Protein AF-A0A5E5PL88-F1 (afdb_monomer_lite)

Radius of gyration: 31.4 Å; chains: 1; bounding box: 91×81×74 Å

pLDDT: mean 80.16, std 19.66, range [25.36, 98.69]

Foldseek 3Di:
DDPVVPVDDDDDDDADAWWFADLLLDIDHDPPQPPVGTDDDDDDDDDDDPVVVVVVVVVVVVVVVVVVVVVVVVVVVVVVVPPDDDDDDDDDPDPDDDDPAAFEAEQLLQLVLQLVCQVVVQAAEEEQADDLQALQSLLVLLVSLVRRPQAAEEEEEDAEQDDLPPWADDQDQDLVVLLVVCCVVPVVCVVVVVSSVSSSVSSNSSSVSCVRHHYGYACYNNQQCRQVSVVVVVRPTHYYYYDHNQLQQAQDDDPVSVNHDSCSGVVQCPPPQSRGKYKYWPVSLVVCQVPQSDDPPDAWKKWHWYADPVLDLPTIIIIIGHPNSCCSRPNPSIHTDDSGSVSHQRYDSARAEEEEELDDDPQSVLLVVLQLLLVVVRHPQQRYWYWYQDPVRDIDTPGHDLQSHFAEYEYEYAAAWDADPVQAIDGSNDALLRVLVVVVVSCVSNPPDPRGDHQEYEHQYAQQCPGTPVRDHSVRSNCVNNVDPRYHYHYDRAAWGADSNSDIDGDPDDHRHDDPPPPPVPDDPDPDDDDDDPQDPDAAAEDDQPDDDPSSVVSVVSNLVSVVVRYPNVRYHD

Secondary structure (DSSP, 8-state):
--GGGGT---------S-EEE-TTS-EEESTTS-GGG------------HHHHHHHHHHHHHHHHHHHHHHHHHHHHHHHTTSS----------------S--EE-HHHHHHHHHHHHHTTS--EEEEEE-TT-SHHHHHHHHHHHH-TTEEEEEEE--S---TT---PPP--SHHHHHHHHHHH-GGGGG-HHHHHHHHHHHHHHHHHHTTSEEEEESHHHHT-HHHHHHHHT--SEEEEEEETHHHH-SS--GGGTTS-GGGTTGGGSS-GGGEEEEEEHHHHHHTTTS----TTSPPEEEEEE--TTS--SSPEEEEEEHHHHHHHHGGG-EEPPSSGGGPPPP-SSSEEEEEE---SHHHHHHHHHHHHHHHTTS-GGGEEEEEE-TTS-EEEEES-GGG--SEEEEEEE--EEE-TTS-EEETTB-HHHHHHHHHHHHHHHTTSTT-EEEEEEEESTTTTSB-TTS-BHHHHHHHHHT-TTSEEE--SS-EEE-TTS-EEE-SSSSSB---TT----S-----PPP-PPPPSSS-EE------SHHHHHHHHHHHHHHHTTS-GGGEE-

Sequence (574 aa):
KSLRSKGVTVPVKGYSGIVGVNDKGKVFEGEQVPVNKRMMEKGDTEQVSVEELRKTRQQINILSNNINKLVNQIRQQASTSRMSQTPSEVSTTVDLPFPKKIKTISWEQGASRINDGMRSGKLKDLWVGENHSTTKGMKLFANMLADVDEISNSALEDSSYRPIHENERVLMDDVEDIRDDFLYSFPYLKENREKLEELIQASSIMYKLMKGKRIFSIARNGWRNHVRERENMQLKKGTITLVGASHTLLHKSGDQYSTHNANAYPAYQYPDPDKSIALVPEQSIKENYFSKRENADADPEYAVWVKNKDKSMDDPALFIGQKTAMKNMFGNKISLLEKSLLNLIPATKYESRIIIQEAEDETTNTARKNLVKKLHKKYNEENVVVLKRVQNGGLIVTQGNLQNIEGEYKVSIMGHGHEDEKGIKRLGERDGKQIAQDLKILEGLVQHNPDTRLAKVSLMSCFGDTCGASGASLVQDLKQGLNNETVKIKSYSNRIDLDSEGHTKFVLHGGLVQDDKDASNTKPQQQVNPPNHPKSKYDSSLIIQMANDETANNMQQKITKRQNARHNPKKVVV

Structure (mmCIF, N/CA/C/O backbone):
data_AF-A0A5E5PL88-F1
#
_entry.id   AF-A0A5E5PL88-F1
#
loop_
_atom_site.group_PDB
_atom_site.id
_atom_site.type_symbol
_atom_site.label_atom_id
_atom_site.label_alt_id
_atom_site.label_comp_id
_atom_site.label_asym_id
_atom_site.label_entity_id
_atom_site.label_seq_id
_atom_site.pdbx_PDB_ins_code
_atom_site.Cartn_x
_atom_site.Cartn_y
_atom_site.Cartn_z
_atom_site.occupancy
_atom_site.B_iso_or_equiv
_atom_site.auth_seq_id
_atom_site.auth_comp_id
_atom_site.auth_asym_id
_atom_site.auth_atom_id
_atom_site.pdbx_PDB_model_num
ATOM 1 N N . LYS A 1 1 ? 62.363 26.969 13.622 1.00 39.53 1 LYS A N 1
ATOM 2 C CA . LYS A 1 1 ? 62.728 28.307 13.080 1.00 39.53 1 LYS A CA 1
ATOM 3 C C . LYS A 1 1 ? 61.636 28.744 12.107 1.00 39.53 1 LYS A C 1
ATOM 5 O O . LYS A 1 1 ? 61.346 27.991 11.189 1.00 39.53 1 LYS A O 1
ATOM 10 N N . SER A 1 2 ? 60.982 29.881 12.353 1.00 40.62 2 SER A N 1
ATOM 11 C CA . SER A 1 2 ? 59.829 30.349 11.566 1.00 40.62 2 SER A CA 1
ATOM 12 C C . SER A 1 2 ? 60.251 30.777 10.156 1.00 40.62 2 SER A C 1
ATOM 14 O O . SER A 1 2 ? 61.146 31.605 10.006 1.00 40.62 2 SER A O 1
ATOM 16 N N . LEU A 1 3 ? 59.590 30.239 9.125 1.00 45.12 3 LEU A N 1
ATOM 17 C CA . LEU A 1 3 ? 59.823 30.564 7.708 1.00 45.12 3 LEU A CA 1
ATOM 18 C C . LEU A 1 3 ? 59.579 32.051 7.372 1.00 45.12 3 LEU A C 1
ATOM 20 O O . LEU A 1 3 ? 60.005 32.513 6.316 1.00 45.12 3 LEU A O 1
ATOM 24 N N . ARG A 1 4 ? 58.965 32.823 8.283 1.00 42.53 4 ARG A N 1
ATOM 25 C CA . ARG A 1 4 ? 58.767 34.274 8.127 1.00 42.53 4 ARG A CA 1
ATOM 26 C C . ARG A 1 4 ? 60.063 35.091 8.183 1.00 42.53 4 ARG A C 1
ATOM 28 O O . ARG A 1 4 ? 60.099 36.163 7.595 1.00 42.53 4 ARG A O 1
ATOM 35 N N . SER A 1 5 ? 61.139 34.609 8.813 1.00 43.25 5 SER A N 1
ATOM 36 C CA . SER A 1 5 ? 62.376 35.399 8.977 1.00 43.25 5 SER A CA 1
ATOM 37 C C . SER A 1 5 ? 63.306 35.405 7.749 1.00 43.25 5 SER A C 1
ATOM 39 O O . SER A 1 5 ? 64.429 35.888 7.850 1.00 43.25 5 SER A O 1
ATOM 41 N N . LYS A 1 6 ? 62.886 34.834 6.607 1.00 45.75 6 LYS A N 1
ATOM 42 C CA . LYS A 1 6 ? 63.663 34.790 5.348 1.00 45.75 6 LYS A CA 1
ATOM 43 C C . LYS A 1 6 ? 62.994 35.518 4.169 1.00 45.75 6 LYS A C 1
ATOM 45 O O . LYS A 1 6 ? 63.409 35.327 3.034 1.00 45.75 6 LYS A O 1
ATOM 50 N N . GLY A 1 7 ? 61.950 36.317 4.409 1.00 38.84 7 GLY A N 1
ATOM 51 C CA . GLY A 1 7 ? 61.296 37.108 3.353 1.00 38.84 7 GLY A CA 1
ATOM 52 C C . GLY A 1 7 ? 60.541 36.292 2.292 1.00 38.84 7 GLY A C 1
ATOM 53 O O . GLY A 1 7 ? 60.141 36.840 1.271 1.00 38.84 7 GLY A O 1
ATOM 54 N N . VAL A 1 8 ? 60.316 34.992 2.518 1.00 41.44 8 VAL A N 1
ATOM 55 C CA . VAL A 1 8 ? 59.551 34.132 1.604 1.00 41.44 8 VAL A CA 1
ATOM 56 C C . VAL A 1 8 ? 58.069 34.214 1.962 1.00 41.44 8 VAL A C 1
ATOM 58 O O . VAL A 1 8 ? 57.630 33.668 2.975 1.00 41.44 8 VAL A O 1
ATOM 61 N N . THR A 1 9 ? 57.276 34.891 1.132 1.00 42.41 9 THR A N 1
ATOM 62 C CA . THR A 1 9 ? 55.814 34.901 1.253 1.00 42.41 9 THR A CA 1
ATOM 63 C C . THR A 1 9 ? 55.267 33.568 0.740 1.00 42.41 9 THR A C 1
ATOM 65 O O . THR A 1 9 ? 55.215 33.322 -0.464 1.00 42.41 9 THR A O 1
ATOM 68 N N . VAL A 1 10 ? 54.879 32.672 1.650 1.00 50.97 10 VAL A N 1
ATOM 69 C CA . VAL A 1 10 ? 54.207 31.416 1.290 1.00 50.97 10 VAL A CA 1
ATOM 70 C C . VAL A 1 10 ? 52.699 31.682 1.230 1.00 50.97 10 VAL A C 1
ATOM 72 O O . VAL A 1 10 ? 52.134 32.087 2.248 1.00 50.97 10 VAL A O 1
ATOM 75 N N . PRO A 1 11 ? 52.019 31.475 0.087 1.00 46.19 11 PRO A N 1
ATOM 76 C CA . PRO A 1 11 ? 50.568 31.581 0.032 1.00 46.19 11 PRO A CA 1
ATOM 77 C C . PRO A 1 11 ? 49.950 30.427 0.831 1.00 46.19 11 PRO A C 1
ATOM 79 O O . PRO A 1 11 ? 49.957 29.277 0.395 1.00 46.19 11 PRO A O 1
ATOM 82 N N . VAL A 1 12 ? 49.426 30.735 2.017 1.00 46.44 12 VAL A N 1
ATOM 83 C CA . VAL A 1 12 ? 48.661 29.792 2.838 1.00 46.44 12 VAL A CA 1
ATOM 84 C C . VAL A 1 12 ? 47.190 29.962 2.483 1.00 46.44 12 VAL A C 1
ATOM 86 O O . VAL A 1 12 ? 46.607 31.013 2.736 1.00 46.44 12 VAL A O 1
ATOM 89 N N . LYS A 1 13 ? 46.591 28.935 1.876 1.00 51.06 13 LYS A N 1
ATOM 90 C CA . LYS A 1 13 ? 45.153 28.901 1.597 1.00 51.06 13 LYS A CA 1
ATOM 91 C C . LYS A 1 13 ? 44.473 27.975 2.603 1.00 51.06 13 LYS A C 1
ATOM 93 O O . LYS A 1 13 ? 44.528 26.758 2.445 1.00 51.06 13 LYS A O 1
ATOM 98 N N . GLY A 1 14 ? 43.891 28.565 3.644 1.00 45.41 14 GLY A N 1
ATOM 99 C CA . GLY A 1 14 ? 42.972 27.885 4.558 1.00 45.41 14 GLY A CA 1
ATOM 100 C C . GLY A 1 14 ? 41.542 27.917 4.017 1.00 45.41 14 GLY A C 1
ATOM 101 O O . GLY A 1 14 ? 41.218 28.774 3.195 1.00 45.41 14 GLY A O 1
ATOM 102 N N . TYR A 1 15 ? 40.713 26.981 4.468 1.00 59.47 15 TYR A N 1
ATOM 103 C CA . TYR A 1 15 ? 39.272 26.959 4.210 1.00 59.47 15 TYR A CA 1
ATOM 104 C C . TYR A 1 15 ? 38.565 27.226 5.540 1.00 59.47 15 TYR A C 1
ATOM 106 O O . TYR A 1 15 ? 38.951 26.645 6.555 1.00 59.47 15 TYR A O 1
ATOM 114 N N . SER A 1 16 ? 37.581 28.121 5.550 1.00 45.09 16 SER A N 1
ATOM 115 C CA . SER A 1 16 ? 36.854 28.537 6.751 1.00 45.09 16 SER A CA 1
ATOM 116 C C . SER A 1 16 ? 35.397 28.106 6.602 1.00 45.09 16 SER A C 1
ATOM 118 O O . SER A 1 16 ? 34.544 28.897 6.205 1.00 45.09 16 SER A O 1
ATOM 120 N N . GLY A 1 17 ? 35.120 26.828 6.872 1.00 58.16 17 GLY A N 1
ATOM 121 C CA . GLY A 1 17 ? 33.784 26.247 6.740 1.00 58.16 17 GLY A CA 1
ATOM 122 C C . GLY A 1 17 ? 33.798 24.727 6.576 1.00 58.16 17 GLY A C 1
ATOM 123 O O . GLY A 1 17 ? 34.812 24.071 6.796 1.00 58.16 17 GLY A O 1
ATOM 124 N N . ILE A 1 18 ? 32.658 24.156 6.177 1.00 57.56 18 ILE A N 1
ATOM 125 C CA . ILE A 1 18 ? 32.515 22.722 5.883 1.00 57.56 18 ILE A CA 1
ATOM 126 C C . ILE A 1 18 ? 33.351 22.370 4.650 1.00 57.56 18 ILE A C 1
ATOM 128 O O . ILE A 1 18 ? 33.111 22.915 3.573 1.00 57.56 18 ILE A O 1
ATOM 132 N N . VAL A 1 19 ? 34.273 21.415 4.788 1.00 60.19 19 VAL A N 1
ATOM 133 C CA . VAL A 1 19 ? 35.165 20.970 3.707 1.00 60.19 19 VAL A CA 1
ATOM 134 C C . VAL A 1 19 ? 34.932 19.494 3.382 1.00 60.19 19 VAL A C 1
ATOM 136 O O . VAL A 1 19 ? 34.697 18.679 4.275 1.00 60.19 19 VAL A O 1
ATOM 139 N N . GLY A 1 20 ? 35.010 19.140 2.097 1.00 64.44 20 GLY A N 1
ATOM 140 C CA . GLY A 1 20 ? 34.971 17.749 1.638 1.00 64.44 20 GLY A CA 1
ATOM 141 C C . GLY A 1 20 ? 35.745 17.521 0.341 1.00 64.44 20 GLY A C 1
ATOM 142 O O . GLY A 1 20 ? 36.062 18.458 -0.395 1.00 64.44 20 GLY A O 1
ATOM 143 N N . VAL A 1 21 ? 36.059 16.258 0.041 1.00 64.00 21 VAL A N 1
ATOM 144 C CA . VAL A 1 21 ? 36.856 15.872 -1.135 1.00 64.00 21 VAL A CA 1
ATOM 145 C C . VAL A 1 21 ? 36.064 14.925 -2.035 1.00 64.00 21 VAL A C 1
ATOM 147 O O . VAL A 1 21 ? 35.554 13.895 -1.590 1.00 64.00 21 VAL A O 1
ATOM 150 N N . ASN A 1 22 ? 35.956 15.251 -3.326 1.00 62.38 22 ASN A N 1
ATOM 151 C CA . ASN A 1 22 ? 35.287 14.361 -4.280 1.00 62.38 22 ASN A CA 1
ATOM 152 C C . ASN A 1 22 ? 36.162 13.166 -4.684 1.00 62.38 22 ASN A C 1
ATOM 154 O O . ASN A 1 22 ? 37.350 13.086 -4.383 1.00 62.38 22 ASN A O 1
ATOM 158 N N . ASP A 1 23 ? 35.589 12.255 -5.466 1.00 61.91 23 ASP A N 1
ATOM 159 C CA . ASP A 1 23 ? 36.261 11.017 -5.883 1.00 61.91 23 ASP A CA 1
ATOM 160 C C . ASP A 1 23 ? 37.435 11.255 -6.857 1.00 61.91 23 ASP A C 1
ATOM 162 O O . ASP A 1 23 ? 38.212 10.348 -7.141 1.00 61.91 23 ASP A O 1
ATOM 166 N N . LYS A 1 24 ? 37.615 12.504 -7.314 1.00 54.88 24 LYS A N 1
ATOM 167 C CA . LYS A 1 24 ? 38.763 12.980 -8.101 1.00 54.88 24 LYS A CA 1
ATOM 168 C C . LYS A 1 24 ? 39.805 13.725 -7.247 1.00 54.88 24 LYS A C 1
ATOM 170 O O . LYS A 1 24 ? 40.680 14.389 -7.808 1.00 54.88 24 LYS A O 1
ATOM 175 N N . GLY A 1 25 ? 39.693 13.708 -5.917 1.00 55.72 25 GLY A N 1
ATOM 176 C CA . GLY A 1 25 ? 40.619 14.369 -4.989 1.00 55.72 25 GLY A CA 1
ATOM 177 C C . GLY A 1 25 ? 40.544 15.906 -4.991 1.00 55.72 25 GLY A C 1
ATOM 178 O O . GLY A 1 25 ? 41.517 16.561 -4.625 1.00 55.72 25 GLY A O 1
ATOM 179 N N . LYS A 1 26 ? 39.455 16.510 -5.495 1.00 69.44 26 LYS A N 1
ATOM 180 C CA . LYS A 1 26 ? 39.253 17.973 -5.481 1.00 69.44 26 LYS A CA 1
ATOM 181 C C . LYS A 1 26 ? 38.581 18.375 -4.165 1.00 69.44 26 LYS A C 1
ATOM 183 O O . LYS A 1 26 ? 37.584 17.753 -3.811 1.00 69.44 26 LYS A O 1
ATOM 188 N N . VAL A 1 27 ? 39.106 19.405 -3.503 1.00 64.94 27 VAL A N 1
ATOM 189 C CA . VAL A 1 27 ? 38.535 20.002 -2.283 1.00 64.94 27 VAL A CA 1
ATOM 190 C C . VAL A 1 27 ? 37.369 20.934 -2.649 1.00 64.94 27 VAL A C 1
ATOM 192 O O . VAL A 1 27 ? 37.479 21.684 -3.623 1.00 64.94 27 VAL A O 1
ATOM 195 N N . PHE A 1 28 ? 36.273 20.863 -1.892 1.00 65.12 28 PHE A N 1
ATOM 196 C CA . PHE A 1 28 ? 35.080 21.716 -1.975 1.00 65.12 28 PHE A CA 1
ATOM 197 C C . PHE A 1 28 ? 34.765 22.308 -0.600 1.00 65.12 28 PHE A C 1
ATOM 199 O O . PHE A 1 28 ? 35.085 21.685 0.411 1.00 65.12 28 PHE A O 1
ATOM 206 N N . GLU A 1 29 ? 34.113 23.470 -0.585 1.00 67.00 29 GLU A N 1
ATOM 207 C CA . GLU A 1 29 ? 33.734 24.213 0.621 1.00 67.00 29 GLU A CA 1
ATOM 208 C C . GLU A 1 29 ? 32.237 24.570 0.580 1.00 67.00 29 GLU A C 1
ATOM 210 O O . GLU A 1 29 ? 31.692 24.841 -0.494 1.00 67.00 29 GLU A O 1
ATOM 215 N N . GLY A 1 30 ? 31.572 24.557 1.738 1.00 62.34 30 GLY A N 1
ATOM 216 C CA . GLY A 1 30 ? 30.190 25.022 1.910 1.00 62.34 30 GLY A CA 1
ATOM 217 C C . GLY A 1 30 ? 29.100 23.971 1.646 1.00 62.34 30 GLY A C 1
ATOM 218 O O . GLY A 1 30 ? 29.333 22.762 1.677 1.00 62.34 30 GLY A O 1
ATOM 219 N N . GLU A 1 31 ? 27.868 24.427 1.400 1.00 55.06 31 GLU A N 1
ATOM 220 C CA . GLU A 1 31 ? 26.662 23.576 1.355 1.00 55.06 31 GLU A CA 1
ATOM 221 C C . GLU A 1 31 ? 26.637 22.545 0.215 1.00 55.06 31 GLU A C 1
ATOM 223 O O . GLU A 1 31 ? 25.906 21.557 0.282 1.00 55.06 31 GLU A O 1
ATOM 228 N N . GLN A 1 32 ? 27.494 22.718 -0.794 1.00 56.19 32 GLN A N 1
ATOM 229 C CA . GLN A 1 32 ? 27.657 21.789 -1.917 1.00 56.19 32 GLN A CA 1
ATOM 230 C C . GLN A 1 32 ? 28.377 20.483 -1.527 1.00 56.19 32 GLN A C 1
ATOM 232 O O . GLN A 1 32 ? 28.498 19.574 -2.353 1.00 56.19 32 GLN A O 1
ATOM 237 N N . VAL A 1 33 ? 28.865 20.364 -0.285 1.00 54.91 33 VAL A N 1
ATOM 238 C CA . VAL A 1 33 ? 29.480 19.142 0.247 1.00 54.91 33 VAL A CA 1
ATOM 239 C C . VAL A 1 33 ? 28.383 18.196 0.776 1.00 54.91 33 VAL A C 1
ATOM 241 O O . VAL A 1 33 ? 27.688 18.554 1.734 1.00 54.91 33 VAL A O 1
ATOM 244 N N . PRO A 1 34 ? 28.217 16.981 0.205 1.00 56.97 34 PRO A N 1
ATOM 245 C CA . PRO A 1 34 ? 27.252 15.989 0.689 1.00 56.97 34 PRO A CA 1
ATOM 246 C C . PRO A 1 34 ? 27.475 15.664 2.167 1.00 56.97 34 PRO A C 1
ATOM 248 O O . PRO A 1 34 ? 28.623 15.531 2.579 1.00 56.97 34 PRO A O 1
ATOM 251 N N . VAL A 1 35 ? 26.403 15.505 2.953 1.00 55.56 35 VAL A N 1
ATOM 252 C CA . VAL A 1 35 ? 26.460 15.350 4.425 1.00 55.56 35 VAL A CA 1
ATOM 253 C C . VAL A 1 35 ? 27.407 14.228 4.869 1.00 55.56 35 VAL A C 1
ATOM 255 O O . VAL A 1 35 ? 28.205 14.421 5.777 1.00 55.56 35 VAL A O 1
ATOM 258 N N . ASN A 1 36 ? 27.415 13.099 4.158 1.00 54.97 36 ASN A N 1
ATOM 259 C CA . ASN A 1 36 ? 28.308 11.959 4.404 1.00 54.97 36 ASN A CA 1
ATOM 260 C C . ASN A 1 36 ? 29.768 12.161 3.940 1.00 54.97 36 ASN A C 1
ATOM 262 O O . ASN A 1 36 ? 30.558 11.221 3.967 1.00 54.97 36 ASN A O 1
ATOM 266 N N . LYS A 1 37 ? 30.116 13.351 3.443 1.00 52.28 37 LYS A N 1
ATOM 267 C CA . LYS A 1 37 ? 31.453 13.734 2.960 1.00 52.28 37 LYS A CA 1
ATOM 268 C C . LYS A 1 37 ? 31.978 15.014 3.631 1.00 52.28 37 LYS A C 1
ATOM 270 O O . LYS A 1 37 ? 32.991 15.545 3.179 1.00 52.28 37 LYS A O 1
ATOM 275 N N . ARG A 1 38 ? 31.282 15.523 4.657 1.00 60.62 38 ARG A N 1
ATOM 276 C CA . ARG A 1 38 ? 31.651 16.722 5.426 1.00 60.62 38 ARG A CA 1
ATOM 277 C C . ARG A 1 38 ? 32.642 16.358 6.528 1.00 60.62 38 ARG A C 1
ATOM 279 O O . ARG A 1 38 ? 32.415 15.399 7.257 1.00 60.62 38 ARG A O 1
ATOM 286 N N . MET A 1 39 ? 33.698 17.150 6.691 1.00 54.31 39 MET A N 1
ATOM 287 C CA . MET A 1 39 ? 34.460 17.167 7.941 1.00 54.31 39 MET A CA 1
ATOM 288 C C . MET A 1 39 ? 33.650 17.934 8.992 1.00 54.31 39 MET A C 1
ATOM 290 O O . MET A 1 39 ? 33.435 19.133 8.828 1.00 54.31 39 MET A O 1
ATOM 294 N N . MET A 1 40 ? 33.181 17.258 10.041 1.00 46.62 40 MET A N 1
ATOM 295 C CA . MET A 1 40 ? 32.778 17.918 11.286 1.00 46.62 40 MET A CA 1
ATOM 296 C C . MET A 1 40 ? 33.875 17.689 12.321 1.00 46.62 40 MET A C 1
ATOM 298 O O . MET A 1 40 ? 34.401 16.581 12.432 1.00 46.62 40 MET A O 1
ATOM 302 N N . GLU A 1 41 ? 34.219 18.734 13.068 1.00 38.22 41 GLU A N 1
ATOM 303 C CA . GLU A 1 41 ? 34.940 18.581 14.326 1.00 38.22 41 GLU A CA 1
ATOM 304 C C . GLU A 1 41 ? 34.058 17.718 15.242 1.00 38.22 41 GLU A C 1
ATOM 306 O O . GLU A 1 41 ? 32.859 17.978 15.378 1.00 38.22 41 GLU A O 1
ATOM 311 N N . LYS A 1 42 ? 34.602 16.618 15.773 1.00 35.78 42 LYS A N 1
ATOM 312 C CA . LYS A 1 42 ? 33.854 15.740 16.675 1.00 35.78 42 LYS A CA 1
ATOM 313 C C . LYS A 1 42 ? 33.523 16.518 17.948 1.00 35.78 42 LYS A C 1
ATOM 315 O O . LYS A 1 42 ? 34.391 16.686 18.795 1.00 35.78 42 LYS A O 1
ATOM 320 N N . GLY A 1 43 ? 32.266 16.933 18.084 1.00 30.62 43 GLY A N 1
ATOM 321 C CA . GLY A 1 43 ? 31.626 17.011 19.392 1.00 30.62 43 GLY A CA 1
ATOM 322 C C . GLY A 1 43 ? 31.531 15.601 19.978 1.00 30.62 43 GLY A C 1
ATOM 323 O O . GLY A 1 43 ? 31.312 14.632 19.241 1.00 30.62 43 GLY A O 1
ATOM 324 N N . ASP A 1 44 ? 31.783 15.507 21.278 1.00 34.88 44 ASP A N 1
ATOM 325 C CA . ASP A 1 44 ? 31.989 14.290 22.061 1.00 34.88 44 ASP A CA 1
ATOM 326 C C . ASP A 1 44 ? 31.090 13.119 21.642 1.00 34.88 44 ASP A C 1
ATOM 328 O O . ASP A 1 44 ? 29.873 13.126 21.810 1.00 34.88 44 ASP A O 1
ATOM 332 N N . THR A 1 45 ? 31.707 12.081 21.079 1.00 30.73 45 THR A N 1
ATOM 333 C CA . THR A 1 45 ? 31.064 10.785 20.846 1.00 30.73 45 THR A CA 1
ATOM 334 C C . THR A 1 45 ? 31.931 9.714 21.485 1.00 30.73 45 THR A C 1
ATOM 336 O O . THR A 1 45 ? 33.061 9.474 21.049 1.00 30.73 45 THR A O 1
ATOM 339 N N . GLU A 1 46 ? 31.394 9.116 22.549 1.00 35.19 46 GLU A N 1
ATOM 340 C CA . GLU A 1 46 ? 31.987 8.009 23.294 1.00 35.19 46 GLU A CA 1
ATOM 341 C C . GLU A 1 46 ? 32.450 6.895 22.348 1.00 35.19 46 GLU A C 1
ATOM 343 O O . GLU A 1 46 ? 31.732 6.448 21.448 1.00 35.19 46 GLU A O 1
ATOM 348 N N . GLN A 1 47 ? 33.691 6.452 22.541 1.00 36.00 47 GLN A N 1
ATOM 349 C CA . GLN A 1 47 ? 34.238 5.304 21.836 1.00 36.00 47 GLN A CA 1
ATOM 350 C C . GLN A 1 47 ? 33.589 4.031 22.386 1.00 36.00 47 GLN A C 1
ATOM 352 O O . GLN A 1 47 ? 33.864 3.632 23.514 1.00 36.00 47 GLN A O 1
ATOM 357 N N . VAL A 1 48 ? 32.762 3.377 21.565 1.00 39.28 48 VAL A N 1
ATOM 358 C CA . VAL A 1 48 ? 32.284 2.007 21.812 1.00 39.28 48 VAL A CA 1
ATOM 359 C C . VAL A 1 48 ? 33.496 1.105 22.032 1.00 39.28 48 VAL A C 1
ATOM 361 O O . VAL A 1 48 ? 34.428 1.075 21.221 1.00 39.28 48 VAL A O 1
ATOM 364 N N . SER A 1 49 ? 33.497 0.385 23.149 1.00 48.25 49 SER A N 1
ATOM 365 C CA . SER A 1 49 ? 34.648 -0.407 23.570 1.00 48.25 49 SER A CA 1
ATOM 366 C C . SER A 1 49 ? 34.876 -1.600 22.628 1.00 48.25 49 SER A C 1
ATOM 368 O O . SER A 1 49 ? 33.942 -2.207 22.098 1.00 48.25 49 SER A O 1
ATOM 370 N N . VAL A 1 50 ? 36.140 -1.993 22.438 1.00 47.81 50 VAL A N 1
ATOM 371 C CA . VAL A 1 50 ? 36.528 -3.181 21.644 1.00 47.81 50 VAL A CA 1
ATOM 372 C C . VAL A 1 50 ? 35.826 -4.459 22.146 1.00 47.81 50 VAL A C 1
ATOM 374 O O . VAL A 1 50 ? 35.577 -5.387 21.370 1.00 47.81 50 VAL A O 1
ATOM 377 N N . GLU A 1 51 ? 35.433 -4.480 23.419 1.00 46.84 51 GLU A N 1
ATOM 378 C CA . GLU A 1 51 ? 34.714 -5.579 24.062 1.00 46.84 51 GLU A CA 1
ATOM 379 C C . GLU A 1 51 ? 33.258 -5.709 23.571 1.00 46.84 51 GLU A C 1
ATOM 381 O O . GLU A 1 51 ? 32.770 -6.819 23.349 1.00 46.84 51 GLU A O 1
ATOM 386 N N . GLU A 1 52 ? 32.565 -4.597 23.308 1.00 47.94 52 GLU A N 1
ATOM 387 C CA . GLU A 1 52 ? 31.201 -4.601 22.751 1.00 47.94 52 GLU A CA 1
ATOM 388 C C . GLU A 1 52 ? 31.182 -5.059 21.289 1.00 47.94 52 GLU A C 1
ATOM 390 O O . GLU A 1 52 ? 30.325 -5.853 20.885 1.00 47.94 52 GLU A O 1
ATOM 395 N N . LEU A 1 53 ? 32.187 -4.660 20.505 1.00 47.75 53 LEU A N 1
ATOM 396 C CA . LEU A 1 53 ? 32.392 -5.164 19.142 1.00 47.75 53 LEU A CA 1
ATOM 397 C C . LEU A 1 53 ? 32.665 -6.676 19.125 1.00 47.75 53 LEU A C 1
ATOM 399 O O . LEU A 1 53 ? 32.183 -7.393 18.240 1.00 47.75 53 LEU A O 1
ATOM 403 N N . ARG A 1 54 ? 33.403 -7.187 20.118 1.00 54.91 54 ARG A N 1
ATOM 404 C CA . ARG A 1 54 ? 33.690 -8.619 20.266 1.00 54.91 54 ARG A CA 1
ATOM 405 C C . ARG A 1 54 ? 32.440 -9.416 20.657 1.00 54.91 54 ARG A C 1
ATOM 407 O O . ARG A 1 54 ? 32.180 -10.447 20.032 1.00 54.91 54 ARG A O 1
ATOM 414 N N . LYS A 1 55 ? 31.630 -8.920 21.602 1.00 62.44 55 LYS A N 1
ATOM 415 C CA . LYS A 1 55 ? 30.335 -9.526 21.981 1.00 62.44 55 LYS A CA 1
ATOM 416 C C . LYS A 1 55 ? 29.357 -9.566 20.804 1.00 62.44 55 LYS A C 1
ATOM 418 O O . LYS A 1 55 ? 28.741 -10.601 20.548 1.00 62.44 55 LYS A O 1
ATOM 423 N N . THR A 1 56 ? 29.301 -8.489 20.022 1.00 57.31 56 THR A N 1
ATOM 424 C CA . THR A 1 56 ? 28.457 -8.402 18.819 1.00 57.31 56 THR A CA 1
ATOM 425 C C . THR A 1 56 ? 28.881 -9.427 17.760 1.00 57.31 56 THR A C 1
ATOM 427 O O . THR A 1 56 ? 28.046 -10.144 17.208 1.00 57.31 56 THR A O 1
ATOM 430 N N . ARG A 1 57 ? 30.191 -9.590 17.516 1.00 59.12 57 ARG A N 1
ATOM 431 C CA . ARG A 1 57 ? 30.702 -10.626 16.596 1.00 59.12 57 ARG A CA 1
ATOM 432 C C . ARG A 1 57 ? 30.408 -12.048 17.073 1.00 59.12 57 ARG A C 1
ATOM 434 O O . ARG A 1 57 ? 30.097 -12.908 16.251 1.00 59.12 57 ARG A O 1
ATOM 441 N N . GLN A 1 58 ? 30.480 -12.309 18.378 1.00 62.78 58 GLN A N 1
ATOM 442 C CA . GLN A 1 58 ? 30.122 -13.620 18.928 1.00 62.78 58 GLN A CA 1
ATOM 443 C C . GLN A 1 58 ? 28.632 -13.931 18.737 1.00 62.78 58 GLN A C 1
ATOM 445 O O . GLN A 1 58 ? 28.301 -15.038 18.314 1.00 62.78 58 GLN A O 1
ATOM 450 N N . GLN A 1 59 ? 27.743 -12.955 18.948 1.00 61.53 59 GLN A N 1
ATOM 451 C CA . GLN A 1 59 ? 26.309 -13.125 18.687 1.00 61.53 59 GLN A CA 1
ATOM 452 C C . GLN A 1 59 ? 26.011 -13.412 17.208 1.00 61.53 59 GLN A C 1
ATOM 454 O O . GLN A 1 59 ? 25.224 -14.311 16.914 1.00 61.53 59 GLN A O 1
ATOM 459 N N . ILE A 1 60 ? 26.687 -12.731 16.276 1.00 65.44 60 ILE A N 1
ATOM 460 C CA . ILE A 1 60 ? 26.535 -12.969 14.827 1.00 65.44 60 ILE A CA 1
ATOM 461 C C . ILE A 1 60 ? 26.955 -14.397 14.438 1.00 65.44 60 ILE A C 1
ATOM 463 O O . ILE A 1 60 ? 26.283 -15.051 13.633 1.00 65.44 60 ILE A O 1
ATOM 467 N N . ASN A 1 61 ? 28.035 -14.912 15.031 1.00 58.59 61 ASN A N 1
ATOM 468 C CA . ASN A 1 61 ? 28.500 -16.276 14.772 1.00 58.59 61 ASN A CA 1
ATOM 469 C C . ASN A 1 61 ? 27.536 -17.335 15.329 1.00 58.59 61 ASN A C 1
ATOM 471 O O . ASN A 1 61 ? 27.267 -18.333 14.659 1.00 58.59 61 ASN A O 1
ATOM 475 N N . ILE A 1 62 ? 26.965 -17.104 16.516 1.00 75.06 62 ILE A N 1
ATOM 476 C CA . ILE A 1 62 ? 25.940 -17.986 17.098 1.00 75.06 62 ILE A CA 1
ATOM 477 C C . ILE A 1 62 ? 24.687 -18.004 16.212 1.00 75.06 62 ILE A C 1
ATOM 479 O O . ILE A 1 62 ? 24.176 -19.080 15.893 1.00 75.06 62 ILE A O 1
ATOM 483 N N . LEU A 1 63 ? 24.232 -16.835 15.745 1.00 59.47 63 LEU A N 1
ATOM 484 C CA . LEU A 1 63 ? 23.086 -16.735 14.838 1.00 59.47 63 LEU A CA 1
ATOM 485 C C . LEU A 1 63 ? 23.328 -17.486 13.522 1.00 59.47 63 LEU A C 1
ATOM 487 O O . LEU A 1 63 ? 22.464 -18.237 13.071 1.00 59.47 63 LEU A O 1
ATOM 491 N N . SER A 1 64 ? 24.518 -17.335 12.935 1.00 54.53 64 SER A N 1
ATOM 492 C CA . SER A 1 64 ? 24.884 -18.006 11.680 1.00 54.53 64 SER A CA 1
ATOM 493 C C . SER A 1 64 ? 24.886 -19.532 11.820 1.00 54.53 64 SER A C 1
ATOM 495 O O . SER A 1 64 ? 24.386 -20.241 10.945 1.00 54.53 64 SER A O 1
ATOM 497 N N . ASN A 1 65 ? 25.373 -20.052 12.949 1.00 62.91 65 ASN A N 1
ATOM 498 C CA . ASN A 1 65 ? 25.364 -21.489 13.224 1.00 62.91 65 ASN A CA 1
ATOM 499 C C . ASN A 1 65 ? 23.943 -22.039 13.415 1.00 62.91 65 ASN A C 1
ATOM 501 O O . ASN A 1 65 ? 23.629 -23.117 12.905 1.00 62.91 65 ASN A O 1
ATOM 505 N N . ASN A 1 66 ? 23.062 -21.285 14.078 1.00 69.88 66 ASN A N 1
ATOM 506 C CA . ASN A 1 66 ? 21.661 -21.673 14.257 1.00 69.88 66 ASN A CA 1
ATOM 507 C C . ASN A 1 66 ? 20.898 -21.707 12.922 1.00 69.88 66 ASN A C 1
ATOM 509 O O . ASN A 1 66 ? 20.147 -22.650 12.670 1.00 69.88 66 ASN A O 1
ATOM 513 N N . ILE A 1 67 ? 21.150 -20.740 12.032 1.00 67.25 67 ILE A N 1
ATOM 514 C CA . ILE A 1 67 ? 20.567 -20.708 10.681 1.00 67.25 67 ILE A CA 1
ATOM 515 C C . ILE A 1 67 ? 21.011 -21.929 9.868 1.00 67.25 67 ILE A C 1
ATOM 517 O O . ILE A 1 67 ? 20.178 -22.605 9.266 1.00 67.25 67 ILE A O 1
ATOM 521 N N . ASN A 1 68 ? 22.302 -22.269 9.891 1.00 63.19 68 ASN A N 1
ATOM 522 C CA . ASN A 1 68 ? 22.815 -23.438 9.170 1.00 63.19 68 ASN A CA 1
ATOM 523 C C . ASN A 1 68 ? 22.215 -24.754 9.690 1.00 63.19 68 ASN A C 1
ATOM 525 O O . ASN A 1 68 ? 21.909 -25.653 8.903 1.00 63.19 68 ASN A O 1
ATOM 529 N N . LYS A 1 69 ? 21.985 -24.860 11.005 1.00 69.00 69 LYS A N 1
ATOM 530 C CA . LYS A 1 69 ? 21.335 -26.026 11.618 1.00 69.00 69 LYS A CA 1
ATOM 531 C C . LYS A 1 69 ? 19.876 -26.164 11.166 1.00 69.00 69 LYS A C 1
ATOM 533 O O . LYS A 1 69 ? 19.465 -27.261 10.790 1.00 69.00 69 LYS A O 1
ATOM 538 N N . LEU A 1 70 ? 19.137 -25.054 11.106 1.00 61.81 70 LEU A N 1
ATOM 539 C CA . LEU A 1 70 ? 17.752 -25.017 10.627 1.00 61.81 70 LEU A CA 1
ATOM 540 C C . LEU A 1 70 ? 17.646 -25.388 9.137 1.00 61.81 70 LEU A C 1
ATOM 542 O O . LEU A 1 70 ? 16.799 -26.191 8.753 1.00 61.81 70 LEU A O 1
ATOM 546 N N . VAL A 1 71 ? 18.545 -24.870 8.293 1.00 65.44 71 VAL A N 1
ATOM 547 C CA . VAL A 1 71 ? 18.590 -25.202 6.856 1.00 65.44 71 VAL A CA 1
ATOM 548 C C . VAL A 1 71 ? 18.833 -26.698 6.632 1.00 65.44 71 VAL A C 1
ATOM 550 O O . VAL A 1 71 ? 18.219 -27.300 5.749 1.00 65.44 71 VAL A O 1
ATOM 553 N N . ASN A 1 72 ? 19.686 -27.322 7.446 1.00 62.69 72 ASN A N 1
ATOM 554 C CA . ASN A 1 72 ? 19.943 -28.759 7.358 1.00 62.69 72 ASN A CA 1
ATOM 555 C C . ASN A 1 72 ? 18.751 -29.604 7.838 1.00 62.69 72 ASN A C 1
ATOM 557 O O . ASN A 1 72 ? 18.465 -30.632 7.224 1.00 62.69 72 ASN A O 1
ATOM 561 N N . GLN A 1 73 ? 18.009 -29.154 8.855 1.00 67.88 73 GLN A N 1
ATOM 562 C CA . GLN A 1 73 ? 16.764 -29.807 9.287 1.00 67.88 73 GLN A CA 1
ATOM 563 C C . GLN A 1 73 ? 15.678 -29.744 8.204 1.00 67.88 73 GLN A C 1
ATOM 565 O O . GLN A 1 73 ? 15.049 -30.759 7.908 1.00 67.88 73 GLN A O 1
ATOM 570 N N . ILE A 1 74 ? 15.519 -28.592 7.544 1.00 68.44 74 ILE A N 1
ATOM 571 C CA . ILE A 1 74 ? 14.574 -28.422 6.428 1.00 68.44 74 ILE A CA 1
ATOM 572 C C . ILE A 1 74 ? 14.943 -29.341 5.256 1.00 68.44 74 ILE A C 1
ATOM 574 O O . ILE A 1 74 ? 14.071 -29.976 4.662 1.00 68.44 74 ILE A O 1
ATOM 578 N N . ARG A 1 75 ? 16.240 -29.463 4.934 1.00 65.00 75 ARG A N 1
ATOM 579 C CA . ARG A 1 75 ? 16.705 -30.391 3.890 1.00 65.00 75 ARG A CA 1
ATOM 580 C C . ARG A 1 75 ? 16.418 -31.846 4.241 1.00 65.00 75 ARG A C 1
ATOM 582 O O . ARG A 1 75 ? 15.979 -32.576 3.365 1.00 65.00 75 ARG A O 1
ATOM 589 N N . GLN A 1 76 ? 16.624 -32.265 5.491 1.00 61.59 76 GLN A N 1
ATOM 590 C CA . GLN A 1 76 ? 16.314 -33.636 5.912 1.00 61.59 76 GLN A CA 1
ATOM 591 C C . GLN A 1 76 ? 14.814 -33.945 5.846 1.00 61.59 76 GLN A C 1
ATOM 593 O O . GLN A 1 76 ? 14.455 -35.018 5.370 1.00 61.59 76 GLN A O 1
ATOM 598 N N . GLN A 1 77 ? 13.948 -33.002 6.235 1.00 60.03 77 GLN A N 1
ATOM 599 C CA . GLN A 1 77 ? 12.491 -33.155 6.115 1.00 60.03 77 GLN A CA 1
ATOM 600 C C . GLN A 1 77 ? 12.026 -33.242 4.653 1.00 60.03 77 GLN A C 1
ATOM 602 O O . GLN A 1 77 ? 11.150 -34.039 4.316 1.00 60.03 77 GLN A O 1
ATOM 607 N N . ALA A 1 78 ? 12.634 -32.466 3.753 1.00 50.53 78 ALA A N 1
ATOM 608 C CA . ALA A 1 78 ? 12.350 -32.550 2.321 1.00 50.53 78 ALA A CA 1
ATOM 609 C C . ALA A 1 78 ? 12.767 -33.899 1.693 1.00 50.53 78 ALA A C 1
ATOM 611 O O . ALA A 1 78 ? 12.117 -34.362 0.756 1.00 50.53 78 ALA A O 1
ATOM 612 N N . SER A 1 79 ? 13.819 -34.542 2.214 1.00 47.81 79 SER A N 1
ATOM 613 C CA . SER A 1 79 ? 14.293 -35.854 1.752 1.00 47.81 79 SER A CA 1
ATOM 614 C C . SER A 1 79 ? 13.375 -37.000 2.181 1.00 47.81 79 SER A C 1
ATOM 616 O O . SER A 1 79 ? 13.090 -37.882 1.375 1.00 47.81 79 SER A O 1
ATOM 618 N N . THR A 1 80 ? 12.866 -36.982 3.418 1.00 46.78 80 THR A N 1
ATOM 619 C CA . THR A 1 80 ? 11.923 -38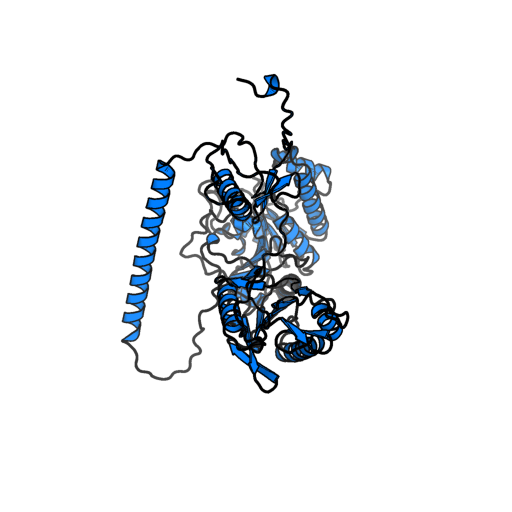.002 3.921 1.00 46.78 80 THR A CA 1
ATOM 620 C C . THR A 1 80 ? 10.540 -37.901 3.281 1.00 46.78 80 THR A C 1
ATOM 622 O O . THR A 1 80 ? 9.842 -38.904 3.177 1.00 46.78 80 THR A O 1
ATOM 625 N N . SER A 1 81 ? 10.169 -36.724 2.772 1.00 43.16 81 SER A N 1
ATOM 626 C CA . SER A 1 81 ? 8.872 -36.491 2.120 1.00 43.16 81 SER A CA 1
ATOM 627 C C . SER A 1 81 ? 8.800 -37.032 0.681 1.00 43.16 81 SER A C 1
ATOM 629 O O . SER A 1 81 ? 7.723 -37.075 0.097 1.00 43.16 81 SER A O 1
ATOM 631 N N . ARG A 1 82 ? 9.934 -37.436 0.084 1.00 41.12 82 ARG A N 1
ATOM 632 C CA . ARG A 1 82 ? 10.024 -37.896 -1.318 1.00 41.12 82 ARG A CA 1
ATOM 633 C C . ARG A 1 82 ? 9.960 -39.412 -1.522 1.00 41.12 82 ARG A C 1
ATOM 635 O O . ARG A 1 82 ? 9.957 -39.838 -2.671 1.00 41.12 82 ARG A O 1
ATOM 642 N N . MET A 1 83 ? 9.913 -40.225 -0.463 1.00 33.81 83 MET A N 1
ATOM 643 C CA . MET A 1 83 ? 9.920 -41.695 -0.593 1.00 33.81 83 MET A CA 1
ATOM 644 C C . MET A 1 83 ? 8.546 -42.370 -0.495 1.00 33.81 83 MET A C 1
ATOM 646 O O . MET A 1 83 ? 8.468 -43.589 -0.616 1.00 33.81 83 MET A O 1
ATOM 650 N N . SER A 1 84 ? 7.461 -41.609 -0.358 1.00 38.75 84 SER A N 1
ATOM 651 C CA . SER A 1 84 ? 6.124 -42.182 -0.192 1.00 38.75 84 SER A CA 1
ATOM 652 C C . SER A 1 84 ? 5.124 -41.464 -1.089 1.00 38.75 84 SER A C 1
ATOM 654 O O . SER A 1 84 ? 4.550 -40.478 -0.645 1.00 38.75 84 SER A O 1
ATOM 656 N N . GLN A 1 85 ? 4.946 -41.931 -2.333 1.00 34.09 85 GLN A N 1
ATOM 657 C CA . GLN A 1 85 ? 3.662 -41.959 -3.064 1.00 34.09 85 GLN A CA 1
ATOM 658 C C . GLN A 1 85 ? 3.856 -42.341 -4.543 1.00 34.09 85 GLN A C 1
ATOM 660 O O . GLN A 1 85 ? 4.530 -41.647 -5.302 1.00 34.09 85 GLN A O 1
ATOM 665 N N . THR A 1 86 ? 3.203 -43.429 -4.954 1.00 29.53 86 THR A N 1
ATOM 666 C CA . THR A 1 86 ? 2.747 -43.675 -6.331 1.00 29.53 86 THR A CA 1
ATOM 667 C C . THR A 1 86 ? 1.264 -43.287 -6.453 1.00 29.53 86 THR A C 1
ATOM 669 O O . THR A 1 86 ? 0.566 -43.241 -5.438 1.00 29.53 86 THR A O 1
ATOM 672 N N . PRO A 1 87 ? 0.780 -42.940 -7.662 1.00 37.38 87 PRO A N 1
ATOM 673 C CA . PRO A 1 87 ? -0.367 -42.055 -7.826 1.00 37.38 87 PRO A CA 1
ATOM 674 C C . PRO A 1 87 ? -1.690 -42.815 -7.974 1.00 37.38 87 PRO A C 1
ATOM 676 O O . PRO A 1 87 ? -1.774 -43.837 -8.652 1.00 37.38 87 PRO A O 1
ATOM 679 N N . SER A 1 88 ? -2.755 -42.274 -7.392 1.00 28.05 88 SER A N 1
ATOM 680 C CA . SER A 1 88 ? -4.129 -42.610 -7.765 1.00 28.05 88 SER A CA 1
ATOM 681 C C . SER A 1 88 ? -4.956 -41.331 -7.769 1.00 28.05 88 SER A C 1
ATOM 683 O O . SER A 1 88 ? -4.919 -40.542 -6.827 1.00 28.05 88 SER A O 1
ATOM 685 N N . GLU A 1 89 ? -5.614 -41.115 -8.900 1.00 36.75 89 GLU A N 1
ATOM 686 C CA . GLU A 1 89 ? -6.391 -39.941 -9.264 1.00 36.75 89 GLU A CA 1
ATOM 687 C C . GLU A 1 89 ? -7.602 -39.757 -8.348 1.00 36.75 89 GLU A C 1
ATOM 689 O O . GLU A 1 89 ? -8.489 -40.604 -8.317 1.00 36.75 89 GLU A O 1
ATOM 694 N N . VAL A 1 90 ? -7.688 -38.599 -7.693 1.00 29.25 90 VAL A N 1
ATOM 695 C CA . VAL A 1 90 ? -8.954 -37.893 -7.475 1.00 29.25 90 VAL A CA 1
ATOM 696 C C . VAL A 1 90 ? -8.659 -36.403 -7.602 1.00 29.25 90 VAL A C 1
ATOM 698 O O . VAL A 1 90 ? -7.875 -35.836 -6.844 1.00 29.25 90 VAL A O 1
ATOM 701 N N . SER A 1 91 ? -9.290 -35.784 -8.597 1.00 35.97 91 SER A N 1
ATOM 702 C CA . SER A 1 91 ? -9.374 -34.338 -8.762 1.00 35.97 91 SER A CA 1
ATOM 703 C C . SER A 1 91 ? -10.153 -33.740 -7.590 1.00 35.97 91 SER A C 1
ATOM 705 O O . SER A 1 91 ? -11.381 -33.677 -7.591 1.00 35.97 91 SER A O 1
ATOM 707 N N . THR A 1 92 ? -9.424 -33.311 -6.570 1.00 27.89 92 THR A N 1
ATOM 708 C CA . THR A 1 92 ? -9.849 -32.271 -5.641 1.00 27.89 92 THR A CA 1
ATOM 709 C C . THR A 1 92 ? -8.860 -31.133 -5.804 1.00 27.89 92 THR A C 1
ATOM 711 O O . THR A 1 92 ? -7.652 -31.300 -5.651 1.00 27.89 92 THR A O 1
ATOM 714 N N . THR A 1 93 ? -9.363 -29.965 -6.192 1.00 30.52 93 THR A N 1
ATOM 715 C CA . THR A 1 93 ? -8.606 -28.716 -6.213 1.00 30.52 93 THR A CA 1
ATOM 716 C C . THR A 1 93 ? -8.072 -28.450 -4.811 1.00 30.52 93 THR A C 1
ATOM 718 O O . THR A 1 93 ? -8.785 -27.937 -3.950 1.00 30.52 93 THR A O 1
ATOM 721 N N . VAL A 1 94 ? -6.828 -28.857 -4.573 1.00 31.23 94 VAL A N 1
ATOM 722 C CA . VAL A 1 94 ? -6.063 -28.498 -3.386 1.00 31.23 94 VAL A CA 1
ATOM 723 C C . VAL A 1 94 ? -5.859 -26.989 -3.452 1.00 31.23 94 VAL A C 1
ATOM 725 O O . VAL A 1 94 ? -5.198 -26.496 -4.366 1.00 31.23 94 VAL A O 1
ATOM 728 N N . ASP A 1 95 ? -6.455 -26.267 -2.503 1.00 36.94 95 ASP A N 1
ATOM 729 C CA . ASP A 1 95 ? -6.125 -24.877 -2.188 1.00 36.94 95 ASP A CA 1
ATOM 730 C C . ASP A 1 95 ? -4.595 -24.766 -2.057 1.00 36.94 95 ASP A C 1
ATOM 732 O O . ASP A 1 95 ? -4.005 -25.150 -1.044 1.00 36.94 95 ASP A O 1
ATOM 736 N N . LEU A 1 96 ? -3.926 -24.289 -3.109 1.00 33.62 96 LEU A N 1
ATOM 737 C CA . LEU A 1 96 ? -2.491 -24.025 -3.073 1.00 33.62 96 LEU A CA 1
ATOM 738 C C . LEU A 1 96 ? -2.241 -22.895 -2.059 1.00 33.62 96 LEU A C 1
ATOM 740 O O . LEU A 1 96 ? -2.806 -21.808 -2.210 1.00 33.62 96 LEU A O 1
ATOM 744 N N . PRO A 1 97 ? -1.389 -23.087 -1.035 1.00 43.78 97 PRO A N 1
ATOM 745 C CA . PRO A 1 97 ? -1.164 -22.073 -0.023 1.00 43.78 97 PRO A CA 1
ATOM 746 C C . PRO A 1 97 ? -0.083 -21.105 -0.501 1.00 43.78 97 PRO A C 1
ATOM 748 O O . PRO A 1 97 ? 1.076 -21.245 -0.127 1.00 43.78 97 PRO A O 1
ATOM 751 N N . PHE A 1 98 ? -0.435 -20.096 -1.296 1.00 36.12 98 PHE A N 1
ATOM 752 C CA . PHE A 1 98 ? 0.389 -18.887 -1.403 1.00 36.12 98 PHE A CA 1
ATOM 753 C C . PHE A 1 98 ? -0.511 -17.657 -1.473 1.00 36.12 98 PHE A C 1
ATOM 755 O O . PHE A 1 98 ? -1.359 -17.539 -2.351 1.00 36.12 98 PHE A O 1
ATOM 762 N N . PRO A 1 99 ? -0.339 -16.754 -0.501 1.00 50.81 99 PRO A N 1
ATOM 763 C CA . PRO A 1 99 ? 0.569 -15.641 -0.770 1.00 50.81 99 PRO A CA 1
ATOM 764 C C . PRO A 1 99 ? 1.590 -15.466 0.362 1.00 50.81 99 PRO A C 1
ATOM 766 O O . PRO A 1 99 ? 1.237 -15.544 1.534 1.00 50.81 99 PRO A O 1
ATOM 769 N N . LYS A 1 100 ? 2.864 -15.199 0.042 1.00 68.75 100 LYS A N 1
ATOM 770 C CA . LYS A 1 100 ? 3.875 -14.871 1.074 1.00 68.75 100 LYS A CA 1
ATOM 771 C C . LYS A 1 100 ? 4.136 -13.372 1.233 1.00 68.75 100 LYS A C 1
ATOM 773 O O . LYS A 1 100 ? 4.984 -12.995 2.034 1.00 68.75 100 LYS A O 1
ATOM 778 N N . LYS A 1 101 ? 3.438 -12.503 0.492 1.00 88.50 101 LYS A N 1
ATOM 779 C CA . LYS A 1 101 ? 3.526 -11.043 0.652 1.00 88.50 101 LYS A CA 1
ATOM 780 C C . LYS A 1 101 ? 2.158 -10.395 0.506 1.00 88.50 101 LYS A C 1
ATOM 782 O O . LYS A 1 101 ? 1.442 -10.675 -0.455 1.00 88.50 101 LYS A O 1
ATOM 787 N N . ILE A 1 102 ? 1.848 -9.493 1.431 1.00 92.25 102 ILE A N 1
ATOM 788 C CA . ILE A 1 102 ? 0.598 -8.735 1.449 1.00 92.25 102 ILE A CA 1
ATOM 789 C C . ILE A 1 102 ? 0.563 -7.770 0.259 1.00 92.25 102 ILE A C 1
ATOM 791 O O . ILE A 1 102 ? 1.480 -6.963 0.074 1.00 92.25 102 ILE A O 1
ATOM 795 N N . LYS A 1 103 ? -0.494 -7.857 -0.560 1.00 92.19 103 LYS A N 1
ATOM 796 C CA . LYS A 1 103 ? -0.700 -6.945 -1.693 1.00 92.19 103 LYS A CA 1
ATOM 797 C C . LYS A 1 103 ? -0.982 -5.525 -1.199 1.00 92.19 103 LYS A C 1
ATOM 799 O O . LYS A 1 103 ? -1.509 -5.326 -0.108 1.00 92.19 103 LYS A O 1
ATOM 804 N N . THR A 1 104 ? -0.659 -4.540 -2.031 1.00 94.62 104 THR A N 1
ATOM 805 C CA . THR A 1 104 ? -1.016 -3.136 -1.802 1.00 94.62 104 THR A CA 1
ATOM 806 C C . THR A 1 104 ? -2.030 -2.690 -2.837 1.00 94.62 104 THR A C 1
ATOM 808 O O . THR A 1 104 ? -1.776 -2.882 -4.018 1.00 94.62 104 THR A O 1
ATOM 811 N N . ILE A 1 105 ? -3.128 -2.074 -2.405 1.00 94.56 105 ILE A N 1
ATOM 812 C CA . ILE A 1 105 ? -4.189 -1.527 -3.261 1.00 94.56 105 ILE A CA 1
ATOM 813 C C . ILE A 1 105 ? -4.276 -0.005 -3.124 1.00 94.56 105 ILE A C 1
ATOM 815 O O . ILE A 1 105 ? -3.703 0.586 -2.204 1.00 94.56 105 ILE A O 1
ATOM 819 N N . SER A 1 106 ? -4.966 0.654 -4.056 1.00 94.50 106 SER A N 1
ATOM 820 C CA . SER A 1 106 ? -5.212 2.097 -3.952 1.00 94.50 106 SER A CA 1
ATOM 821 C C . SER A 1 106 ? -6.228 2.435 -2.854 1.00 94.50 106 SER A C 1
ATOM 823 O O . SER A 1 106 ? -7.009 1.581 -2.430 1.00 94.50 106 SER A O 1
ATOM 825 N N . TRP A 1 107 ? -6.227 3.695 -2.410 1.00 96.38 107 TRP A N 1
ATOM 826 C CA . TRP A 1 107 ? -7.214 4.197 -1.452 1.00 96.38 107 TRP A CA 1
ATOM 827 C C . TRP A 1 107 ? -8.642 4.041 -1.975 1.00 96.38 107 TRP A C 1
ATOM 829 O O . TRP A 1 107 ? -9.508 3.566 -1.252 1.00 96.38 107 TRP A O 1
ATOM 839 N N . GLU A 1 108 ? -8.871 4.374 -3.247 1.00 94.44 108 GLU A N 1
ATOM 840 C CA . GLU A 1 108 ? -10.194 4.314 -3.871 1.00 94.44 108 GLU A CA 1
ATOM 841 C C . GLU A 1 108 ? -10.746 2.884 -3.877 1.00 94.44 108 GLU A C 1
ATOM 843 O O . GLU A 1 108 ? -11.906 2.672 -3.530 1.00 94.44 108 GLU A O 1
ATOM 848 N N . GLN A 1 109 ? -9.897 1.891 -4.176 1.00 94.12 109 GLN A N 1
ATOM 849 C CA . GLN A 1 109 ? -10.266 0.482 -4.033 1.00 94.12 109 GLN A CA 1
ATOM 850 C C . GLN A 1 109 ? -10.598 0.155 -2.570 1.00 94.12 109 GLN A C 1
ATOM 852 O O . GLN A 1 109 ? -11.635 -0.442 -2.301 1.00 94.12 109 GLN A O 1
ATOM 857 N N . GLY A 1 110 ? -9.750 0.554 -1.617 1.00 96.62 110 GLY A N 1
ATOM 858 C CA . GLY A 1 110 ? -9.964 0.291 -0.191 1.00 96.62 110 GLY A CA 1
ATOM 859 C C . GLY A 1 110 ? -11.288 0.857 0.338 1.00 96.62 110 GLY A C 1
ATOM 860 O O . GLY A 1 110 ? -12.103 0.109 0.880 1.00 96.62 110 GLY A O 1
ATOM 861 N N . ALA A 1 111 ? -11.520 2.155 0.135 1.00 97.62 111 ALA A N 1
ATOM 862 C CA . ALA A 1 111 ? -12.714 2.862 0.590 1.00 97.62 111 ALA A CA 1
ATOM 863 C C . ALA A 1 111 ? -13.988 2.345 -0.098 1.00 97.62 111 ALA A C 1
ATOM 865 O O . ALA A 1 111 ? -14.970 2.054 0.584 1.00 97.62 111 ALA A O 1
ATOM 866 N N . SER A 1 112 ? -13.961 2.132 -1.422 1.00 96.25 112 SER A N 1
ATOM 867 C CA . SER A 1 112 ? -15.116 1.599 -2.160 1.00 96.25 112 SER A CA 1
ATOM 868 C C . SER A 1 112 ? -15.528 0.219 -1.650 1.00 96.25 112 SER A C 1
ATOM 870 O O . SER A 1 112 ? -16.711 -0.022 -1.429 1.00 96.25 112 SER A O 1
ATOM 872 N N . ARG A 1 113 ? -14.567 -0.686 -1.416 1.00 96.31 113 ARG A N 1
ATOM 873 C CA . ARG A 1 113 ? -14.859 -2.041 -0.920 1.00 96.31 113 ARG A CA 1
ATOM 874 C C . ARG A 1 113 ? -15.437 -2.037 0.490 1.00 96.31 113 ARG A C 1
ATOM 876 O O . ARG A 1 113 ? -16.354 -2.808 0.764 1.00 96.31 113 ARG A O 1
ATOM 883 N N . ILE A 1 114 ? -14.938 -1.162 1.363 1.00 98.06 114 ILE A N 1
ATOM 884 C CA . ILE A 1 114 ? -15.515 -0.956 2.696 1.00 98.06 114 ILE A CA 1
ATOM 885 C C . ILE A 1 114 ? -16.957 -0.450 2.577 1.00 98.06 114 ILE A C 1
ATOM 887 O O . ILE A 1 114 ? -17.848 -1.003 3.221 1.00 98.06 114 ILE A O 1
ATOM 891 N N . ASN A 1 115 ? -17.196 0.552 1.726 1.00 97.69 115 ASN A N 1
ATOM 892 C CA . ASN A 1 115 ? -18.523 1.128 1.510 1.00 97.69 115 ASN A CA 1
ATOM 893 C C . ASN A 1 115 ? -19.522 0.072 1.010 1.00 97.69 115 ASN A C 1
ATOM 895 O O . ASN A 1 115 ? -20.592 -0.093 1.591 1.00 97.69 115 ASN A O 1
ATOM 899 N N . ASP A 1 116 ? -19.150 -0.714 -0.002 1.00 96.56 116 ASP A N 1
ATOM 900 C CA . ASP A 1 116 ? -19.974 -1.809 -0.536 1.00 96.56 116 ASP A CA 1
ATOM 901 C C . ASP A 1 116 ? -20.229 -2.905 0.509 1.00 96.56 116 ASP A C 1
ATOM 903 O O . ASP A 1 116 ? -21.329 -3.463 0.622 1.00 96.56 116 ASP A O 1
ATOM 907 N N . GLY A 1 117 ? -19.208 -3.215 1.305 1.00 97.06 117 GLY A N 1
ATOM 908 C CA . GLY A 1 117 ? -19.292 -4.157 2.408 1.00 97.06 117 GLY A CA 1
ATOM 909 C C . GLY A 1 117 ? -20.297 -3.750 3.472 1.00 97.06 117 GLY A C 1
ATOM 910 O O . GLY A 1 117 ? -21.112 -4.573 3.896 1.00 97.06 117 GLY A O 1
ATOM 911 N N . MET A 1 118 ? -20.263 -2.479 3.871 1.00 97.19 118 MET A N 1
ATOM 912 C CA . MET A 1 118 ? -21.214 -1.915 4.825 1.00 97.19 118 MET A CA 1
ATOM 913 C C . MET A 1 118 ? -22.622 -1.835 4.245 1.00 97.19 118 MET A C 1
ATOM 915 O O . MET A 1 118 ? -23.563 -2.310 4.881 1.00 97.19 118 MET A O 1
ATOM 919 N N . ARG A 1 119 ? -22.762 -1.348 3.006 1.00 96.25 119 ARG A N 1
ATOM 920 C CA . ARG A 1 119 ? -24.042 -1.261 2.284 1.00 96.25 119 ARG A CA 1
ATOM 921 C C . ARG A 1 119 ? -24.740 -2.617 2.197 1.00 96.25 119 ARG A C 1
ATOM 923 O O . ARG A 1 119 ? -25.953 -2.713 2.352 1.00 96.25 119 ARG A O 1
ATOM 930 N N . SER A 1 120 ? -23.969 -3.678 1.955 1.00 95.62 120 SER A N 1
ATOM 931 C CA . SER A 1 120 ? -24.475 -5.054 1.860 1.00 95.62 120 SER A CA 1
ATOM 932 C C . SER A 1 120 ? -24.626 -5.770 3.210 1.00 95.62 120 SER A C 1
ATOM 934 O O . SER A 1 120 ? -25.089 -6.910 3.246 1.00 95.62 120 SER A O 1
ATOM 936 N N . GLY A 1 121 ? -24.226 -5.149 4.326 1.00 94.62 121 GLY A N 1
ATOM 937 C CA . GLY A 1 121 ? -24.266 -5.752 5.664 1.00 94.62 121 GLY A CA 1
ATOM 938 C C . GLY A 1 121 ? -23.253 -6.885 5.892 1.00 94.62 121 GLY A C 1
ATOM 939 O O . GLY A 1 121 ? -23.368 -7.634 6.876 1.00 94.62 121 GLY A O 1
ATOM 940 N N . LYS A 1 122 ? -22.275 -7.027 4.986 1.00 96.25 122 LYS A N 1
ATOM 941 C CA . LYS A 1 122 ? -21.129 -7.945 5.101 1.00 96.25 122 LYS A CA 1
ATOM 942 C C . LYS A 1 122 ? -20.030 -7.392 6.006 1.00 96.25 122 LYS A C 1
ATOM 944 O O . LYS A 1 122 ? -19.234 -8.165 6.520 1.00 96.25 122 LYS A O 1
ATOM 949 N N . LEU A 1 123 ? -20.010 -6.079 6.206 1.00 97.12 123 LEU A N 1
ATOM 950 C CA . LEU A 1 123 ? -19.168 -5.384 7.167 1.00 97.12 123 LEU A CA 1
ATOM 951 C C . LEU A 1 123 ? -20.057 -4.496 8.038 1.00 97.12 123 LEU A C 1
ATOM 953 O O . LEU A 1 123 ? -21.013 -3.899 7.552 1.00 97.12 123 LEU A O 1
ATOM 957 N N . LYS A 1 124 ? -19.764 -4.425 9.329 1.00 95.56 124 LYS A N 1
ATOM 958 C CA . LYS A 1 124 ? -20.466 -3.568 10.289 1.00 95.56 124 LYS A CA 1
ATOM 959 C C . LYS A 1 124 ? -19.513 -2.616 10.992 1.00 95.56 124 LYS A C 1
ATOM 961 O O . LYS A 1 124 ? -19.915 -1.492 11.283 1.00 95.56 124 LYS A O 1
ATOM 966 N N . ASP A 1 125 ? -18.277 -3.051 11.229 1.00 96.31 125 ASP A N 1
ATOM 967 C CA . ASP A 1 125 ? -17.362 -2.360 12.129 1.00 96.31 125 ASP A CA 1
ATOM 968 C C . ASP A 1 125 ? -15.987 -2.129 11.524 1.00 96.31 125 ASP A C 1
ATOM 970 O O . ASP A 1 125 ? -15.366 -3.029 10.953 1.00 96.31 125 ASP A O 1
ATOM 974 N N . LEU A 1 126 ? -15.510 -0.904 11.709 1.00 98.12 126 LEU A N 1
ATOM 975 C CA . LEU A 1 126 ? -14.149 -0.484 11.430 1.00 98.12 126 LEU A CA 1
ATOM 976 C C . LEU A 1 126 ? -13.493 -0.048 12.729 1.00 98.12 126 LEU A C 1
ATOM 978 O O . LEU A 1 126 ? -14.033 0.787 13.449 1.00 98.12 126 LEU A O 1
ATOM 982 N N . TRP A 1 127 ? -12.300 -0.560 12.988 1.00 98.38 127 TRP A N 1
ATOM 983 C CA . TRP A 1 127 ? -11.505 -0.186 14.151 1.00 98.38 127 TRP A CA 1
ATOM 984 C C . TRP A 1 127 ? -10.214 0.462 13.685 1.00 98.38 127 TRP A C 1
ATOM 986 O O . TRP A 1 127 ? -9.334 -0.207 13.152 1.00 98.38 127 TRP A O 1
ATOM 996 N N . VAL A 1 128 ? -10.094 1.771 13.852 1.00 98.44 128 VAL A N 1
ATOM 997 C CA . VAL A 1 128 ? -8.881 2.504 13.509 1.00 98.44 128 VAL A CA 1
ATOM 998 C C . VAL A 1 128 ? -7.939 2.475 14.701 1.00 98.44 128 VAL A C 1
ATOM 1000 O O . VAL A 1 128 ? -8.260 3.006 15.762 1.00 98.44 128 VAL A O 1
ATOM 1003 N N . GLY A 1 129 ? -6.786 1.837 14.512 1.00 96.94 129 GLY A N 1
ATOM 1004 C CA . GLY A 1 129 ? -5.698 1.833 15.479 1.00 96.94 129 GLY A CA 1
ATOM 1005 C C . GLY A 1 129 ? -4.878 3.113 15.373 1.00 96.94 129 GLY A C 1
ATOM 1006 O O . GLY A 1 129 ? -4.426 3.468 14.285 1.00 96.94 129 GLY A O 1
ATOM 1007 N N . GLU A 1 130 ? -4.658 3.790 16.494 1.00 93.62 130 GLU A N 1
ATOM 1008 C CA . GLU A 1 130 ? -3.940 5.061 16.540 1.00 93.62 130 GLU A CA 1
ATOM 1009 C C . GLU A 1 130 ? -2.867 5.120 17.636 1.00 93.62 130 GLU A C 1
ATOM 1011 O O . GLU A 1 130 ? -2.768 4.246 18.499 1.00 93.62 130 GLU A O 1
ATOM 1016 N N . ASN A 1 131 ? -2.046 6.164 17.588 1.00 89.56 131 ASN A N 1
ATOM 1017 C CA . ASN A 1 131 ? -1.228 6.586 18.715 1.00 89.56 131 ASN A CA 1
ATOM 1018 C C . ASN A 1 131 ? -1.629 8.023 19.031 1.00 89.56 131 ASN A C 1
ATOM 1020 O O . ASN A 1 131 ? -1.404 8.898 18.189 1.00 89.56 131 ASN A O 1
ATOM 1024 N N . HIS A 1 132 ? -2.118 8.235 20.256 1.00 84.31 132 HIS A N 1
ATOM 1025 C CA . HIS A 1 132 ? -2.704 9.486 20.748 1.00 84.31 132 HIS A CA 1
ATOM 1026 C C . HIS A 1 132 ? -1.808 10.723 20.583 1.00 84.31 132 HIS A C 1
ATOM 1028 O O . HIS A 1 132 ? -2.275 11.854 20.659 1.00 84.31 132 HIS A O 1
ATOM 1034 N N . SER A 1 133 ? -0.509 10.522 20.352 1.00 83.00 133 SER A N 1
ATOM 1035 C CA . SER A 1 133 ? 0.473 11.586 20.136 1.00 83.00 133 SER A CA 1
ATOM 1036 C C . SER A 1 133 ? 0.862 11.819 18.671 1.00 83.00 133 SER A C 1
ATOM 1038 O O . SER A 1 133 ? 1.844 12.519 18.393 1.00 83.00 133 SER A O 1
ATOM 1040 N N . THR A 1 134 ? 0.153 11.211 17.720 1.00 89.88 134 THR A N 1
ATOM 1041 C CA . THR A 1 134 ? 0.449 11.270 16.281 1.00 89.88 134 THR A CA 1
ATOM 1042 C C . THR A 1 134 ? -0.818 11.517 15.469 1.00 89.88 134 THR A C 1
ATOM 1044 O O . THR A 1 134 ? -1.917 11.151 15.866 1.00 89.88 134 THR A O 1
ATOM 1047 N N . THR A 1 135 ? -0.675 12.108 14.285 1.00 93.62 135 THR A N 1
ATOM 1048 C CA . THR A 1 135 ? -1.830 12.461 13.447 1.00 93.62 135 THR A CA 1
ATOM 1049 C C . THR A 1 135 ? -2.301 11.328 12.542 1.00 93.62 135 THR A C 1
ATOM 1051 O O . THR A 1 135 ? -3.387 11.419 11.973 1.00 93.62 135 THR A O 1
ATOM 1054 N N . LYS A 1 136 ? -1.506 10.265 12.357 1.00 94.44 136 LYS A N 1
ATOM 1055 C CA . LYS A 1 136 ? -1.732 9.271 11.295 1.00 94.44 136 LYS A CA 1
ATOM 1056 C C . LYS A 1 136 ? -3.038 8.493 11.481 1.00 94.44 136 LYS A C 1
ATOM 1058 O O . LYS A 1 136 ? -3.823 8.407 10.538 1.00 94.44 136 LYS A O 1
ATOM 1063 N N . GLY A 1 137 ? -3.315 8.005 12.693 1.00 95.19 137 GLY A N 1
ATOM 1064 C CA . GLY A 1 137 ? -4.569 7.305 13.006 1.00 95.19 137 GLY A CA 1
ATOM 1065 C C . GLY A 1 137 ? -5.792 8.220 12.897 1.00 95.19 137 GLY A C 1
ATOM 1066 O O . GLY A 1 137 ? -6.765 7.871 12.232 1.00 95.19 137 GLY A O 1
ATOM 1067 N N . MET A 1 138 ? -5.703 9.439 13.441 1.00 94.62 138 MET A N 1
ATOM 1068 C CA . MET A 1 138 ? -6.766 10.452 13.354 1.00 94.62 138 MET A CA 1
ATOM 1069 C C . MET A 1 138 ? -7.083 10.832 11.900 1.00 94.62 138 MET A C 1
ATOM 1071 O O . MET A 1 138 ? -8.245 10.884 11.502 1.00 94.62 138 MET A O 1
ATOM 1075 N N . LYS A 1 139 ? -6.052 11.039 11.070 1.00 96.19 139 LYS A N 1
ATOM 1076 C CA . LYS A 1 139 ? -6.202 11.325 9.635 1.00 96.19 139 LYS A CA 1
ATOM 1077 C C . LYS A 1 139 ? -6.813 10.141 8.885 1.00 96.19 139 LYS A C 1
ATOM 1079 O O . LYS A 1 139 ? -7.676 10.356 8.039 1.00 96.19 139 LYS A O 1
ATOM 1084 N N . LEU A 1 140 ? -6.408 8.905 9.190 1.00 97.69 140 LEU A N 1
ATOM 1085 C CA . LEU A 1 140 ? -7.005 7.700 8.603 1.00 97.69 140 LEU A CA 1
ATOM 1086 C C . LEU A 1 140 ? -8.497 7.585 8.953 1.00 97.69 140 LEU A C 1
ATOM 1088 O O . LEU A 1 140 ? -9.317 7.345 8.068 1.00 97.69 140 LEU A O 1
ATOM 1092 N N . PHE A 1 141 ? -8.851 7.822 10.216 1.00 97.69 141 PHE A N 1
ATOM 1093 C CA . PHE A 1 141 ? -10.232 7.833 10.695 1.00 97.69 141 PHE A CA 1
ATOM 1094 C C . PHE A 1 141 ? -11.072 8.924 10.017 1.00 97.69 141 PHE A C 1
ATOM 1096 O O . PHE A 1 141 ? -12.146 8.637 9.489 1.00 97.69 141 PHE A O 1
ATOM 1103 N N . ALA A 1 142 ? -10.558 10.155 9.946 1.00 96.62 142 ALA A N 1
ATOM 1104 C CA . ALA A 1 142 ? -11.206 11.262 9.247 1.00 96.62 142 ALA A CA 1
ATOM 1105 C C . ALA A 1 142 ? -11.398 10.968 7.749 1.00 96.62 142 ALA A C 1
ATOM 1107 O O . ALA A 1 142 ? -12.473 11.208 7.203 1.00 96.62 142 ALA A O 1
ATOM 1108 N N . ASN A 1 143 ? -10.394 10.395 7.081 1.00 97.44 143 ASN A N 1
ATOM 1109 C CA . ASN A 1 143 ? -10.508 10.022 5.672 1.00 97.44 143 ASN A CA 1
ATOM 1110 C C . ASN A 1 143 ? -11.593 8.958 5.445 1.00 97.44 143 ASN A C 1
ATOM 1112 O O . ASN A 1 143 ? -12.345 9.069 4.481 1.00 97.44 143 ASN A O 1
ATOM 1116 N N . MET A 1 144 ? -11.715 7.965 6.333 1.00 97.94 144 MET A N 1
ATOM 1117 C CA . MET A 1 144 ? -12.791 6.970 6.254 1.00 97.94 144 MET A CA 1
ATOM 1118 C C . MET A 1 144 ? -14.168 7.588 6.477 1.00 97.94 144 MET A C 1
ATOM 1120 O O . MET A 1 144 ? -15.088 7.296 5.722 1.00 97.94 144 MET A O 1
ATOM 1124 N N . LEU A 1 145 ? -14.310 8.482 7.459 1.00 96.88 145 LEU A N 1
ATOM 1125 C CA . LEU A 1 145 ? -15.563 9.212 7.677 1.00 96.88 145 LEU A CA 1
ATOM 1126 C C . LEU A 1 145 ? -15.987 10.050 6.468 1.00 96.88 145 LEU A C 1
ATOM 1128 O O . LEU A 1 145 ? -17.184 10.215 6.240 1.00 96.88 145 LEU A O 1
ATOM 1132 N N . ALA A 1 146 ? -15.020 10.600 5.734 1.00 96.38 146 ALA A N 1
ATOM 1133 C CA . ALA A 1 146 ? -15.275 11.421 4.560 1.00 96.38 146 ALA A CA 1
ATOM 1134 C C . ALA A 1 146 ? -15.640 10.598 3.313 1.00 96.38 146 ALA A C 1
ATOM 1136 O O . ALA A 1 146 ? -16.449 11.063 2.517 1.00 96.38 146 ALA A O 1
ATOM 1137 N N . ASP A 1 147 ? -15.048 9.410 3.139 1.00 97.38 147 ASP A N 1
ATOM 1138 C CA . ASP A 1 147 ? -15.125 8.653 1.879 1.00 97.38 147 ASP A CA 1
ATOM 1139 C C . ASP A 1 147 ? -15.997 7.385 1.954 1.00 97.38 147 ASP A C 1
ATOM 1141 O O . ASP A 1 147 ? -16.220 6.732 0.933 1.00 97.38 147 ASP A O 1
ATOM 1145 N N . VAL A 1 148 ? -16.484 7.010 3.142 1.00 97.62 148 VAL A N 1
ATOM 1146 C CA . VAL A 1 148 ? -17.373 5.856 3.345 1.00 97.62 148 VAL A CA 1
ATOM 1147 C C . VAL A 1 148 ? -18.734 6.335 3.850 1.00 97.62 148 VAL A C 1
ATOM 1149 O O . VAL A 1 148 ? -18.953 6.529 5.048 1.00 97.62 148 VAL A O 1
ATOM 1152 N N . ASP A 1 149 ? -19.674 6.481 2.918 1.00 95.94 149 ASP A N 1
ATOM 1153 C CA . ASP A 1 149 ? -21.022 7.008 3.171 1.00 95.94 149 ASP A CA 1
ATOM 1154 C C . ASP A 1 149 ? -21.815 6.188 4.197 1.00 95.94 149 ASP A C 1
ATOM 1156 O O . ASP A 1 149 ? -22.593 6.734 4.982 1.00 95.94 149 ASP A O 1
ATOM 1160 N N . GLU A 1 150 ? -21.611 4.869 4.207 1.00 96.94 150 GLU A N 1
ATOM 1161 C CA . GLU A 1 150 ? -22.377 3.935 5.040 1.00 96.94 150 GLU A CA 1
ATOM 1162 C C . GLU A 1 150 ? -22.010 3.991 6.537 1.00 96.94 150 GLU A C 1
ATOM 1164 O O . GLU A 1 150 ? -22.702 3.404 7.380 1.00 96.94 150 GLU A O 1
ATOM 1169 N N . ILE A 1 151 ? -20.963 4.738 6.911 1.00 97.06 151 ILE A N 1
ATOM 1170 C CA . ILE A 1 151 ? -20.645 4.997 8.317 1.00 97.06 151 ILE A CA 1
ATOM 1171 C C . ILE A 1 151 ? -21.694 5.948 8.897 1.00 97.06 151 ILE A C 1
ATOM 1173 O O . ILE A 1 151 ? -21.802 7.111 8.510 1.00 97.06 151 ILE A O 1
ATOM 1177 N N . SER A 1 152 ? -22.456 5.463 9.875 1.00 95.00 152 SER A N 1
ATOM 1178 C CA . SER A 1 152 ? -23.507 6.233 10.558 1.00 95.00 152 SER A CA 1
ATOM 1179 C C . SER A 1 152 ? -23.202 6.500 12.031 1.00 95.00 152 SER A C 1
ATOM 1181 O O . SER A 1 152 ? -23.793 7.404 12.625 1.00 95.00 152 SER A O 1
ATOM 1183 N N . ASN A 1 153 ? -22.303 5.712 12.621 1.00 94.88 153 ASN A N 1
ATOM 1184 C CA . ASN A 1 153 ? -21.911 5.820 14.019 1.00 94.88 153 ASN A CA 1
ATOM 1185 C C . ASN A 1 153 ? -20.393 5.980 14.131 1.00 94.88 153 ASN A C 1
ATOM 1187 O O . ASN A 1 153 ? -19.643 5.353 13.380 1.00 94.88 153 ASN A O 1
ATOM 1191 N N . SER A 1 154 ? -19.966 6.749 15.123 1.00 93.94 154 SER A N 1
ATOM 1192 C CA . SER A 1 154 ? -18.566 6.943 15.474 1.00 93.94 154 SER A CA 1
ATOM 1193 C C . SER A 1 154 ? -18.372 6.657 16.957 1.00 93.94 154 SER A C 1
ATOM 1195 O O . SER A 1 154 ? -19.158 7.116 17.783 1.00 93.94 154 SER A O 1
ATOM 1197 N N . ALA A 1 155 ? -17.327 5.922 17.310 1.00 92.50 155 ALA A N 1
ATOM 1198 C CA . ALA A 1 155 ? -16.956 5.672 18.694 1.00 92.50 155 ALA A CA 1
ATOM 1199 C C . ALA A 1 155 ? -15.507 6.090 18.943 1.00 92.50 155 ALA A C 1
ATOM 1201 O O . ALA A 1 155 ? -14.648 5.941 18.074 1.00 92.50 155 ALA A O 1
ATOM 1202 N N . LEU A 1 156 ? -15.241 6.613 20.133 1.00 92.12 156 LEU A N 1
ATOM 1203 C CA . LEU A 1 156 ? -13.904 6.987 20.571 1.00 92.12 156 LEU A CA 1
ATOM 1204 C C . LEU A 1 156 ? -13.572 6.257 21.869 1.00 92.12 156 LEU A C 1
ATOM 1206 O O . LEU A 1 156 ? -14.440 6.089 22.729 1.00 92.12 156 LEU A O 1
ATOM 1210 N N . GLU A 1 157 ? -12.319 5.843 22.006 1.00 91.25 157 GLU A N 1
ATOM 1211 C CA . GLU A 1 157 ? -11.806 5.277 23.248 1.00 91.25 157 GLU A CA 1
ATOM 1212 C C . GLU A 1 157 ? -11.962 6.258 24.421 1.00 91.25 157 GLU A C 1
ATOM 1214 O O . GLU A 1 157 ? -11.684 7.455 24.310 1.00 91.25 157 GLU A O 1
ATOM 1219 N N . ASP A 1 158 ? -12.428 5.725 25.545 1.00 87.69 158 ASP A N 1
ATOM 1220 C CA . ASP A 1 158 ? -12.555 6.402 26.827 1.00 87.69 158 ASP A CA 1
ATOM 1221 C C . ASP A 1 158 ? -12.243 5.392 27.932 1.00 87.69 158 ASP A C 1
ATOM 1223 O O . ASP A 1 158 ? -13.100 4.613 28.341 1.00 87.69 158 ASP A O 1
ATOM 1227 N N . SER A 1 159 ? -11.007 5.402 28.429 1.00 82.44 159 SER A N 1
ATOM 1228 C CA . SER A 1 159 ? -10.570 4.501 29.497 1.00 82.44 159 SER A CA 1
ATOM 1229 C C . SER A 1 159 ? -10.941 4.996 30.901 1.00 82.44 159 SER A C 1
ATOM 1231 O O . SER A 1 159 ? -10.478 4.420 31.889 1.00 82.44 159 SER A O 1
ATOM 1233 N N . SER A 1 160 ? -11.738 6.065 31.025 1.00 76.94 160 SER A N 1
ATOM 1234 C CA . SER A 1 160 ? -12.091 6.647 32.321 1.00 76.94 160 SER A CA 1
ATOM 1235 C C . SER A 1 160 ? -12.984 5.723 33.158 1.00 76.94 160 SER A C 1
ATOM 1237 O O . SER A 1 160 ? -13.702 4.854 32.654 1.00 76.94 160 SER A O 1
ATOM 1239 N N . TYR A 1 161 ? -12.958 5.921 34.478 1.00 73.50 161 TYR A N 1
ATOM 1240 C CA . TYR A 1 161 ? -13.782 5.182 35.441 1.00 73.50 161 TYR A CA 1
ATOM 1241 C C . TYR A 1 161 ? -15.200 5.768 35.556 1.00 73.50 161 TYR A C 1
ATOM 1243 O O . TYR A 1 161 ? -15.669 6.073 36.653 1.00 73.50 161 TYR A O 1
ATOM 1251 N N . ARG A 1 162 ? -15.873 5.989 34.420 1.00 67.25 162 ARG A N 1
ATOM 1252 C CA . ARG A 1 162 ? -17.254 6.499 34.377 1.00 67.25 162 ARG A CA 1
ATOM 1253 C C . ARG A 1 162 ? -18.282 5.360 34.271 1.00 67.25 162 ARG A C 1
ATOM 1255 O O . ARG A 1 162 ? -17.975 4.297 33.715 1.00 67.25 162 ARG A O 1
ATOM 1262 N N . PRO A 1 163 ? -19.515 5.545 34.785 1.00 61.56 163 PRO A N 1
ATOM 1263 C CA . PRO A 1 163 ? -20.592 4.568 34.631 1.00 61.56 163 PRO A CA 1
ATOM 1264 C C . PRO A 1 163 ? -20.971 4.343 33.158 1.00 61.56 163 PRO A C 1
ATOM 1266 O O . PRO A 1 163 ? -20.962 5.264 32.348 1.00 61.56 163 PRO A O 1
ATOM 1269 N N . ILE A 1 164 ? -21.398 3.119 32.823 1.00 58.69 164 ILE A N 1
ATOM 1270 C CA . ILE A 1 164 ? -21.754 2.691 31.451 1.00 58.69 164 ILE A CA 1
ATOM 1271 C C . ILE A 1 164 ? -22.966 3.462 30.871 1.00 58.69 164 ILE A C 1
ATOM 1273 O O . ILE A 1 164 ? -23.211 3.414 29.670 1.00 58.69 164 ILE A O 1
ATOM 1277 N N . HIS A 1 165 ? -23.739 4.171 31.697 1.00 57.06 165 HIS A N 1
ATOM 1278 C CA . HIS A 1 165 ? -25.013 4.779 31.295 1.00 57.06 165 HIS A CA 1
ATOM 1279 C C . HIS A 1 165 ? -24.896 6.182 30.668 1.00 57.06 165 HIS A C 1
ATOM 1281 O O . HIS A 1 165 ? -25.853 6.637 30.045 1.00 57.06 165 HIS A O 1
ATOM 1287 N N . GLU A 1 166 ? -23.740 6.846 30.758 1.00 57.22 166 GLU A N 1
ATOM 1288 C CA . GLU A 1 166 ? -23.488 8.141 30.104 1.00 57.22 166 GLU A CA 1
ATOM 1289 C C . GLU A 1 166 ? -22.961 7.917 28.680 1.00 57.22 166 GLU A C 1
ATOM 1291 O O . GLU A 1 166 ? -21.759 7.887 28.444 1.00 57.22 166 GLU A O 1
ATOM 1296 N N . ASN A 1 167 ? -23.843 7.644 27.717 1.00 55.59 167 ASN A N 1
ATOM 1297 C CA . ASN A 1 167 ? -23.414 7.230 26.371 1.00 55.59 167 ASN A CA 1
ATOM 1298 C C . ASN A 1 167 ? -23.086 8.376 25.408 1.00 55.59 167 ASN A C 1
ATOM 1300 O O . ASN A 1 167 ? -22.487 8.118 24.364 1.00 55.59 167 ASN A O 1
ATOM 1304 N N . GLU A 1 168 ? -23.477 9.608 25.726 1.00 58.12 168 GLU A N 1
ATOM 1305 C CA . GLU A 1 168 ? -23.327 10.742 24.819 1.00 58.12 168 GLU A CA 1
ATOM 1306 C C . GLU A 1 168 ? -22.039 11.508 25.136 1.00 58.12 168 GLU A C 1
ATOM 1308 O O . GLU A 1 168 ? -21.895 12.115 26.197 1.00 58.12 168 GLU A O 1
ATOM 1313 N N . ARG A 1 169 ? -21.073 11.444 24.214 1.00 67.31 169 ARG A N 1
ATOM 1314 C CA . ARG A 1 169 ? -19.834 12.218 24.308 1.00 67.31 169 ARG A CA 1
ATOM 1315 C C . ARG A 1 169 ? -20.065 13.598 23.705 1.00 67.31 169 ARG A C 1
ATOM 1317 O O . ARG A 1 169 ? -20.366 13.711 22.518 1.00 67.31 169 ARG A O 1
ATOM 1324 N N . VAL A 1 170 ? -19.860 14.641 24.506 1.00 65.62 170 VAL A N 1
ATOM 1325 C CA . VAL A 1 170 ? -19.745 16.010 23.990 1.00 65.62 170 VAL A CA 1
ATOM 1326 C C . VAL A 1 170 ? -18.438 16.099 23.205 1.00 65.62 170 VAL A C 1
ATOM 1328 O O . VAL A 1 170 ? -17.369 15.778 23.728 1.00 65.62 170 VAL A O 1
ATOM 1331 N N . LEU A 1 171 ? -18.526 16.465 21.926 1.00 73.50 171 LEU A N 1
ATOM 1332 C CA . LEU A 1 171 ? -17.338 16.700 21.112 1.00 73.50 171 LEU A CA 1
ATOM 1333 C C . LEU A 1 171 ? -16.692 18.021 21.508 1.00 73.50 171 LEU A C 1
ATOM 1335 O O . LEU A 1 171 ? -17.383 19.025 21.650 1.00 73.50 171 LEU A O 1
ATOM 1339 N N . MET A 1 172 ? -15.366 18.014 21.591 1.00 75.38 172 MET A N 1
ATOM 1340 C CA . MET A 1 172 ? -14.576 19.238 21.669 1.00 75.38 172 MET A CA 1
ATOM 1341 C C . MET A 1 172 ? -14.532 19.826 20.263 1.00 75.38 172 MET A C 1
ATOM 1343 O O . MET A 1 172 ? -13.909 19.258 19.366 1.00 75.38 172 MET A O 1
ATOM 1347 N N . ASP A 1 173 ? -15.278 20.897 20.029 1.00 70.25 173 ASP A N 1
ATOM 1348 C CA . ASP A 1 173 ? -15.328 21.561 18.730 1.00 70.25 173 ASP A CA 1
ATOM 1349 C C . ASP A 1 173 ? -14.603 22.908 18.694 1.00 70.25 173 ASP A C 1
ATOM 1351 O O . ASP A 1 173 ? -14.386 23.438 17.598 1.00 70.25 173 ASP A O 1
ATOM 1355 N N . ASP A 1 174 ? -14.171 23.395 19.857 1.00 86.56 174 ASP A N 1
ATOM 1356 C CA . ASP A 1 174 ? -13.299 24.549 20.004 1.00 86.56 174 ASP A CA 1
ATOM 1357 C C . ASP A 1 174 ? -11.813 24.165 19.895 1.00 86.56 174 ASP A C 1
ATOM 1359 O O . ASP A 1 174 ? -11.359 23.124 20.372 1.00 86.56 174 ASP A O 1
ATOM 1363 N N . VAL A 1 175 ? -11.046 25.005 19.203 1.00 89.06 175 VAL A N 1
ATOM 1364 C CA . VAL A 1 175 ? -9.625 24.763 18.923 1.00 89.06 175 VAL A CA 1
ATOM 1365 C C . VAL A 1 175 ? -8.757 24.951 20.169 1.00 89.06 175 VAL A C 1
ATOM 1367 O O . VAL A 1 175 ? -7.770 24.228 20.315 1.00 89.06 175 VAL A O 1
ATOM 1370 N N . GLU A 1 176 ? -9.107 25.888 21.050 1.00 90.88 176 GLU A N 1
ATOM 1371 C CA . GLU A 1 176 ? -8.400 26.114 22.312 1.00 90.88 176 GLU A CA 1
ATOM 1372 C C . GLU A 1 176 ? -8.647 24.952 23.274 1.00 90.88 176 GLU A C 1
ATOM 1374 O O . GLU A 1 176 ? -7.687 24.422 23.823 1.00 90.88 176 GLU A O 1
ATOM 1379 N N . ASP A 1 177 ? -9.886 24.458 23.370 1.00 89.75 177 ASP A N 1
ATOM 1380 C CA . ASP A 1 177 ? -10.198 23.278 24.188 1.00 89.75 177 ASP A CA 1
ATOM 1381 C C . ASP A 1 177 ? -9.378 22.053 23.744 1.00 89.75 177 ASP A C 1
ATOM 1383 O O . ASP A 1 177 ? -8.783 21.350 24.563 1.00 89.75 177 ASP A O 1
ATOM 1387 N N . ILE A 1 178 ? -9.296 21.807 22.428 1.00 90.62 178 ILE A N 1
ATOM 1388 C CA . ILE A 1 178 ? -8.472 20.723 21.865 1.00 90.62 178 ILE A CA 1
ATOM 1389 C C . ILE A 1 178 ? -6.988 20.940 22.191 1.00 90.62 178 ILE A C 1
ATOM 1391 O O . ILE A 1 178 ? -6.276 19.986 22.513 1.00 90.62 178 ILE A O 1
ATOM 1395 N N . ARG A 1 179 ? -6.497 22.181 22.085 1.00 92.75 179 ARG A N 1
ATOM 1396 C CA . ARG A 1 179 ? -5.105 22.522 22.402 1.00 92.75 179 ARG A CA 1
ATOM 1397 C C . ARG A 1 179 ? -4.795 22.241 23.869 1.00 92.75 179 ARG A C 1
ATOM 1399 O O . ARG A 1 179 ? -3.762 21.631 24.153 1.00 92.75 179 ARG A O 1
ATOM 1406 N N . ASP A 1 180 ? -5.673 22.660 24.770 1.00 91.62 180 ASP A N 1
ATOM 1407 C CA . ASP A 1 180 ? -5.512 22.486 26.209 1.00 91.62 180 ASP A CA 1
ATOM 1408 C C . ASP A 1 180 ? -5.513 21.004 26.598 1.00 91.62 180 ASP A C 1
ATOM 1410 O O . ASP A 1 180 ? -4.650 20.581 27.369 1.00 91.62 180 ASP A O 1
ATOM 1414 N N . ASP A 1 181 ? -6.380 20.185 25.997 1.00 88.69 181 ASP A N 1
ATOM 1415 C CA . ASP A 1 181 ? -6.404 18.731 26.216 1.00 88.69 181 ASP A CA 1
ATOM 1416 C C . ASP A 1 181 ? -5.103 18.043 25.781 1.00 88.69 181 ASP A C 1
ATOM 1418 O O . ASP A 1 181 ? -4.537 17.225 26.517 1.00 88.69 181 ASP A O 1
ATOM 1422 N N . PHE A 1 182 ? -4.560 18.423 24.619 1.00 90.94 182 PHE A N 1
ATOM 1423 C CA . PHE A 1 182 ? -3.273 17.900 24.162 1.00 90.94 182 PHE A CA 1
ATOM 1424 C C . PHE A 1 182 ? -2.112 18.347 25.050 1.00 90.94 182 PHE A C 1
ATOM 1426 O O . PHE A 1 182 ? -1.223 17.544 25.329 1.00 90.94 182 PHE A O 1
ATOM 1433 N N . LEU A 1 183 ? -2.093 19.602 25.502 1.00 92.00 183 LEU A N 1
ATOM 1434 C CA . LEU A 1 183 ? -1.048 20.100 26.398 1.00 92.00 183 LEU A CA 1
ATOM 1435 C C . LEU A 1 183 ? -1.143 19.488 27.800 1.00 92.00 183 LEU A C 1
ATOM 1437 O O . LEU A 1 183 ? -0.110 19.277 28.437 1.00 92.00 183 LEU A O 1
ATOM 1441 N N . TYR A 1 184 ? -2.354 19.173 28.259 1.00 90.94 184 TYR A N 1
ATOM 1442 C CA . TYR A 1 184 ? -2.590 18.456 29.506 1.00 90.94 184 TYR A CA 1
ATOM 1443 C C . TYR A 1 184 ? -2.104 17.004 29.416 1.00 90.94 184 TYR A C 1
ATOM 1445 O O . TYR A 1 184 ? -1.333 16.553 30.264 1.00 90.94 184 TYR A O 1
ATOM 1453 N N . SER A 1 185 ? -2.501 16.289 28.361 1.00 87.25 185 SER A N 1
ATOM 1454 C CA . SER A 1 185 ? -2.189 14.866 28.173 1.00 87.25 185 SER A CA 1
ATOM 1455 C C . SER A 1 185 ? -0.741 14.621 27.731 1.00 87.25 185 SER A C 1
ATOM 1457 O O . SER A 1 185 ? -0.138 13.607 28.084 1.00 87.25 185 SER A O 1
ATOM 1459 N N . PHE A 1 186 ? -0.149 15.558 26.983 1.00 90.19 186 PHE A N 1
ATOM 1460 C CA . PHE A 1 186 ? 1.204 15.456 26.431 1.00 90.19 186 PHE A CA 1
ATOM 1461 C C . PHE A 1 186 ? 1.995 16.765 26.616 1.00 90.19 186 PHE A C 1
ATOM 1463 O O . PHE A 1 186 ? 2.288 17.461 25.638 1.00 90.19 186 PHE A O 1
ATOM 1470 N N . PRO A 1 187 ? 2.441 17.088 27.847 1.00 91.12 187 PRO A N 1
ATOM 1471 C CA . PRO A 1 187 ? 3.098 18.366 28.148 1.00 91.12 187 PRO A CA 1
ATOM 1472 C C . PRO A 1 187 ? 4.344 18.669 27.303 1.00 91.12 187 PRO A C 1
ATOM 1474 O O . PRO A 1 187 ? 4.651 19.831 27.037 1.00 91.12 187 PRO A O 1
ATOM 1477 N N . TYR A 1 188 ? 5.046 17.634 26.830 1.00 89.19 188 TYR A N 1
ATOM 1478 C CA . TYR A 1 188 ? 6.223 17.776 25.965 1.00 89.19 188 TYR A CA 1
ATOM 1479 C C . TYR A 1 188 ? 5.903 18.417 24.601 1.00 89.19 188 TYR A C 1
ATOM 1481 O O . TYR A 1 188 ? 6.800 18.941 23.943 1.00 89.19 188 TYR A O 1
ATOM 1489 N N . LEU A 1 189 ? 4.637 18.416 24.161 1.00 90.75 189 LEU A N 1
ATOM 1490 C CA . LEU A 1 189 ? 4.222 19.081 22.921 1.00 90.75 189 LEU A CA 1
ATOM 1491 C C . LEU A 1 189 ? 4.352 20.607 22.999 1.00 90.75 189 LEU A C 1
ATOM 1493 O O . LEU A 1 189 ? 4.440 21.256 21.958 1.00 90.75 189 LEU A O 1
ATOM 1497 N N . LYS A 1 190 ? 4.443 21.187 24.204 1.00 90.50 190 LYS A N 1
ATOM 1498 C CA . LYS A 1 190 ? 4.637 22.631 24.406 1.00 90.50 190 LYS A CA 1
ATOM 1499 C C . LYS A 1 190 ? 5.880 23.169 23.689 1.00 90.50 190 LYS A C 1
ATOM 1501 O O . LYS A 1 190 ? 5.889 24.312 23.233 1.00 90.50 190 LYS A O 1
ATOM 1506 N N . GLU A 1 191 ? 6.918 22.344 23.579 1.00 91.75 191 GLU A N 1
ATOM 1507 C CA . GLU A 1 191 ? 8.186 22.693 22.932 1.00 91.75 191 GLU A CA 1
ATOM 1508 C C . GLU A 1 191 ? 8.174 22.420 21.419 1.00 91.75 191 GLU A C 1
ATOM 1510 O O . G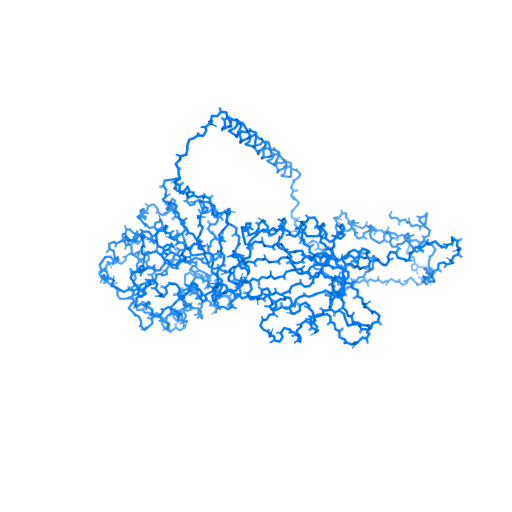LU A 1 191 ? 9.019 22.938 20.692 1.00 91.75 191 GLU A O 1
ATOM 1515 N N . ASN A 1 192 ? 7.191 21.664 20.916 1.00 92.56 192 ASN A N 1
ATOM 1516 C CA . ASN A 1 192 ? 7.055 21.308 19.505 1.00 92.56 192 ASN A CA 1
ATOM 1517 C C . ASN A 1 192 ? 5.734 21.836 18.924 1.00 92.56 192 ASN A C 1
ATOM 1519 O O . ASN A 1 192 ? 4.773 21.093 18.708 1.00 92.56 192 ASN A O 1
ATOM 1523 N N . ARG A 1 193 ? 5.712 23.148 18.657 1.00 89.75 193 ARG A N 1
ATOM 1524 C CA . ARG A 1 193 ? 4.522 23.855 18.158 1.00 89.75 193 ARG A CA 1
ATOM 1525 C C . ARG A 1 193 ? 4.007 23.307 16.829 1.00 89.75 193 ARG A C 1
ATOM 1527 O O . ARG A 1 193 ? 2.801 23.206 16.664 1.00 89.75 193 ARG A O 1
ATOM 1534 N N . GLU A 1 194 ? 4.892 22.936 15.902 1.00 93.50 194 GLU A N 1
ATOM 1535 C CA . GLU A 1 194 ? 4.481 22.399 14.596 1.00 93.50 194 GLU A CA 1
ATOM 1536 C C . GLU A 1 194 ? 3.694 21.095 14.752 1.00 93.50 194 GLU A C 1
ATOM 1538 O O . GLU A 1 194 ? 2.607 20.955 14.194 1.00 93.50 194 GLU A O 1
ATOM 1543 N N . LYS A 1 195 ? 4.202 20.167 15.574 1.00 92.88 195 LYS A N 1
ATOM 1544 C CA . LYS A 1 195 ? 3.520 18.899 15.855 1.00 92.88 195 LYS A CA 1
ATOM 1545 C C . LYS A 1 195 ? 2.192 19.113 16.586 1.00 92.88 195 LYS A C 1
ATOM 1547 O O . LYS A 1 195 ? 1.211 18.443 16.268 1.00 92.88 195 LYS A O 1
ATOM 1552 N N . LEU A 1 196 ? 2.160 20.025 17.560 1.00 94.12 196 LEU A N 1
ATOM 1553 C CA . LEU A 1 196 ? 0.943 20.365 18.297 1.00 94.12 196 LEU A CA 1
ATOM 1554 C C . LEU A 1 196 ? -0.142 20.919 17.362 1.00 94.12 196 LEU A C 1
ATOM 1556 O O . LEU A 1 196 ? -1.272 20.442 17.390 1.00 94.12 196 LEU A O 1
ATOM 1560 N N . GLU A 1 197 ? 0.204 21.868 16.492 1.00 94.38 197 GLU A N 1
ATOM 1561 C CA . GLU A 1 197 ? -0.742 22.436 15.525 1.00 94.38 197 GLU A CA 1
ATOM 1562 C C . GLU A 1 197 ? -1.234 21.390 14.515 1.00 94.38 197 GLU A C 1
ATOM 1564 O O . GLU A 1 197 ? -2.415 21.372 14.168 1.00 94.38 197 GLU A O 1
ATOM 1569 N N . GLU A 1 198 ? -0.377 20.457 14.088 1.00 94.44 198 GLU A N 1
ATOM 1570 C CA . GLU A 1 198 ? -0.795 19.355 13.215 1.00 94.44 198 GLU A CA 1
ATOM 1571 C C . GLU A 1 198 ? -1.831 18.435 13.890 1.00 94.44 198 GLU A C 1
ATOM 1573 O O . GLU A 1 198 ? -2.800 18.017 13.248 1.00 94.44 198 GLU A O 1
ATOM 1578 N N . LEU A 1 199 ? -1.647 18.135 15.183 1.00 94.12 199 LEU A N 1
ATOM 1579 C CA . LEU A 1 199 ? -2.581 17.347 15.998 1.00 94.12 199 LEU A CA 1
ATOM 1580 C C . LEU A 1 199 ? -3.917 18.062 16.176 1.00 94.12 199 LEU A C 1
ATOM 1582 O O . LEU A 1 199 ? -4.966 17.477 15.910 1.00 94.12 199 LEU A O 1
ATOM 1586 N N . ILE A 1 200 ? -3.883 19.342 16.544 1.00 93.62 200 ILE A N 1
ATOM 1587 C CA . ILE A 1 200 ? -5.080 20.170 16.711 1.00 93.62 200 ILE A CA 1
ATOM 1588 C C . ILE A 1 200 ? -5.890 20.216 15.410 1.00 93.62 200 ILE A C 1
ATOM 1590 O O . ILE A 1 200 ? -7.104 20.003 15.421 1.00 93.62 200 ILE A O 1
ATOM 1594 N N . GLN A 1 201 ? -5.229 20.438 14.270 1.00 93.69 201 GLN A N 1
ATOM 1595 C CA . GLN A 1 201 ? -5.893 20.470 12.966 1.00 93.69 201 GLN A CA 1
ATOM 1596 C C . GLN A 1 201 ? -6.505 19.114 12.597 1.00 93.69 201 GLN A C 1
ATOM 1598 O O . GLN A 1 201 ? -7.655 19.065 12.153 1.00 93.69 201 GLN A O 1
ATOM 1603 N N . ALA A 1 202 ? -5.771 18.015 12.801 1.00 93.88 202 ALA A N 1
ATOM 1604 C CA . ALA A 1 202 ? -6.273 16.669 12.533 1.00 93.88 202 ALA A CA 1
ATOM 1605 C C . ALA A 1 202 ? -7.504 16.337 13.398 1.00 93.88 202 ALA A C 1
ATOM 1607 O O . ALA A 1 202 ? -8.522 15.892 12.859 1.00 93.88 202 ALA A O 1
ATOM 1608 N N . SER A 1 203 ? -7.450 16.627 14.701 1.00 92.38 203 SER A N 1
ATOM 1609 C CA . SER A 1 203 ? -8.570 16.440 15.632 1.00 92.38 203 SER A CA 1
ATOM 1610 C C . SER A 1 203 ? -9.770 17.314 15.276 1.00 92.38 203 SER A C 1
ATOM 1612 O O . SER A 1 203 ? -10.893 16.820 15.223 1.00 92.38 203 SER A O 1
ATOM 1614 N N . SER A 1 204 ? -9.553 18.592 14.944 1.00 92.19 204 SER A N 1
ATOM 1615 C CA . SER A 1 204 ? -10.634 19.501 14.540 1.00 92.19 204 SER A CA 1
ATOM 1616 C C . SER A 1 204 ? -11.375 18.992 13.298 1.00 92.19 204 SER A C 1
ATOM 1618 O O . SER A 1 204 ? -12.607 19.008 13.258 1.00 92.19 204 SER A O 1
ATOM 1620 N N . ILE A 1 205 ? -10.649 18.498 12.287 1.00 92.88 205 ILE A N 1
ATOM 1621 C CA . ILE A 1 205 ? -11.252 17.905 11.081 1.00 92.88 205 ILE A CA 1
ATOM 1622 C C . ILE A 1 205 ? -12.050 16.650 11.443 1.00 92.88 205 ILE A C 1
ATOM 1624 O O . ILE A 1 205 ? -13.199 16.511 11.021 1.00 92.88 205 ILE A O 1
ATOM 1628 N N . MET A 1 206 ? -11.464 15.759 12.244 1.00 93.50 206 MET A N 1
ATOM 1629 C CA . MET A 1 206 ? -12.125 14.543 12.708 1.00 93.50 206 MET A CA 1
ATOM 1630 C C . MET A 1 206 ? -13.440 14.856 13.433 1.00 93.50 206 MET A C 1
ATOM 1632 O O . MET A 1 206 ? -14.488 14.336 13.048 1.00 93.50 206 MET A O 1
ATOM 1636 N N . TYR A 1 207 ? -13.417 15.739 14.434 1.00 91.94 207 TYR A N 1
ATOM 1637 C CA . TYR A 1 207 ? -14.608 16.098 15.202 1.00 91.94 207 TYR A CA 1
ATOM 1638 C C . TYR A 1 207 ? -15.681 16.756 14.331 1.00 91.94 207 TYR A C 1
ATOM 1640 O O . TYR A 1 207 ? -16.858 16.416 14.455 1.00 91.94 207 TYR A O 1
ATOM 1648 N N . LYS A 1 208 ? -15.302 17.618 13.378 1.00 91.25 208 LYS A N 1
ATOM 1649 C CA . LYS A 1 208 ? -16.249 18.191 12.403 1.00 91.25 208 LYS A CA 1
ATOM 1650 C C . LYS A 1 208 ? -16.957 17.114 11.580 1.00 91.25 208 LYS A C 1
ATOM 1652 O O . LYS A 1 208 ? -18.169 17.201 11.403 1.00 91.25 208 LYS A O 1
ATOM 1657 N N . LEU A 1 209 ? -16.235 16.092 11.119 1.00 93.31 209 LEU A N 1
ATOM 1658 C CA . LEU A 1 209 ? -16.820 14.976 10.366 1.00 93.31 209 LEU A CA 1
ATOM 1659 C C . LEU A 1 209 ? -17.721 14.086 11.236 1.00 93.31 209 LEU A C 1
ATOM 1661 O O . LEU A 1 209 ? -18.699 13.525 10.744 1.00 93.31 209 LEU A O 1
ATOM 1665 N N . MET A 1 210 ? -17.430 13.986 12.534 1.00 92.12 210 MET A N 1
ATOM 1666 C CA . MET A 1 210 ? -18.249 13.230 13.482 1.00 92.12 210 MET A CA 1
ATOM 1667 C C . MET A 1 210 ? -19.577 13.915 13.829 1.00 92.12 210 MET A C 1
ATOM 1669 O O . MET A 1 210 ? -20.534 13.205 14.121 1.00 92.12 210 MET A O 1
ATOM 1673 N N . LYS A 1 211 ? -19.683 15.254 13.767 1.00 87.88 211 LYS A N 1
ATOM 1674 C CA . LYS A 1 211 ? -20.904 16.003 14.152 1.00 87.88 211 LYS A CA 1
ATOM 1675 C C . LYS A 1 211 ? -22.182 15.545 13.434 1.00 87.88 211 LYS A C 1
ATOM 1677 O O . LYS A 1 211 ? -23.269 15.678 13.982 1.00 87.88 211 LYS A O 1
ATOM 1682 N N . GLY A 1 212 ? -22.069 15.007 12.218 1.00 82.88 212 GLY A N 1
ATOM 1683 C CA . GLY A 1 212 ? -23.204 14.472 11.454 1.00 82.88 212 GLY A CA 1
ATOM 1684 C C . GLY A 1 212 ? -23.563 13.013 11.763 1.00 82.88 212 GLY A C 1
ATOM 1685 O O . GLY A 1 212 ? -24.378 12.427 11.051 1.00 82.88 212 GLY A O 1
ATOM 1686 N N . LYS A 1 213 ? -22.921 12.389 12.755 1.00 89.88 213 LYS A N 1
ATOM 1687 C CA . LYS A 1 213 ? -23.020 10.959 13.078 1.00 89.88 213 LYS A CA 1
ATOM 1688 C C . LYS A 1 213 ? -23.486 10.775 14.524 1.00 89.88 213 LYS A C 1
ATOM 1690 O O . LYS A 1 213 ? -23.427 11.697 15.331 1.00 89.88 213 LYS A O 1
ATOM 1695 N N . ARG A 1 214 ? -23.930 9.564 14.876 1.00 91.12 214 ARG A N 1
ATOM 1696 C CA . ARG A 1 214 ? -24.156 9.207 16.289 1.00 91.12 214 ARG A CA 1
ATOM 1697 C C . ARG A 1 214 ? -22.816 8.914 16.950 1.00 91.12 214 ARG A C 1
ATOM 1699 O O . ARG A 1 214 ? -22.049 8.125 16.402 1.00 91.12 214 ARG A O 1
ATOM 1706 N N . ILE A 1 215 ? -22.547 9.520 18.100 1.00 89.25 215 ILE A N 1
ATOM 1707 C CA . ILE A 1 215 ? -21.225 9.484 18.736 1.00 89.25 215 ILE A CA 1
ATOM 1708 C C . ILE A 1 215 ? -21.302 8.745 20.067 1.00 89.25 215 ILE A C 1
ATOM 1710 O O . ILE A 1 215 ? -22.215 8.981 20.854 1.00 89.25 215 ILE A O 1
ATOM 1714 N N . PHE A 1 216 ? -20.329 7.871 20.311 1.00 88.69 216 PHE A N 1
ATOM 1715 C CA . PHE A 1 216 ? -20.251 7.033 21.502 1.00 88.69 216 PHE A CA 1
ATOM 1716 C C . PHE A 1 216 ? -18.851 7.058 22.121 1.00 88.69 216 PHE A C 1
ATOM 1718 O O . PHE A 1 216 ? -17.849 7.257 21.430 1.00 88.69 216 PHE A O 1
ATOM 1725 N N . SER A 1 217 ? -18.786 6.779 23.419 1.00 88.06 217 SER A N 1
ATOM 1726 C CA . SER A 1 217 ? -17.554 6.379 24.107 1.00 88.06 217 SER A CA 1
ATOM 1727 C C . SER A 1 217 ? -17.518 4.861 24.264 1.00 88.06 217 SER A C 1
ATOM 1729 O O . SER A 1 217 ? -18.549 4.256 24.555 1.00 88.06 217 SER A O 1
ATOM 1731 N N . ILE A 1 218 ? -16.348 4.242 24.109 1.00 89.44 218 ILE A N 1
ATOM 1732 C CA . ILE A 1 218 ? -16.142 2.801 24.318 1.00 89.44 218 ILE A CA 1
ATOM 1733 C C . ILE A 1 218 ? -14.904 2.551 25.184 1.00 89.44 218 ILE A C 1
ATOM 1735 O O . ILE A 1 218 ? -14.016 3.394 25.239 1.00 89.44 218 ILE A O 1
ATOM 1739 N N . ALA A 1 219 ? -14.833 1.365 25.798 1.00 88.69 219 ALA A N 1
ATOM 1740 C CA . ALA A 1 219 ? -13.713 0.891 26.614 1.00 88.69 219 ALA A CA 1
ATOM 1741 C C . ALA A 1 219 ? -13.593 1.520 28.010 1.00 88.69 219 ALA A C 1
ATOM 1743 O O . ALA A 1 219 ? -12.509 1.538 28.607 1.00 88.69 219 ALA A O 1
ATOM 1744 N N . ARG A 1 220 ? -14.729 1.934 28.577 1.00 86.06 220 ARG A N 1
ATOM 1745 C CA . ARG A 1 220 ? -14.793 2.493 29.928 1.00 86.06 220 ARG A CA 1
ATOM 1746 C C . ARG A 1 220 ? -14.345 1.488 30.972 1.00 86.06 220 ARG A C 1
ATOM 1748 O O . ARG A 1 220 ? -14.418 0.268 30.797 1.00 86.06 220 ARG A O 1
ATOM 1755 N N . ASN A 1 221 ? -13.899 2.026 32.104 1.00 84.94 221 ASN A N 1
ATOM 1756 C CA . ASN A 1 221 ? -13.303 1.256 33.191 1.00 84.94 221 ASN A CA 1
ATOM 1757 C C . ASN A 1 221 ? -12.106 0.418 32.712 1.00 84.94 221 ASN A C 1
ATOM 1759 O O . ASN A 1 221 ? -11.996 -0.756 33.070 1.00 84.94 221 ASN A O 1
ATOM 1763 N N . GLY A 1 222 ? -11.248 1.009 31.872 1.00 86.06 222 GLY A N 1
ATOM 1764 C CA . GLY A 1 222 ? -10.031 0.375 31.362 1.00 86.06 222 GLY A CA 1
ATOM 1765 C C . GLY A 1 222 ? -10.304 -0.925 30.608 1.00 86.06 222 GLY A C 1
ATOM 1766 O O . GLY A 1 222 ? -9.839 -1.985 31.018 1.00 86.06 222 GLY A O 1
ATOM 1767 N N . TRP A 1 223 ? -11.103 -0.876 29.537 1.00 91.00 223 TRP A N 1
ATOM 1768 C CA . TRP A 1 223 ? -11.350 -2.029 28.654 1.00 91.00 223 TRP A CA 1
ATOM 1769 C C . TRP A 1 223 ? -11.965 -3.271 29.324 1.00 91.00 223 TRP A C 1
ATOM 1771 O O . TRP A 1 223 ? -11.916 -4.377 28.775 1.00 91.00 223 TRP A O 1
ATOM 1781 N N . ARG A 1 224 ? -12.592 -3.125 30.496 1.00 87.69 224 ARG A N 1
ATOM 1782 C CA . ARG A 1 224 ? -13.077 -4.266 31.288 1.00 87.69 224 ARG A CA 1
ATOM 1783 C C . ARG A 1 224 ? -14.204 -5.056 30.617 1.00 87.69 224 ARG A C 1
ATOM 1785 O O . ARG A 1 224 ? -14.304 -6.266 30.837 1.00 87.69 224 ARG A O 1
ATOM 1792 N N . ASN A 1 225 ? -15.062 -4.407 29.820 1.00 87.56 225 ASN A N 1
ATOM 1793 C CA . ASN A 1 225 ? -16.109 -5.097 29.054 1.00 87.56 225 ASN A CA 1
ATOM 1794 C C . ASN A 1 225 ? -16.661 -4.282 27.863 1.00 87.56 225 ASN A C 1
ATOM 1796 O O . ASN A 1 225 ? -17.856 -3.984 27.796 1.00 87.56 225 ASN A O 1
ATOM 1800 N N . HIS A 1 226 ? -15.800 -3.951 26.898 1.00 90.31 226 HIS A N 1
ATOM 1801 C CA . HIS A 1 226 ? -16.212 -3.203 25.701 1.00 90.31 226 HIS A CA 1
ATOM 1802 C C . HIS A 1 226 ? -17.282 -3.937 24.858 1.00 90.31 226 HIS A C 1
ATOM 1804 O O . HIS A 1 226 ? -18.087 -3.286 24.197 1.00 90.31 226 HIS A O 1
ATOM 1810 N N . VAL A 1 227 ? -17.333 -5.277 24.910 1.00 91.69 227 VAL A N 1
ATOM 1811 C CA . VAL A 1 227 ? -18.340 -6.089 24.201 1.00 91.69 227 VAL A CA 1
ATOM 1812 C C . VAL A 1 227 ? -19.742 -5.770 24.714 1.00 91.69 227 VAL A C 1
ATOM 1814 O O . VAL A 1 227 ? -20.615 -5.405 23.930 1.00 91.69 227 VAL A O 1
ATOM 1817 N N . ARG A 1 228 ? -19.942 -5.807 26.037 1.00 89.31 228 ARG A N 1
ATOM 1818 C CA . ARG A 1 228 ? -21.230 -5.462 26.655 1.00 89.31 228 ARG A CA 1
ATOM 1819 C C . ARG A 1 228 ? -21.595 -3.995 26.448 1.00 89.31 228 ARG A C 1
ATOM 1821 O O . ARG A 1 228 ? -22.761 -3.673 26.241 1.00 89.31 228 ARG A O 1
ATOM 1828 N N . GLU A 1 229 ? -20.620 -3.089 26.513 1.00 88.62 229 GLU A N 1
ATOM 1829 C CA . GLU A 1 229 ? -20.870 -1.678 26.194 1.00 88.62 229 GLU A CA 1
ATOM 1830 C C . GLU A 1 229 ? -21.403 -1.523 24.770 1.00 88.62 229 GLU A C 1
ATOM 1832 O O . GLU A 1 229 ? -22.397 -0.831 24.553 1.00 88.62 229 GLU A O 1
ATOM 1837 N N . ARG A 1 230 ? -20.797 -2.228 23.814 1.00 87.44 230 ARG A N 1
ATOM 1838 C CA . ARG A 1 230 ? -21.212 -2.210 22.416 1.00 87.44 230 ARG A CA 1
ATOM 1839 C C . ARG A 1 230 ? -22.611 -2.796 22.208 1.00 87.44 230 ARG A C 1
ATOM 1841 O O . ARG A 1 230 ? -23.396 -2.232 21.446 1.00 87.44 230 ARG A O 1
ATOM 1848 N N . GLU A 1 231 ? -22.954 -3.875 22.908 1.00 87.56 231 GLU A N 1
ATOM 1849 C CA . GLU A 1 231 ? -24.316 -4.429 22.920 1.00 87.56 231 GLU A CA 1
ATOM 1850 C C . GLU A 1 231 ? -25.337 -3.398 23.429 1.00 87.56 231 GLU A C 1
ATOM 1852 O O . GLU A 1 231 ? -26.373 -3.181 22.795 1.00 87.56 231 GLU A O 1
ATOM 1857 N N . ASN A 1 232 ? -25.012 -2.688 24.515 1.00 85.38 232 ASN A N 1
ATOM 1858 C CA . ASN A 1 232 ? -25.877 -1.657 25.095 1.00 85.38 232 ASN A CA 1
ATOM 1859 C C . ASN A 1 232 ? -26.098 -0.455 24.161 1.00 85.38 232 ASN A C 1
ATOM 1861 O O . ASN A 1 232 ? -27.147 0.186 24.236 1.00 85.38 232 ASN A O 1
ATOM 1865 N N . MET A 1 233 ? -25.146 -0.146 23.272 1.00 85.44 233 MET A N 1
ATOM 1866 C CA . MET A 1 233 ? -25.284 0.934 22.282 1.00 85.44 233 MET A CA 1
ATOM 1867 C C . MET A 1 233 ? -26.301 0.613 21.174 1.00 85.44 233 MET A C 1
ATOM 1869 O O . MET A 1 233 ? -26.757 1.527 20.481 1.00 85.44 233 MET A O 1
ATOM 1873 N N . GLN A 1 234 ? -26.667 -0.665 20.994 1.00 83.38 234 GLN A N 1
ATOM 1874 C CA . GLN A 1 234 ? -27.644 -1.129 19.998 1.00 83.38 234 GLN A CA 1
ATOM 1875 C C . GLN A 1 234 ? -27.340 -0.620 18.574 1.00 83.38 234 GLN A C 1
ATOM 1877 O O . GLN A 1 234 ? -28.217 -0.139 17.845 1.00 83.38 234 GLN A O 1
ATOM 1882 N N . LEU A 1 235 ? -26.069 -0.698 18.170 1.00 84.75 235 LEU A N 1
ATOM 1883 C CA . LEU A 1 235 ? -25.593 -0.212 16.875 1.00 84.75 235 LEU A CA 1
ATOM 1884 C C . LEU A 1 235 ? -26.091 -1.124 15.742 1.00 84.75 235 LEU A C 1
ATOM 1886 O O . LEU A 1 235 ? -25.692 -2.280 15.631 1.00 84.75 235 LEU A O 1
ATOM 1890 N N . LYS A 1 236 ? -26.981 -0.601 14.887 1.00 79.44 236 LYS A N 1
ATOM 1891 C CA . LYS A 1 236 ? -27.564 -1.340 13.744 1.00 79.44 236 LYS A CA 1
ATOM 1892 C C . LYS A 1 236 ? -26.947 -0.989 12.386 1.00 79.44 236 LYS A C 1
ATOM 1894 O O . LYS A 1 236 ? -27.216 -1.675 11.407 1.00 79.44 236 LYS A O 1
ATOM 1899 N N . LYS A 1 237 ? -26.170 0.093 12.321 1.00 86.06 237 LYS A N 1
ATOM 1900 C CA . LYS A 1 237 ? -25.556 0.636 11.097 1.00 86.06 237 LYS A CA 1
ATOM 1901 C C . LYS A 1 237 ? -24.030 0.636 11.212 1.00 86.06 237 LYS A C 1
ATOM 1903 O O . LYS A 1 237 ? -23.509 0.425 12.308 1.00 86.06 237 LYS A O 1
ATOM 1908 N N . GLY A 1 238 ? -23.352 0.901 10.094 1.00 94.75 238 GLY A N 1
ATOM 1909 C CA . GLY A 1 238 ? -21.895 0.976 10.015 1.00 94.75 238 GLY A CA 1
ATOM 1910 C C . GLY A 1 238 ? -21.306 1.866 11.108 1.00 94.75 238 GLY A C 1
ATOM 1911 O O . GLY A 1 238 ? -21.766 2.995 11.313 1.00 94.75 238 GLY A O 1
ATOM 1912 N N . THR A 1 239 ? -20.322 1.330 11.824 1.00 96.19 239 THR A N 1
ATOM 1913 C CA . THR A 1 239 ? -19.645 2.000 12.935 1.00 96.19 239 THR A CA 1
ATOM 1914 C C . THR A 1 239 ? -18.153 2.068 12.660 1.00 96.19 239 THR A C 1
ATOM 1916 O O . THR A 1 239 ? -17.554 1.085 12.224 1.00 96.19 239 THR A O 1
ATOM 1919 N N . ILE A 1 240 ? -17.555 3.223 12.935 1.00 97.75 240 ILE A N 1
ATOM 1920 C CA . ILE A 1 240 ? -16.105 3.388 12.977 1.00 97.75 240 ILE A CA 1
ATOM 1921 C C . ILE A 1 240 ? -15.669 3.767 14.389 1.00 97.75 240 ILE A C 1
ATOM 1923 O O . ILE A 1 240 ? -16.264 4.638 15.020 1.00 97.75 240 ILE A O 1
ATOM 1927 N N . THR A 1 241 ? -14.627 3.114 14.882 1.00 96.38 241 THR A N 1
ATOM 1928 C CA . THR A 1 241 ? -14.134 3.262 16.249 1.00 96.38 241 THR A CA 1
ATOM 1929 C C . THR A 1 241 ? -12.662 3.652 16.222 1.00 96.38 241 THR A C 1
ATOM 1931 O O . THR A 1 241 ? -11.882 2.970 15.565 1.00 96.38 241 THR A O 1
ATOM 1934 N N . LEU A 1 242 ? -12.271 4.723 16.916 1.00 96.62 242 LEU A N 1
ATOM 1935 C CA . LEU A 1 242 ? -10.870 5.131 17.071 1.00 96.62 242 LEU A CA 1
ATOM 1936 C C . LEU A 1 242 ? -10.346 4.684 18.439 1.00 96.62 242 LEU A C 1
ATOM 1938 O O . LEU A 1 242 ? -10.906 5.085 19.461 1.00 96.62 242 LEU A O 1
ATOM 1942 N N . VAL A 1 243 ? -9.299 3.857 18.445 1.00 95.62 243 VAL A N 1
ATOM 1943 C CA . VAL A 1 243 ? -8.695 3.263 19.652 1.00 95.62 243 VAL A CA 1
ATOM 1944 C C . VAL A 1 243 ? -7.177 3.169 19.518 1.00 95.62 243 VAL A C 1
ATOM 1946 O O . VAL A 1 243 ? -6.641 3.140 18.410 1.00 95.62 243 VAL A O 1
ATOM 1949 N N . GLY A 1 244 ? -6.469 3.036 20.636 1.00 93.75 244 GLY A N 1
ATOM 1950 C CA . GLY A 1 244 ? -5.038 2.763 20.658 1.00 93.75 244 GLY A CA 1
ATOM 1951 C C . GLY A 1 244 ? -4.672 1.527 19.826 1.00 93.75 244 GLY A C 1
ATOM 1952 O O . GLY A 1 244 ? -5.301 0.469 19.917 1.00 93.75 244 GLY A O 1
ATOM 1953 N N . ALA A 1 245 ? -3.619 1.633 19.013 1.00 93.88 245 ALA A N 1
ATOM 1954 C CA . ALA A 1 245 ? -3.210 0.599 18.060 1.00 93.88 245 ALA A CA 1
ATOM 1955 C C . ALA A 1 245 ? -2.913 -0.758 18.721 1.00 93.88 245 ALA A C 1
ATOM 1957 O O . ALA A 1 245 ? -3.123 -1.803 18.109 1.00 93.88 245 ALA A O 1
ATOM 1958 N N . SER A 1 246 ? -2.515 -0.774 19.993 1.00 90.62 246 SER A N 1
ATOM 1959 C CA . SER A 1 246 ? -2.337 -2.009 20.764 1.00 90.62 246 SER A CA 1
ATOM 1960 C C . SER A 1 246 ? -3.607 -2.867 20.813 1.00 90.62 246 SER A C 1
ATOM 1962 O O . SER A 1 246 ? -3.517 -4.087 20.707 1.00 90.62 246 SER A O 1
ATOM 1964 N N . HIS A 1 247 ? -4.789 -2.248 20.897 1.00 92.69 247 HIS A N 1
ATOM 1965 C CA . HIS A 1 247 ? -6.084 -2.939 20.937 1.00 92.69 247 HIS A CA 1
ATOM 1966 C C . HIS A 1 247 ? -6.528 -3.493 19.583 1.00 92.69 247 HIS A C 1
ATOM 1968 O O . HIS A 1 247 ? -7.446 -4.303 19.519 1.00 92.69 247 HIS A O 1
ATOM 1974 N N . THR A 1 248 ? -5.888 -3.087 18.488 1.00 94.56 248 THR A N 1
ATOM 1975 C CA . THR A 1 248 ? -6.163 -3.625 17.146 1.00 94.56 248 THR A CA 1
ATOM 1976 C C . THR A 1 248 ? -5.071 -4.578 16.670 1.00 94.56 248 THR A C 1
ATOM 1978 O O . THR A 1 248 ? -5.345 -5.476 15.878 1.00 94.56 248 THR A O 1
ATOM 1981 N N . LEU A 1 249 ? -3.842 -4.419 17.170 1.00 92.50 249 LEU A N 1
ATOM 1982 C CA . LEU A 1 249 ? -2.687 -5.199 16.746 1.00 92.50 249 LEU A CA 1
ATOM 1983 C C . LEU A 1 249 ? -2.339 -6.356 17.680 1.00 92.50 249 LEU A C 1
ATOM 1985 O O . LEU A 1 249 ? -1.840 -7.358 17.184 1.00 92.50 249 LEU A O 1
ATOM 1989 N N . LEU A 1 250 ? -2.513 -6.259 18.995 1.00 89.81 250 LEU A N 1
ATOM 1990 C CA . LEU A 1 250 ? -2.008 -7.281 19.922 1.00 89.81 250 LEU A CA 1
ATOM 1991 C C . LEU A 1 250 ? -3.085 -8.313 20.267 1.00 89.81 250 LEU A C 1
ATOM 1993 O O . LEU A 1 250 ? -4.273 -8.011 20.229 1.00 89.81 250 LEU A O 1
ATOM 1997 N N . HIS A 1 251 ? -2.660 -9.528 20.627 1.00 89.12 251 HIS A N 1
ATOM 1998 C CA . HIS A 1 251 ? -3.547 -10.619 21.073 1.00 89.12 251 HIS A CA 1
ATOM 1999 C C . HIS A 1 251 ? -3.518 -10.846 22.590 1.00 89.12 251 HIS A C 1
ATOM 2001 O O . HIS A 1 251 ? -4.124 -11.784 23.098 1.00 89.12 251 HIS A O 1
ATOM 2007 N N . LYS A 1 252 ? -2.787 -10.001 23.322 1.00 84.12 252 LYS A N 1
ATOM 2008 C CA . LYS A 1 252 ? -2.778 -9.962 24.784 1.00 84.12 252 LYS A CA 1
ATOM 2009 C C . LYS A 1 252 ? -2.412 -8.568 25.279 1.00 84.12 252 LYS A C 1
ATOM 2011 O O . LYS A 1 252 ? -1.706 -7.828 24.589 1.00 84.12 252 LYS A O 1
ATOM 2016 N N . SER A 1 253 ? -2.856 -8.246 26.488 1.00 77.75 253 SER A N 1
ATOM 2017 C CA . SER A 1 253 ? -2.367 -7.087 27.228 1.00 77.75 253 SER A CA 1
ATOM 2018 C C . SER A 1 253 ? -0.913 -7.286 27.669 1.00 77.75 253 SER A C 1
ATOM 2020 O O . SER A 1 253 ? -0.429 -8.410 27.816 1.00 77.75 253 SER A O 1
ATOM 2022 N N . GLY A 1 254 ? -0.205 -6.175 27.884 1.00 72.62 254 GLY A N 1
ATOM 2023 C CA . GLY A 1 254 ? 1.034 -6.187 28.664 1.00 72.62 254 GLY A CA 1
ATOM 2024 C C . GLY A 1 254 ? 0.739 -6.286 30.165 1.00 72.62 254 GLY A C 1
ATOM 2025 O O . GLY A 1 254 ? -0.365 -5.960 30.599 1.00 72.62 254 GLY A O 1
ATOM 2026 N N . ASP A 1 255 ? 1.738 -6.669 30.964 1.00 68.50 255 ASP A N 1
ATOM 2027 C CA . ASP A 1 255 ? 1.588 -6.914 32.412 1.00 68.50 255 ASP A CA 1
ATOM 2028 C C . ASP A 1 255 ? 1.004 -5.715 33.187 1.00 68.50 255 ASP A C 1
ATOM 2030 O O . ASP A 1 255 ? 0.266 -5.884 34.157 1.00 68.50 255 ASP A O 1
ATOM 2034 N N . GLN A 1 256 ? 1.280 -4.492 32.721 1.00 64.94 256 GLN A N 1
ATOM 2035 C CA . GLN A 1 256 ? 0.772 -3.238 33.296 1.00 64.94 256 GLN A CA 1
ATOM 2036 C C . GLN A 1 256 ? -0.742 -3.027 33.092 1.00 64.94 256 GLN A C 1
ATOM 2038 O O . GLN A 1 256 ? -1.327 -2.154 33.727 1.00 64.94 256 GLN A O 1
ATOM 2043 N N . TYR A 1 257 ? -1.383 -3.836 32.244 1.00 73.44 257 TYR A N 1
ATOM 2044 C CA . TYR A 1 257 ? -2.797 -3.745 31.871 1.00 73.44 257 TYR A CA 1
ATOM 2045 C C . TYR A 1 257 ? -3.551 -5.050 32.180 1.00 73.44 257 TYR A C 1
ATOM 2047 O O . TYR A 1 257 ? -4.457 -5.460 31.452 1.00 73.44 257 TYR A O 1
ATOM 2055 N N . SER A 1 258 ? -3.168 -5.735 33.262 1.00 66.69 258 SER A N 1
ATOM 2056 C CA . SER A 1 258 ? -3.731 -7.031 33.681 1.00 66.69 258 SER A CA 1
ATOM 2057 C C . SER A 1 258 ? -5.231 -7.004 34.011 1.00 66.69 258 SER A C 1
ATOM 2059 O O . SER A 1 258 ? -5.870 -8.052 34.056 1.00 66.69 258 SER A O 1
ATOM 2061 N N . THR A 1 259 ? -5.811 -5.820 34.215 1.00 76.75 259 THR A N 1
ATOM 2062 C CA . THR A 1 259 ? -7.247 -5.624 34.466 1.00 76.75 259 THR A CA 1
ATOM 2063 C C . THR A 1 259 ? -8.090 -5.557 33.192 1.00 76.75 259 THR A C 1
ATOM 2065 O O . THR A 1 259 ? -9.321 -5.612 33.281 1.00 76.75 259 THR A O 1
ATOM 2068 N N . HIS A 1 260 ? -7.461 -5.444 32.017 1.00 86.31 260 HIS A N 1
ATOM 2069 C CA . HIS A 1 260 ? -8.167 -5.433 30.741 1.00 86.31 260 HIS A CA 1
ATOM 2070 C C . HIS A 1 260 ? -8.802 -6.796 30.464 1.00 86.31 260 HIS A C 1
ATOM 2072 O O . HIS A 1 260 ? -8.263 -7.850 30.804 1.00 86.31 260 HIS A O 1
ATOM 2078 N N . ASN A 1 261 ? -9.953 -6.784 29.795 1.00 89.56 261 ASN A N 1
ATOM 2079 C CA . ASN A 1 261 ? -10.567 -8.016 29.322 1.00 89.56 261 ASN A CA 1
ATOM 2080 C C . ASN A 1 261 ? -9.706 -8.659 28.223 1.00 89.56 261 ASN A C 1
ATOM 2082 O O . ASN A 1 261 ? -9.175 -7.947 27.373 1.00 89.56 261 ASN A O 1
ATOM 2086 N N . ALA A 1 262 ? -9.642 -9.992 28.172 1.00 87.56 262 ALA A N 1
ATOM 2087 C CA . ALA A 1 262 ? -8.971 -10.710 27.084 1.00 87.56 262 ALA A CA 1
ATOM 2088 C C . ALA A 1 262 ? -9.520 -10.314 25.700 1.00 87.56 262 ALA A C 1
ATOM 2090 O O . ALA A 1 262 ? -8.759 -10.142 24.753 1.00 87.56 262 ALA A O 1
ATOM 2091 N N . ASN A 1 263 ? -10.826 -10.049 25.606 1.00 91.56 263 ASN A N 1
ATOM 2092 C CA . ASN A 1 263 ? -11.473 -9.639 24.363 1.00 91.56 263 ASN A CA 1
ATOM 2093 C C . ASN A 1 263 ? -11.023 -8.249 23.885 1.00 91.56 263 ASN A C 1
ATOM 2095 O O . ASN A 1 263 ? -11.311 -7.881 22.756 1.00 91.56 263 ASN A O 1
ATOM 2099 N N . ALA A 1 264 ? -10.335 -7.449 24.708 1.00 91.69 264 ALA A N 1
ATOM 2100 C CA . ALA A 1 264 ? -9.795 -6.155 24.286 1.00 91.69 264 ALA A CA 1
ATOM 2101 C C . ALA A 1 264 ? -8.603 -6.280 23.314 1.00 91.69 264 ALA A C 1
ATOM 2103 O O . ALA A 1 264 ? -8.122 -5.256 22.823 1.00 91.69 264 ALA A O 1
ATOM 2104 N N . TYR A 1 265 ? -8.122 -7.505 23.059 1.00 91.19 265 TYR A N 1
ATOM 2105 C CA . TYR A 1 265 ? -6.914 -7.792 22.288 1.00 91.19 265 TYR A CA 1
ATOM 2106 C C . TYR A 1 265 ? -7.094 -9.002 21.345 1.00 91.19 265 TYR A C 1
ATOM 2108 O O . TYR A 1 265 ? -6.986 -10.142 21.791 1.00 91.19 265 TYR A O 1
ATOM 2116 N N . PRO A 1 266 ? -7.321 -8.790 20.038 1.00 93.31 266 PRO A N 1
ATOM 2117 C CA . PRO A 1 266 ? -7.642 -7.515 19.419 1.00 93.31 266 PRO A CA 1
ATOM 2118 C C . PRO A 1 266 ? -9.158 -7.260 19.480 1.00 93.31 266 PRO A C 1
ATOM 2120 O O . PRO A 1 266 ? -9.968 -8.105 19.099 1.00 93.31 266 PRO A O 1
ATOM 2123 N N . ALA A 1 267 ? -9.545 -6.068 19.932 1.00 94.81 267 ALA A N 1
ATOM 2124 C CA . ALA A 1 267 ? -10.932 -5.675 20.188 1.00 94.81 267 ALA A CA 1
ATOM 2125 C C . ALA A 1 267 ? -11.857 -5.861 18.979 1.00 94.81 267 ALA A C 1
ATOM 2127 O O . ALA A 1 267 ? -13.018 -6.240 19.124 1.00 94.81 267 ALA A O 1
ATOM 2128 N N . TYR A 1 268 ? -11.333 -5.652 17.767 1.00 94.94 268 TYR A N 1
ATOM 2129 C CA . TYR A 1 268 ? -12.124 -5.755 16.546 1.00 94.94 268 TYR A CA 1
ATOM 2130 C C . TYR A 1 268 ? -12.671 -7.169 16.296 1.00 94.94 268 TYR A C 1
ATOM 2132 O O . TYR A 1 268 ? -13.624 -7.310 15.535 1.00 94.94 268 TYR A O 1
ATOM 2140 N N . GLN A 1 269 ? -12.118 -8.210 16.923 1.00 94.38 269 GLN A N 1
ATOM 2141 C CA . GLN A 1 269 ? -12.620 -9.578 16.775 1.00 94.38 269 GLN A CA 1
ATOM 2142 C C . GLN A 1 269 ? -13.913 -9.840 17.560 1.00 94.38 269 GLN A C 1
ATOM 2144 O O . GLN A 1 269 ? -14.475 -10.925 17.445 1.00 94.38 269 GLN A O 1
ATOM 2149 N N . TYR A 1 270 ? -14.419 -8.868 18.327 1.00 92.69 270 TYR A N 1
ATOM 2150 C CA . TYR A 1 270 ? -15.593 -9.059 19.170 1.00 92.69 270 TYR A CA 1
ATOM 2151 C C . TYR A 1 270 ? -16.676 -7.985 18.951 1.00 92.69 270 TYR A C 1
ATOM 2153 O O . TYR A 1 270 ? -16.387 -6.812 18.694 1.00 92.69 270 TYR A O 1
ATOM 2161 N N . PRO A 1 271 ? -17.965 -8.352 19.092 1.00 88.94 271 PRO A N 1
ATOM 2162 C CA . PRO A 1 271 ? -18.506 -9.717 19.135 1.00 88.94 271 PRO A CA 1
ATOM 2163 C C . PRO A 1 271 ? -18.569 -10.433 17.771 1.00 88.94 271 PRO A C 1
ATOM 2165 O O . PRO A 1 271 ? -18.803 -11.635 17.748 1.00 88.94 271 PRO A O 1
ATOM 2168 N N . ASP A 1 272 ? -18.422 -9.723 16.646 1.00 91.50 272 ASP A N 1
ATOM 2169 C CA . ASP A 1 272 ? -18.704 -10.256 15.300 1.00 91.50 272 ASP A CA 1
ATOM 2170 C C . ASP A 1 272 ? -17.457 -10.152 14.394 1.00 91.50 272 ASP A C 1
ATOM 2172 O O . ASP A 1 272 ? -17.338 -9.204 13.608 1.00 91.50 272 ASP A O 1
ATOM 2176 N N . PRO A 1 273 ? -16.491 -11.085 14.517 1.00 93.44 273 PRO A N 1
ATOM 2177 C CA . PRO A 1 273 ? -15.211 -11.009 13.808 1.00 93.44 273 PRO A CA 1
ATOM 2178 C C . PRO A 1 273 ? -15.350 -11.145 12.284 1.00 93.44 273 PRO A C 1
ATOM 2180 O O . PRO A 1 273 ? -14.508 -10.650 11.536 1.00 93.44 273 PRO A O 1
ATOM 2183 N N . ASP A 1 274 ? -16.426 -11.774 11.806 1.00 95.88 274 ASP A N 1
ATOM 2184 C CA . ASP A 1 274 ? -16.697 -11.955 10.376 1.00 95.88 274 ASP A CA 1
ATOM 2185 C C . ASP A 1 274 ? -17.272 -10.694 9.710 1.00 95.88 274 ASP A C 1
ATOM 2187 O O . ASP A 1 274 ? -17.369 -10.635 8.479 1.00 95.88 274 ASP A O 1
ATOM 2191 N N . LYS A 1 275 ? -17.627 -9.675 10.505 1.00 96.12 275 LYS A N 1
ATOM 2192 C CA . LYS A 1 275 ? -18.155 -8.381 10.040 1.00 96.12 275 LYS A CA 1
ATOM 2193 C C . LYS A 1 275 ? -17.379 -7.187 10.584 1.00 96.12 275 LYS A C 1
ATOM 2195 O O . LYS A 1 275 ? -17.892 -6.066 10.570 1.00 96.12 275 LYS A O 1
ATOM 2200 N N . SER A 1 276 ? -16.153 -7.410 11.033 1.00 97.12 276 SER A N 1
ATOM 2201 C CA . SER A 1 276 ? -15.330 -6.390 11.666 1.00 97.12 276 SER A CA 1
ATOM 2202 C C . SER A 1 276 ? -13.893 -6.477 11.168 1.00 97.12 276 SER A C 1
ATOM 2204 O O . SER A 1 276 ? -13.340 -7.569 11.028 1.00 97.12 276 SER A O 1
ATOM 2206 N N . ILE A 1 277 ? -13.292 -5.324 10.878 1.00 98.44 277 ILE A N 1
ATOM 2207 C CA . ILE A 1 277 ? -11.886 -5.218 10.472 1.00 98.44 277 ILE A CA 1
ATOM 2208 C C . ILE A 1 277 ? -11.202 -4.062 11.204 1.00 98.44 277 ILE A C 1
ATOM 2210 O O . ILE A 1 277 ? -11.842 -3.079 11.587 1.00 98.44 277 ILE A O 1
ATOM 2214 N N . ALA A 1 278 ? -9.886 -4.160 11.358 1.00 98.44 278 ALA A N 1
ATOM 2215 C CA . ALA A 1 278 ? -9.036 -3.088 11.846 1.00 98.44 278 ALA A CA 1
ATOM 2216 C C . ALA A 1 278 ? -8.287 -2.391 10.704 1.00 98.44 278 ALA A C 1
ATOM 2218 O O . ALA A 1 278 ? -7.909 -3.021 9.717 1.00 98.44 278 ALA A O 1
ATOM 2219 N N . LEU A 1 279 ? -8.042 -1.093 10.861 1.00 98.62 279 LEU A N 1
ATOM 2220 C CA . LEU A 1 279 ? -7.290 -0.240 9.947 1.00 98.62 279 LEU A CA 1
ATOM 2221 C C . LEU A 1 279 ? -6.169 0.421 10.751 1.00 98.62 279 LEU A C 1
ATOM 2223 O O . LEU A 1 279 ? -6.448 1.156 11.696 1.00 98.62 279 LEU A O 1
ATOM 2227 N N . VAL A 1 280 ? -4.908 0.167 10.408 1.00 97.62 280 VAL A N 1
ATOM 2228 C CA . VAL A 1 280 ? -3.780 0.640 11.224 1.00 97.62 280 VAL A CA 1
ATOM 2229 C C . VAL A 1 280 ? -2.706 1.288 10.345 1.00 97.62 280 VAL A C 1
ATOM 2231 O O . VAL A 1 280 ? -2.191 0.617 9.449 1.00 97.62 280 VAL A O 1
ATOM 2234 N N . PRO A 1 281 ? -2.345 2.566 10.562 1.00 96.62 281 PRO A N 1
ATOM 2235 C CA . PRO A 1 281 ? -1.258 3.218 9.831 1.00 96.62 281 PRO A CA 1
ATOM 2236 C C . PRO A 1 281 ? 0.096 2.548 10.089 1.00 96.62 281 PRO A C 1
ATOM 2238 O O . PRO A 1 281 ? 0.362 2.089 11.202 1.00 96.62 281 PRO A O 1
ATOM 2241 N N . GLU A 1 282 ? 0.980 2.516 9.087 1.00 94.94 282 GLU A N 1
ATOM 2242 C CA . GLU A 1 282 ? 2.296 1.866 9.181 1.00 94.94 282 GLU A CA 1
ATOM 2243 C C . GLU A 1 282 ? 3.132 2.379 10.373 1.00 94.94 282 GLU A C 1
ATOM 2245 O O . GLU A 1 282 ? 3.837 1.595 11.011 1.00 94.94 282 GLU A O 1
ATOM 2250 N N . GLN A 1 283 ? 3.027 3.660 10.729 1.00 93.31 283 GLN A N 1
ATOM 2251 C CA . GLN A 1 283 ? 3.706 4.271 11.866 1.00 93.31 283 GLN A CA 1
ATOM 2252 C C . GLN A 1 283 ? 3.273 3.608 13.172 1.00 93.31 283 GLN A C 1
ATOM 2254 O O . GLN A 1 283 ? 4.124 3.171 13.948 1.00 93.31 283 GLN A O 1
ATOM 2259 N N . SER A 1 284 ? 1.965 3.471 13.386 1.00 92.88 284 SER A N 1
ATOM 2260 C CA . SER A 1 284 ? 1.418 2.833 14.584 1.00 92.88 284 SER A CA 1
ATOM 2261 C C . SER A 1 284 ? 1.804 1.353 14.667 1.00 92.88 284 SER A C 1
ATOM 2263 O O . SER A 1 284 ? 1.996 0.822 15.761 1.00 92.88 284 SER A O 1
ATOM 2265 N N . ILE A 1 285 ? 1.993 0.685 13.523 1.00 92.12 285 ILE A N 1
ATOM 2266 C CA . ILE A 1 285 ? 2.528 -0.683 13.478 1.00 92.12 285 ILE A CA 1
ATOM 2267 C C . ILE A 1 285 ? 4.002 -0.697 13.915 1.00 92.12 285 ILE A C 1
ATOM 2269 O O . ILE A 1 285 ? 4.366 -1.509 14.765 1.00 92.12 285 ILE A O 1
ATOM 2273 N N . LYS A 1 286 ? 4.842 0.211 13.392 1.00 89.31 286 LYS A N 1
ATOM 2274 C CA . LYS A 1 286 ? 6.278 0.308 13.730 1.00 89.31 286 LYS A CA 1
ATOM 2275 C C . LYS A 1 286 ? 6.518 0.541 15.219 1.00 89.31 286 LYS A C 1
ATOM 2277 O O . LYS A 1 286 ? 7.416 -0.064 15.796 1.00 89.31 286 LYS A O 1
ATOM 2282 N N . GLU A 1 287 ? 5.701 1.377 15.844 1.00 85.31 287 GLU A N 1
ATOM 2283 C CA . GLU A 1 287 ? 5.767 1.653 17.285 1.00 85.31 287 GLU A CA 1
ATOM 2284 C C . GLU A 1 287 ? 5.412 0.417 18.132 1.00 85.31 287 GLU A C 1
ATOM 2286 O O . GLU A 1 287 ? 5.879 0.279 19.259 1.00 85.31 287 GLU A O 1
ATOM 2291 N N . ASN A 1 288 ? 4.666 -0.530 17.557 1.00 82.88 288 ASN A N 1
ATOM 2292 C CA . ASN A 1 288 ? 4.276 -1.792 18.181 1.00 82.88 288 ASN A CA 1
ATOM 2293 C C . ASN A 1 288 ? 5.118 -2.999 17.728 1.00 82.88 288 ASN A C 1
ATOM 2295 O O . ASN A 1 288 ? 4.819 -4.129 18.105 1.00 82.88 288 ASN A O 1
ATOM 2299 N N . TYR A 1 289 ? 6.189 -2.807 16.949 1.00 76.19 289 TYR A N 1
ATOM 2300 C CA . TYR A 1 289 ? 7.021 -3.907 16.437 1.00 76.19 289 TYR A CA 1
ATOM 2301 C C . TYR A 1 289 ? 7.691 -4.750 17.521 1.00 76.19 289 TYR A C 1
ATOM 2303 O O . TYR A 1 289 ? 7.872 -5.955 17.346 1.00 76.19 289 TYR A O 1
ATOM 2311 N N . PHE A 1 290 ? 8.074 -4.120 18.627 1.00 65.12 290 PHE A N 1
ATOM 2312 C CA . PHE A 1 290 ? 8.723 -4.8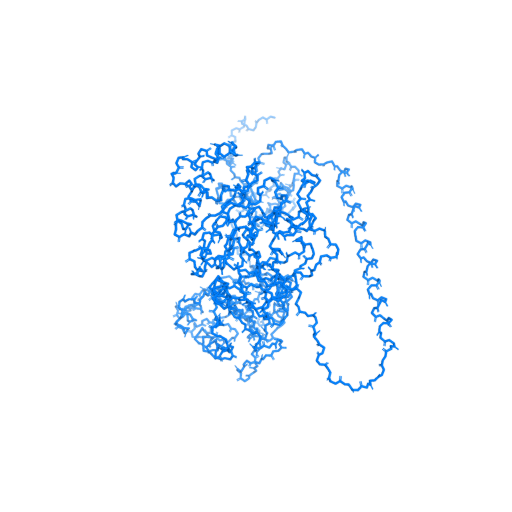05 19.744 1.00 65.12 290 PHE A CA 1
ATOM 2313 C C . PHE A 1 290 ? 7.712 -5.437 20.705 1.00 65.12 290 PHE A C 1
ATOM 2315 O O . PHE A 1 290 ? 8.087 -6.253 21.549 1.00 65.12 290 PHE A O 1
ATOM 2322 N N . SER A 1 291 ? 6.428 -5.111 20.545 1.00 68.94 291 SER A N 1
ATOM 2323 C CA . SER A 1 291 ? 5.342 -5.732 21.284 1.00 68.94 291 SER A CA 1
ATOM 2324 C C . SER A 1 291 ? 5.078 -7.114 20.698 1.00 68.94 291 SER A C 1
ATOM 2326 O O . SER A 1 291 ? 4.735 -7.286 19.527 1.00 68.94 291 SER A O 1
ATOM 2328 N N . LYS A 1 292 ? 5.235 -8.141 21.526 1.00 65.81 292 LYS A N 1
ATOM 2329 C CA . LYS A 1 292 ? 4.877 -9.508 21.159 1.00 65.81 292 LYS A CA 1
ATOM 2330 C C . LYS A 1 292 ? 3.365 -9.578 20.923 1.00 65.81 292 LYS A C 1
ATOM 2332 O O . LYS A 1 292 ? 2.611 -9.583 21.891 1.00 65.81 292 LYS A O 1
ATOM 2337 N N . ARG A 1 293 ? 2.921 -9.751 19.668 1.00 76.56 293 ARG A N 1
ATOM 2338 C CA . ARG A 1 293 ? 1.519 -10.109 19.333 1.00 76.56 293 ARG A CA 1
ATOM 2339 C C . ARG A 1 293 ? 1.089 -11.481 19.893 1.00 76.56 293 ARG A C 1
ATOM 2341 O O . ARG A 1 293 ? 0.051 -11.987 19.511 1.00 76.56 293 ARG A O 1
ATOM 2348 N N . GLU A 1 294 ? 1.914 -12.130 20.715 1.00 66.75 294 GLU A N 1
ATOM 2349 C CA . GLU A 1 294 ? 1.849 -13.552 21.050 1.00 66.75 294 GLU A CA 1
ATOM 2350 C C . GLU A 1 294 ? 0.474 -14.005 21.548 1.00 66.75 294 GLU A C 1
ATOM 2352 O O . GLU A 1 294 ? 0.110 -13.776 22.700 1.00 66.75 294 GLU A O 1
ATOM 2357 N N . ASN A 1 295 ? -0.184 -14.782 20.698 1.00 67.94 295 ASN A N 1
ATOM 2358 C CA . ASN A 1 295 ? -1.043 -15.890 21.065 1.00 67.94 295 ASN A CA 1
ATOM 2359 C C . ASN A 1 295 ? -0.835 -16.980 19.995 1.00 67.94 295 ASN A C 1
ATOM 2361 O O . ASN A 1 295 ? -1.101 -16.763 18.813 1.00 67.94 295 ASN A O 1
ATOM 2365 N N . ALA A 1 296 ? -0.252 -18.122 20.374 1.00 66.88 296 ALA A N 1
ATOM 2366 C CA . ALA A 1 296 ? 0.048 -19.192 19.417 1.00 66.88 296 ALA A CA 1
ATOM 2367 C C . ALA A 1 296 ? -1.229 -19.784 18.802 1.00 66.88 296 ALA A C 1
ATOM 2369 O O . ALA A 1 296 ? -1.186 -20.192 17.634 1.00 66.88 296 ALA A O 1
ATOM 2370 N N . ASP A 1 297 ? -2.313 -19.732 19.577 1.00 74.25 297 ASP A N 1
ATOM 2371 C CA . ASP A 1 297 ? -3.630 -20.299 19.309 1.00 74.25 297 ASP A CA 1
ATOM 2372 C C . ASP A 1 297 ? -4.606 -19.270 18.723 1.00 74.25 297 ASP A C 1
ATOM 2374 O O . ASP A 1 297 ? -5.758 -19.603 18.463 1.00 74.25 297 ASP A O 1
ATOM 2378 N N . ALA A 1 298 ? -4.174 -18.019 18.511 1.00 79.50 298 ALA A N 1
ATOM 2379 C CA . ALA A 1 298 ? -5.020 -17.027 17.863 1.00 79.50 298 ALA A CA 1
ATOM 2380 C C . ALA A 1 298 ? -5.321 -17.416 16.415 1.00 79.50 298 ALA A C 1
ATOM 2382 O O . ALA A 1 298 ? -4.443 -17.877 15.672 1.00 79.50 298 ALA A O 1
ATOM 2383 N N . ASP A 1 299 ? -6.566 -17.157 16.021 1.00 84.38 299 ASP A N 1
ATOM 2384 C CA . ASP A 1 299 ? -7.035 -17.426 14.674 1.00 84.38 299 ASP A CA 1
ATOM 2385 C C . ASP A 1 299 ? -6.205 -16.659 13.629 1.00 84.38 299 ASP A C 1
ATOM 2387 O O . ASP A 1 299 ? -5.833 -15.499 13.849 1.00 84.38 299 ASP A O 1
ATOM 2391 N N . PRO A 1 300 ? -5.910 -17.281 12.473 1.00 89.69 300 PRO A N 1
ATOM 2392 C CA . PRO A 1 300 ? -5.175 -16.632 11.399 1.00 89.69 300 PRO A CA 1
ATOM 2393 C C . PRO A 1 300 ? -5.870 -15.365 10.883 1.00 89.69 300 PRO A C 1
ATOM 2395 O O . PRO A 1 300 ? -6.950 -15.418 10.295 1.00 89.69 300 PRO A O 1
ATOM 2398 N N . GLU A 1 301 ? -5.197 -14.226 11.013 1.00 93.44 301 GLU A N 1
ATOM 2399 C CA . GLU A 1 301 ? -5.659 -12.954 10.461 1.00 93.44 301 GLU A CA 1
ATOM 2400 C C . GLU A 1 301 ? -5.156 -12.765 9.027 1.00 93.44 301 GLU A C 1
ATOM 2402 O O . GLU A 1 301 ? -4.086 -13.237 8.640 1.00 93.44 301 GLU A O 1
ATOM 2407 N N . TYR A 1 302 ? -5.918 -12.026 8.233 1.00 95.56 302 TYR A N 1
ATOM 2408 C CA . TYR A 1 302 ? -5.599 -11.701 6.852 1.00 95.56 302 TYR A CA 1
ATOM 2409 C C . TYR A 1 302 ? -5.492 -10.195 6.691 1.00 95.56 302 TYR A C 1
ATOM 2411 O O . TYR A 1 302 ? -6.174 -9.439 7.379 1.00 95.56 302 TYR A O 1
ATOM 2419 N N . ALA A 1 303 ? -4.642 -9.762 5.765 1.00 96.56 303 ALA A N 1
ATOM 2420 C CA . ALA A 1 303 ? -4.357 -8.358 5.572 1.00 96.56 303 ALA A CA 1
ATOM 2421 C C . ALA A 1 303 ? -4.237 -7.942 4.105 1.00 96.56 303 ALA A C 1
ATOM 2423 O O . ALA A 1 303 ? -3.943 -8.750 3.217 1.00 96.56 303 ALA A O 1
ATOM 2424 N N . VAL A 1 304 ? -4.442 -6.646 3.879 1.00 96.88 304 VAL A N 1
ATOM 2425 C CA . VAL A 1 304 ? -4.127 -5.927 2.641 1.00 96.88 304 VAL A CA 1
ATOM 2426 C C . VAL A 1 304 ? -3.556 -4.556 3.001 1.00 96.88 304 VAL A C 1
ATOM 2428 O O . VAL A 1 304 ? -4.016 -3.908 3.938 1.00 96.88 304 VAL A O 1
ATOM 2431 N N . TRP A 1 305 ? -2.534 -4.110 2.277 1.00 97.50 305 TRP A N 1
ATOM 2432 C CA . TRP A 1 305 ? -2.027 -2.746 2.395 1.00 97.50 305 TRP A CA 1
ATOM 2433 C C . TRP A 1 305 ? -2.881 -1.799 1.556 1.00 97.50 305 TRP A C 1
ATOM 2435 O O . TRP A 1 305 ? -3.194 -2.103 0.407 1.00 97.50 305 TRP A O 1
ATOM 2445 N N . VAL A 1 306 ? -3.176 -0.616 2.075 1.00 97.75 306 VAL A N 1
ATOM 2446 C CA . VAL A 1 306 ? -3.926 0.428 1.375 1.00 97.75 306 VAL A CA 1
ATOM 2447 C C . VAL A 1 306 ? -3.098 1.706 1.354 1.00 97.75 306 VAL A C 1
ATOM 2449 O O . VAL A 1 306 ? -2.583 2.152 2.379 1.00 97.75 306 VAL A O 1
ATOM 2452 N N . LYS A 1 307 ? -2.920 2.279 0.160 1.00 96.50 307 LYS A N 1
ATOM 2453 C CA . LYS A 1 307 ? -2.233 3.569 -0.012 1.00 96.50 307 LYS A CA 1
ATOM 2454 C C . LYS A 1 307 ? -3.015 4.687 0.667 1.00 96.50 307 LYS A C 1
ATOM 2456 O O . LYS A 1 307 ? -4.225 4.587 0.845 1.00 96.50 307 LYS A O 1
ATOM 2461 N N . ASN A 1 308 ? -2.338 5.793 0.939 1.00 94.88 308 ASN A N 1
ATOM 2462 C CA . ASN A 1 308 ? -3.010 6.998 1.401 1.00 94.88 308 ASN A CA 1
ATOM 2463 C C . ASN A 1 308 ? -3.942 7.576 0.337 1.00 94.88 308 ASN A C 1
ATOM 2465 O O . ASN A 1 308 ? -3.743 7.374 -0.866 1.00 94.88 308 ASN A O 1
ATOM 2469 N N . LYS A 1 309 ? -4.916 8.368 0.793 1.00 94.25 309 LYS A N 1
ATOM 2470 C CA . LYS A 1 309 ? -5.871 9.095 -0.053 1.00 94.25 309 LYS A CA 1
ATOM 2471 C C . LYS A 1 309 ? -5.202 9.973 -1.115 1.00 94.25 309 LYS A C 1
ATOM 2473 O O . LYS A 1 309 ? -5.664 10.039 -2.249 1.00 94.25 309 LYS A O 1
ATOM 2478 N N . ASP A 1 310 ? -4.068 10.587 -0.791 1.00 91.75 310 ASP A N 1
ATOM 2479 C CA . ASP A 1 310 ? -3.264 11.398 -1.716 1.00 91.75 310 ASP A CA 1
ATOM 2480 C C . ASP A 1 310 ? -2.378 10.563 -2.670 1.00 91.75 310 ASP A C 1
ATOM 2482 O O . ASP A 1 310 ? -1.555 11.104 -3.414 1.00 91.75 310 ASP A O 1
ATOM 2486 N N . LYS A 1 311 ? -2.534 9.231 -2.659 1.00 88.31 311 LYS A N 1
ATOM 2487 C CA . LYS A 1 311 ? -1.755 8.244 -3.427 1.00 88.31 311 LYS A CA 1
ATOM 2488 C C . LYS A 1 311 ? -0.272 8.203 -3.049 1.00 88.31 311 LYS A C 1
ATOM 2490 O O . LYS A 1 311 ? 0.531 7.563 -3.747 1.00 88.31 311 LYS A O 1
ATOM 2495 N N . SER A 1 312 ? 0.122 8.882 -1.973 1.00 89.75 312 SER A N 1
ATOM 2496 C CA . SER A 1 312 ? 1.460 8.765 -1.418 1.00 89.75 312 SER A CA 1
ATOM 2497 C C . SER A 1 312 ? 1.653 7.388 -0.777 1.00 89.75 312 SER A C 1
ATOM 2499 O O . SER A 1 312 ? 0.711 6.649 -0.488 1.00 89.75 312 SER A O 1
ATOM 2501 N N . MET A 1 313 ? 2.922 7.040 -0.588 1.00 93.06 313 MET A N 1
ATOM 2502 C CA . MET A 1 313 ? 3.326 5.904 0.243 1.00 93.06 313 MET A CA 1
ATOM 2503 C C . MET A 1 313 ? 3.845 6.405 1.598 1.00 93.06 313 MET A C 1
ATOM 2505 O O . MET A 1 313 ? 4.651 5.719 2.219 1.00 93.06 313 MET A O 1
ATOM 2509 N N . ASP A 1 314 ? 3.479 7.631 1.992 1.00 90.31 314 ASP A N 1
ATOM 2510 C CA . ASP A 1 314 ? 3.905 8.221 3.260 1.00 90.31 314 ASP A CA 1
ATOM 2511 C C . ASP A 1 314 ? 2.998 7.738 4.391 1.00 90.31 314 ASP A C 1
ATOM 2513 O O . ASP A 1 314 ? 2.048 8.417 4.769 1.00 90.31 314 ASP A O 1
ATOM 2517 N N . ASP A 1 315 ? 3.293 6.555 4.919 1.00 92.75 315 ASP A N 1
ATOM 2518 C CA . ASP A 1 315 ? 2.518 5.897 5.976 1.00 92.75 315 ASP A CA 1
ATOM 2519 C C . ASP A 1 315 ? 1.214 5.215 5.507 1.00 92.75 315 ASP A C 1
ATOM 2521 O O . ASP A 1 315 ? 0.125 5.576 5.945 1.00 92.75 315 ASP A O 1
ATOM 2525 N N . PRO A 1 316 ? 1.294 4.228 4.592 1.00 96.69 316 PRO A N 1
ATOM 2526 C CA . PRO A 1 316 ? 0.127 3.461 4.155 1.00 96.69 316 PRO A CA 1
ATOM 2527 C C . PRO A 1 316 ? -0.528 2.722 5.331 1.00 96.69 316 PRO A C 1
ATOM 2529 O O . PRO A 1 316 ? 0.123 2.411 6.326 1.00 96.69 316 PRO A O 1
ATOM 2532 N N . ALA A 1 317 ? -1.806 2.377 5.198 1.00 97.75 317 ALA A N 1
ATOM 2533 C CA . ALA A 1 317 ? -2.551 1.677 6.239 1.00 97.75 317 ALA A CA 1
ATOM 2534 C C . ALA A 1 317 ? -2.651 0.174 5.951 1.00 97.75 317 ALA A C 1
ATOM 2536 O O . ALA A 1 317 ? -2.917 -0.237 4.821 1.00 97.75 317 ALA A O 1
ATOM 2537 N N . LEU A 1 318 ? -2.456 -0.656 6.972 1.00 97.94 318 LEU A N 1
ATOM 2538 C CA . LEU A 1 318 ? -2.714 -2.090 6.918 1.00 97.94 318 LEU A CA 1
ATOM 2539 C C . LEU A 1 318 ? -4.149 -2.346 7.363 1.00 97.94 318 LEU A C 1
ATOM 2541 O O . LEU A 1 318 ? -4.536 -1.964 8.467 1.00 97.94 318 LEU A O 1
ATOM 2545 N N . PHE A 1 319 ? -4.940 -2.986 6.510 1.00 98.38 319 PHE A N 1
ATOM 2546 C CA . PHE A 1 319 ? -6.285 -3.425 6.868 1.00 98.38 319 PHE A CA 1
ATOM 2547 C C . PHE A 1 319 ? -6.211 -4.893 7.249 1.00 98.38 319 PHE A C 1
ATOM 2549 O O . PHE A 1 319 ? -5.634 -5.678 6.497 1.00 98.38 319 PHE A O 1
ATOM 2556 N N . ILE A 1 320 ? -6.754 -5.248 8.410 1.00 97.38 320 ILE A N 1
ATOM 2557 C CA . ILE A 1 320 ? -6.573 -6.544 9.067 1.00 97.38 320 ILE A CA 1
ATOM 2558 C C . ILE A 1 320 ? -7.936 -7.080 9.494 1.00 97.38 320 ILE A C 1
ATOM 2560 O O . ILE A 1 320 ? -8.761 -6.334 10.014 1.00 97.38 320 ILE A O 1
ATOM 2564 N N . GLY A 1 321 ? -8.168 -8.375 9.325 1.00 96.88 321 GLY A N 1
ATOM 2565 C CA . GLY A 1 321 ? -9.361 -9.015 9.860 1.00 96.88 321 GLY A CA 1
ATOM 2566 C C . GLY A 1 321 ? -9.351 -10.528 9.718 1.00 96.88 321 GLY A C 1
ATOM 2567 O O . GLY A 1 321 ? -8.398 -11.108 9.193 1.00 96.88 321 GLY A O 1
ATOM 2568 N N . GLN A 1 322 ? -10.438 -11.174 10.138 1.00 95.62 322 GLN A N 1
ATOM 2569 C CA . GLN A 1 322 ? -10.618 -12.605 9.903 1.00 95.62 322 GLN A CA 1
ATOM 2570 C C . GLN A 1 322 ? -10.842 -12.914 8.419 1.00 95.62 322 GLN A C 1
ATOM 2572 O O . GLN A 1 322 ? -11.281 -12.061 7.638 1.00 95.62 322 GLN A O 1
ATOM 2577 N N . LYS A 1 323 ? -10.554 -14.161 8.019 1.00 94.94 323 LYS A N 1
ATOM 2578 C CA . LYS A 1 323 ? -10.614 -14.607 6.614 1.00 94.94 323 LYS A CA 1
ATOM 2579 C C . LYS A 1 323 ? -11.928 -14.231 5.935 1.00 94.94 323 LYS A C 1
ATOM 2581 O O . LYS A 1 323 ? -11.905 -13.737 4.810 1.00 94.94 323 LYS A O 1
ATOM 2586 N N . THR A 1 324 ? -13.058 -14.471 6.599 1.00 95.50 324 THR A N 1
ATOM 2587 C CA . THR A 1 324 ? -14.400 -14.226 6.055 1.00 95.50 324 THR A CA 1
ATOM 2588 C C . THR A 1 324 ? -14.620 -12.744 5.773 1.00 95.50 324 THR A C 1
ATOM 2590 O O . THR A 1 324 ? -14.934 -12.387 4.636 1.00 95.50 324 THR A O 1
ATOM 2593 N N . ALA A 1 325 ? -14.389 -11.880 6.770 1.00 96.38 325 ALA A N 1
ATOM 2594 C CA . ALA A 1 325 ? -14.525 -10.431 6.636 1.00 96.38 325 ALA A CA 1
ATOM 2595 C C . ALA A 1 325 ? -13.630 -9.905 5.506 1.00 96.38 325 ALA A C 1
ATOM 2597 O O . ALA A 1 325 ? -14.093 -9.256 4.567 1.00 96.38 325 ALA A O 1
ATOM 2598 N N . MET A 1 326 ? -12.352 -10.279 5.535 1.00 97.56 326 MET A N 1
ATOM 2599 C CA . MET A 1 326 ? -11.359 -9.810 4.575 1.00 97.56 326 MET A CA 1
ATOM 2600 C C . MET A 1 326 ? -11.638 -10.311 3.153 1.00 97.56 326 MET A C 1
ATOM 2602 O O . MET A 1 326 ? -11.531 -9.536 2.204 1.00 97.56 326 MET A O 1
ATOM 2606 N N . LYS A 1 327 ? -12.060 -11.571 2.978 1.00 95.75 327 LYS A N 1
ATOM 2607 C CA . LYS A 1 327 ? -12.432 -12.127 1.666 1.00 95.75 327 LYS A CA 1
ATOM 2608 C C . LYS A 1 327 ? -13.702 -11.478 1.118 1.00 95.75 327 LYS A C 1
ATOM 2610 O O . LYS A 1 327 ? -13.778 -11.231 -0.082 1.00 95.75 327 LYS A O 1
ATOM 2615 N N . ASN A 1 328 ? -14.674 -11.171 1.976 1.00 94.38 328 ASN A N 1
ATOM 2616 C CA . ASN A 1 328 ? -15.887 -10.466 1.570 1.00 94.38 328 ASN A CA 1
ATOM 2617 C C . ASN A 1 328 ? -15.585 -9.062 1.033 1.00 94.38 328 ASN A C 1
ATOM 2619 O O . ASN A 1 328 ? -16.242 -8.635 0.086 1.00 94.38 328 ASN A O 1
ATOM 2623 N N . MET A 1 329 ? -14.617 -8.360 1.630 1.00 94.94 329 MET A N 1
ATOM 2624 C CA . MET A 1 329 ? -14.254 -6.996 1.234 1.00 94.94 329 MET A CA 1
ATOM 2625 C C . MET A 1 329 ? -13.283 -6.967 0.051 1.00 94.94 329 MET A C 1
ATOM 2627 O O . MET A 1 329 ? -13.487 -6.237 -0.913 1.00 94.94 329 MET A O 1
ATOM 2631 N N . PHE A 1 330 ? -12.219 -7.764 0.107 1.00 94.38 330 PHE A N 1
ATOM 2632 C CA . PHE A 1 330 ? -11.059 -7.613 -0.779 1.00 94.38 330 PHE A CA 1
ATOM 2633 C C . PHE A 1 330 ? -10.792 -8.849 -1.650 1.00 94.38 330 PHE A C 1
ATOM 2635 O O . PHE A 1 330 ? -9.825 -8.871 -2.413 1.00 94.38 330 PHE A O 1
ATOM 2642 N N . GLY A 1 331 ? -11.639 -9.879 -1.570 1.00 91.12 331 GLY A N 1
ATOM 2643 C CA . GLY A 1 331 ? -11.570 -11.057 -2.431 1.00 91.12 331 GLY A CA 1
ATOM 2644 C C . GLY A 1 331 ? -10.230 -11.788 -2.341 1.00 91.12 331 GLY A C 1
ATOM 2645 O O . GLY A 1 331 ? -9.748 -12.121 -1.260 1.00 91.12 331 GLY A O 1
ATOM 2646 N N . ASN A 1 332 ? -9.626 -12.042 -3.501 1.00 87.12 332 ASN A N 1
ATOM 2647 C CA . ASN A 1 332 ? -8.332 -12.714 -3.647 1.00 87.12 332 ASN A CA 1
ATOM 2648 C C . ASN A 1 332 ? -7.119 -11.796 -3.388 1.00 87.12 332 ASN A C 1
ATOM 2650 O O . ASN A 1 332 ? -5.983 -12.256 -3.496 1.00 87.12 332 ASN A O 1
ATOM 2654 N N . LYS A 1 333 ? -7.320 -10.509 -3.067 1.00 89.06 333 LYS A N 1
ATOM 2655 C CA . LYS A 1 333 ? -6.211 -9.573 -2.816 1.00 89.06 333 LYS A CA 1
ATOM 2656 C C . LYS A 1 333 ? -5.601 -9.702 -1.419 1.00 89.06 333 LYS A C 1
ATOM 2658 O O . LYS A 1 333 ? -4.539 -9.135 -1.166 1.00 89.06 333 LYS A O 1
ATOM 2663 N N . ILE A 1 334 ? -6.256 -10.433 -0.523 1.00 93.44 334 ILE A N 1
ATOM 2664 C CA . ILE A 1 334 ? -5.821 -10.596 0.864 1.00 93.44 334 ILE A CA 1
ATOM 2665 C C . ILE A 1 334 ? -4.655 -11.571 0.969 1.00 93.44 334 ILE A C 1
ATOM 2667 O O . ILE A 1 334 ? -4.451 -12.441 0.124 1.00 93.44 334 ILE A O 1
ATOM 2671 N N . SER A 1 335 ? -3.883 -11.451 2.037 1.00 92.69 335 SER A N 1
ATOM 2672 C CA . SER A 1 335 ? -2.807 -12.385 2.354 1.00 92.69 335 SER A CA 1
ATOM 2673 C C . SER A 1 335 ? -2.802 -12.704 3.833 1.00 92.69 335 SER A C 1
ATOM 2675 O O . SER A 1 335 ? -3.257 -11.891 4.629 1.00 92.69 335 SER A O 1
ATOM 2677 N N . LEU A 1 336 ? -2.299 -13.882 4.196 1.00 91.94 336 LEU A N 1
ATOM 2678 C CA . LEU A 1 336 ? -2.123 -14.235 5.598 1.00 91.94 336 LEU A CA 1
ATOM 2679 C C . LEU A 1 336 ? -1.193 -13.210 6.266 1.00 91.94 336 LEU A C 1
ATOM 2681 O O . LEU A 1 336 ? -0.132 -12.893 5.724 1.00 91.94 336 LEU A O 1
ATOM 2685 N N . LEU A 1 337 ? -1.606 -12.678 7.413 1.00 90.50 337 LEU A N 1
ATOM 2686 C CA . LEU A 1 337 ? -0.795 -11.769 8.207 1.00 90.50 337 LEU A CA 1
ATOM 2687 C C . LEU A 1 337 ? 0.239 -12.571 9.004 1.00 90.50 337 LEU A C 1
ATOM 2689 O O . LEU A 1 337 ? -0.083 -13.547 9.680 1.00 90.50 337 LEU A O 1
ATOM 2693 N N . GLU A 1 338 ? 1.496 -12.143 8.931 1.00 83.69 338 GLU A N 1
ATOM 2694 C CA . GLU A 1 338 ? 2.578 -12.734 9.712 1.00 83.69 338 GLU A CA 1
ATOM 2695 C C . GLU A 1 338 ? 2.301 -12.604 11.217 1.00 83.69 338 GLU A C 1
ATOM 2697 O O . GLU A 1 338 ? 1.899 -11.545 11.706 1.00 83.69 338 GLU A O 1
ATOM 2702 N N . LYS A 1 339 ? 2.588 -13.666 11.985 1.00 80.44 339 LYS A N 1
ATOM 2703 C CA . LYS A 1 339 ? 2.437 -13.639 13.453 1.00 80.44 339 LYS A CA 1
ATOM 2704 C C . LYS A 1 339 ? 3.290 -12.539 14.100 1.00 80.44 339 LYS A C 1
ATOM 2706 O O . LYS A 1 339 ? 2.917 -11.994 15.133 1.00 80.44 339 LYS A O 1
ATOM 2711 N N . SER A 1 340 ? 4.431 -12.208 13.489 1.00 83.62 340 SER A N 1
ATOM 2712 C CA . SER A 1 340 ? 5.315 -11.124 13.921 1.00 83.62 340 SER A CA 1
ATOM 2713 C C . SER A 1 340 ? 5.258 -9.950 12.949 1.00 83.62 340 SER A C 1
ATOM 2715 O O . SER A 1 340 ? 5.565 -10.109 11.766 1.00 83.62 340 SER A O 1
ATOM 2717 N N . LEU A 1 341 ? 4.961 -8.752 13.464 1.00 84.81 341 LEU A N 1
ATOM 2718 C CA . LEU A 1 341 ? 4.965 -7.514 12.671 1.00 84.81 341 LEU A CA 1
ATOM 2719 C C . LEU A 1 341 ? 6.371 -7.140 12.181 1.00 84.81 341 LEU A C 1
ATOM 2721 O O . LEU A 1 341 ? 6.495 -6.457 11.173 1.00 84.81 341 LEU A O 1
ATOM 2725 N N . LEU A 1 342 ? 7.435 -7.641 12.820 1.00 83.62 342 LEU A N 1
ATOM 2726 C CA . LEU A 1 342 ? 8.815 -7.453 12.347 1.00 83.62 342 LEU A CA 1
ATOM 2727 C C . LEU A 1 342 ? 9.077 -8.123 10.992 1.00 83.62 342 L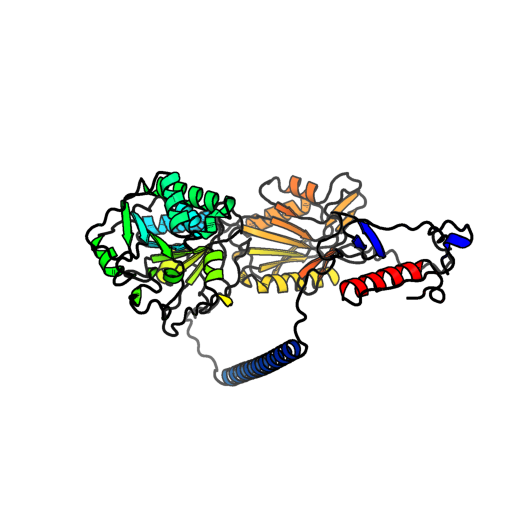EU A C 1
ATOM 2729 O O . LEU A 1 342 ? 9.972 -7.706 10.259 1.00 83.62 342 LEU A O 1
ATOM 2733 N N . ASN A 1 343 ? 8.305 -9.159 10.660 1.00 84.75 343 ASN A N 1
ATOM 2734 C CA . ASN A 1 343 ? 8.415 -9.871 9.388 1.00 84.75 343 ASN A CA 1
ATOM 2735 C C . ASN A 1 343 ? 7.529 -9.251 8.299 1.00 84.75 343 ASN A C 1
ATOM 2737 O O . ASN A 1 343 ? 7.514 -9.735 7.165 1.00 84.75 343 ASN A O 1
ATOM 2741 N N . LEU A 1 344 ? 6.783 -8.194 8.631 1.00 87.56 344 LEU A N 1
ATOM 2742 C CA . LEU A 1 344 ? 5.877 -7.538 7.712 1.00 87.56 344 LEU A CA 1
ATOM 2743 C C . LEU A 1 344 ? 6.667 -6.874 6.583 1.00 87.56 344 LEU A C 1
ATOM 2745 O O . LEU A 1 344 ? 7.479 -5.972 6.792 1.00 87.56 344 LEU A O 1
ATOM 2749 N N . ILE A 1 345 ? 6.411 -7.318 5.356 1.00 88.75 345 ILE A N 1
ATOM 2750 C CA . ILE A 1 345 ? 6.994 -6.688 4.177 1.00 88.75 345 ILE A CA 1
ATOM 2751 C C . ILE A 1 345 ? 6.259 -5.359 3.934 1.00 88.75 345 ILE A C 1
ATOM 2753 O O . ILE A 1 345 ? 5.025 -5.362 3.860 1.00 88.75 345 ILE A O 1
ATOM 2757 N N . PRO A 1 346 ? 6.990 -4.235 3.782 1.00 89.88 346 PRO A N 1
ATOM 2758 C CA . PRO A 1 346 ? 6.377 -2.930 3.571 1.00 89.88 346 PRO A CA 1
ATOM 2759 C C . PRO A 1 346 ? 5.517 -2.872 2.310 1.00 89.88 346 PRO A C 1
ATOM 2761 O O . PRO A 1 346 ? 5.797 -3.550 1.313 1.00 89.88 346 PRO A O 1
ATOM 2764 N N . ALA A 1 347 ? 4.523 -1.987 2.332 1.00 94.31 347 ALA A N 1
ATOM 2765 C CA . ALA A 1 347 ? 3.644 -1.750 1.199 1.00 94.31 347 ALA A CA 1
ATOM 2766 C C . ALA A 1 347 ? 4.418 -1.357 -0.074 1.00 94.31 347 ALA A C 1
ATOM 2768 O O . ALA A 1 347 ? 5.470 -0.705 -0.058 1.00 94.31 347 ALA A O 1
ATOM 2769 N N . THR A 1 348 ? 3.859 -1.717 -1.224 1.00 94.00 348 THR A N 1
ATOM 2770 C CA . THR A 1 348 ? 4.450 -1.463 -2.535 1.00 94.00 348 THR A CA 1
ATOM 2771 C C . THR A 1 348 ? 3.688 -0.378 -3.290 1.00 94.00 348 THR A C 1
ATOM 2773 O O . THR A 1 348 ? 2.467 -0.296 -3.276 1.00 94.00 348 THR A O 1
ATOM 2776 N N . LYS A 1 349 ? 4.424 0.489 -3.996 1.00 93.88 349 LYS A N 1
ATOM 2777 C CA . LYS A 1 349 ? 3.823 1.621 -4.722 1.00 93.88 349 LYS A CA 1
ATOM 2778 C C . LYS A 1 349 ? 2.952 1.214 -5.914 1.00 93.88 349 LYS A C 1
ATOM 2780 O O . LYS A 1 349 ? 2.046 1.947 -6.288 1.00 93.88 349 LYS A O 1
ATOM 2785 N N . TYR A 1 350 ? 3.272 0.097 -6.542 1.00 94.75 350 TYR A N 1
ATOM 2786 C CA . TYR A 1 350 ? 2.545 -0.465 -7.682 1.00 94.75 350 TYR A CA 1
ATOM 2787 C C . TYR A 1 350 ? 2.120 -1.858 -7.266 1.00 94.75 350 TYR A C 1
ATOM 2789 O O . TYR A 1 350 ? 2.917 -2.480 -6.570 1.00 94.75 350 TYR A O 1
ATOM 2797 N N . GLU A 1 351 ? 0.952 -2.329 -7.686 1.00 93.56 351 GLU A N 1
ATOM 2798 C CA . GLU A 1 351 ? 0.477 -3.681 -7.355 1.00 93.56 351 GLU A CA 1
ATOM 2799 C C . GLU A 1 351 ? 1.218 -4.719 -8.208 1.00 93.56 351 GLU A C 1
ATOM 2801 O O . GLU A 1 351 ? 1.632 -5.764 -7.705 1.00 93.56 351 GLU A O 1
ATOM 2806 N N . SER A 1 352 ? 1.494 -4.363 -9.469 1.00 95.31 352 SER A N 1
ATOM 2807 C CA . SER A 1 352 ? 2.087 -5.265 -10.459 1.00 95.31 352 SER A CA 1
ATOM 2808 C C . SER A 1 352 ? 3.281 -4.651 -11.196 1.00 95.31 352 SER A C 1
ATOM 2810 O O . SER A 1 352 ? 3.460 -3.426 -11.279 1.00 95.31 352 SER A O 1
ATOM 2812 N N . ARG A 1 353 ? 4.154 -5.508 -11.729 1.00 97.81 353 ARG A N 1
ATOM 2813 C CA . ARG A 1 353 ? 5.388 -5.117 -12.418 1.00 97.81 353 ARG A CA 1
ATOM 2814 C C . ARG A 1 353 ? 5.532 -5.867 -13.728 1.00 97.81 353 ARG A C 1
ATOM 2816 O O . ARG A 1 353 ? 5.489 -7.088 -13.758 1.00 97.81 353 ARG A O 1
ATOM 2823 N N . ILE A 1 354 ? 5.817 -5.123 -14.786 1.00 98.62 354 ILE A N 1
ATOM 2824 C CA . ILE A 1 354 ? 6.159 -5.687 -16.086 1.00 98.62 354 ILE A CA 1
ATOM 2825 C C . ILE A 1 354 ? 7.586 -5.273 -16.430 1.00 98.62 354 ILE A C 1
ATOM 2827 O O . ILE A 1 354 ? 7.979 -4.120 -16.225 1.00 98.62 354 ILE A O 1
ATOM 2831 N N . ILE A 1 355 ? 8.379 -6.210 -16.932 1.00 98.69 355 ILE A N 1
ATOM 2832 C CA . ILE A 1 355 ? 9.711 -5.958 -17.473 1.00 98.69 355 ILE A CA 1
ATOM 2833 C C . ILE A 1 355 ? 9.681 -6.302 -18.957 1.00 98.69 355 ILE A C 1
ATOM 2835 O O . ILE A 1 355 ? 9.296 -7.409 -19.311 1.00 98.69 355 ILE A O 1
ATOM 2839 N N . ILE A 1 356 ? 10.108 -5.371 -19.805 1.00 98.19 356 ILE A N 1
ATOM 2840 C CA . ILE A 1 356 ? 10.288 -5.590 -21.240 1.00 98.19 356 ILE A CA 1
ATOM 2841 C C . ILE A 1 356 ? 11.785 -5.559 -21.527 1.00 98.19 356 ILE A C 1
ATOM 2843 O O . ILE A 1 356 ? 12.447 -4.558 -21.254 1.00 98.19 356 ILE A O 1
ATOM 2847 N N . GLN A 1 357 ? 12.318 -6.657 -22.050 1.00 96.12 357 GLN A N 1
ATOM 2848 C CA . GLN A 1 357 ? 13.695 -6.750 -22.523 1.00 96.12 357 GLN A CA 1
ATOM 2849 C C . GLN A 1 357 ? 13.718 -6.577 -24.047 1.00 96.12 357 GLN A C 1
ATOM 2851 O O . GLN A 1 357 ? 13.179 -7.414 -24.767 1.00 96.12 357 GLN A O 1
ATOM 2856 N N . GLU A 1 358 ? 14.352 -5.500 -24.509 1.00 94.06 358 GLU A N 1
ATOM 2857 C CA . GLU A 1 358 ? 14.443 -5.121 -25.927 1.00 94.06 358 GLU A CA 1
ATOM 2858 C C . GLU A 1 358 ? 15.752 -5.589 -26.596 1.00 94.06 358 GLU A C 1
ATOM 2860 O O . GLU A 1 358 ? 15.824 -5.630 -27.816 1.00 94.06 358 GLU A O 1
ATOM 2865 N N . ALA A 1 359 ? 16.780 -5.974 -25.827 1.00 88.62 359 ALA A N 1
ATOM 2866 C CA . ALA A 1 359 ? 18.062 -6.475 -26.348 1.00 88.62 359 ALA A CA 1
ATOM 2867 C C . ALA A 1 359 ? 18.449 -7.828 -25.721 1.00 88.62 359 ALA A C 1
ATOM 2869 O O . ALA A 1 359 ? 18.190 -8.060 -24.538 1.00 88.62 359 ALA A O 1
ATOM 2870 N N . GLU A 1 360 ? 19.071 -8.731 -26.489 1.00 86.12 360 GLU A N 1
ATOM 2871 C CA . GLU A 1 360 ? 19.391 -10.111 -26.063 1.00 86.12 360 GLU A CA 1
ATOM 2872 C C . GLU A 1 360 ? 20.846 -10.345 -25.618 1.00 86.12 360 GLU A C 1
ATOM 2874 O O . GLU A 1 360 ? 21.246 -11.480 -25.361 1.00 86.12 360 GLU A O 1
ATOM 2879 N N . ASP A 1 361 ? 21.641 -9.293 -25.458 1.00 88.75 361 ASP A N 1
ATOM 2880 C CA . ASP A 1 361 ? 23.039 -9.397 -25.038 1.00 88.75 361 ASP A CA 1
ATOM 2881 C C . ASP A 1 361 ? 23.215 -9.753 -23.546 1.00 88.75 361 ASP A C 1
ATOM 2883 O O . ASP A 1 361 ? 22.285 -9.717 -22.733 1.00 88.75 361 ASP A O 1
ATOM 2887 N N . GLU A 1 362 ? 24.444 -10.109 -23.168 1.00 89.69 362 GLU A N 1
ATOM 2888 C CA . GLU A 1 362 ? 24.793 -10.525 -21.805 1.00 89.69 362 GLU A CA 1
ATOM 2889 C C . GLU A 1 362 ? 24.526 -9.436 -20.752 1.00 89.69 362 GLU A C 1
ATOM 2891 O O . GLU A 1 362 ? 24.010 -9.745 -19.669 1.00 89.69 362 GLU A O 1
ATOM 2896 N N . THR A 1 363 ? 24.808 -8.169 -21.068 1.00 89.38 363 THR A N 1
ATOM 2897 C CA . THR A 1 363 ? 24.610 -7.038 -20.152 1.00 89.38 363 THR A CA 1
ATOM 2898 C C . THR A 1 363 ? 23.126 -6.855 -19.860 1.00 89.38 363 THR A C 1
ATOM 2900 O O . THR A 1 363 ? 22.718 -6.852 -18.694 1.00 89.38 363 THR A O 1
ATOM 2903 N N . THR A 1 364 ? 22.288 -6.801 -20.899 1.00 92.06 364 THR A N 1
ATOM 2904 C CA . THR A 1 364 ? 20.832 -6.664 -20.740 1.00 92.06 364 THR A CA 1
ATOM 2905 C C . THR A 1 364 ? 20.227 -7.878 -20.025 1.00 92.06 364 THR A C 1
ATOM 2907 O O . THR A 1 364 ? 19.410 -7.726 -19.110 1.00 92.06 364 THR A O 1
ATOM 2910 N N . ASN A 1 365 ? 20.671 -9.097 -20.353 1.00 93.19 365 ASN A N 1
ATOM 2911 C CA . ASN A 1 365 ? 20.231 -10.318 -19.672 1.00 93.19 365 ASN A CA 1
ATOM 2912 C C . ASN A 1 365 ? 20.578 -10.317 -18.174 1.00 93.19 365 ASN A C 1
ATOM 2914 O O . ASN A 1 365 ? 19.759 -10.737 -17.348 1.00 93.19 365 ASN A O 1
ATOM 2918 N N . THR A 1 366 ? 21.776 -9.856 -17.815 1.00 93.31 366 THR A N 1
ATOM 2919 C CA . THR A 1 366 ? 22.234 -9.764 -16.423 1.00 93.31 366 THR A CA 1
ATOM 2920 C C . THR A 1 366 ? 21.446 -8.705 -15.659 1.00 93.31 366 THR A C 1
ATOM 2922 O O . THR A 1 366 ? 20.904 -8.995 -14.589 1.00 93.31 366 THR A O 1
ATOM 2925 N N . ALA A 1 367 ? 21.276 -7.517 -16.246 1.00 93.94 367 ALA A N 1
ATOM 2926 C CA . ALA A 1 367 ? 20.450 -6.455 -15.684 1.00 93.94 367 ALA A CA 1
ATOM 2927 C C . ALA A 1 367 ? 19.013 -6.932 -15.423 1.00 93.94 367 ALA A C 1
ATOM 2929 O O . ALA A 1 367 ? 18.475 -6.725 -14.329 1.00 93.94 367 ALA A O 1
ATOM 2930 N N . ARG A 1 368 ? 18.403 -7.646 -16.379 1.00 96.50 368 ARG A N 1
ATOM 2931 C CA . ARG A 1 368 ? 17.074 -8.241 -16.205 1.00 96.50 368 ARG A CA 1
ATOM 2932 C C . ARG A 1 368 ? 17.024 -9.182 -15.009 1.00 96.50 368 ARG A C 1
ATOM 2934 O O . ARG A 1 368 ? 16.141 -9.037 -14.165 1.00 96.50 368 ARG A O 1
ATOM 2941 N N . LYS A 1 369 ? 17.948 -10.147 -14.928 1.00 96.50 369 LYS A N 1
ATOM 2942 C CA . LYS A 1 369 ? 17.994 -11.131 -13.831 1.00 96.50 369 LYS A CA 1
ATOM 2943 C C . LYS A 1 369 ? 18.114 -10.435 -12.472 1.00 96.50 369 LYS A C 1
ATOM 2945 O O . LYS A 1 369 ? 17.372 -10.773 -11.549 1.00 96.50 369 LYS A O 1
ATOM 2950 N N . ASN A 1 370 ? 18.976 -9.422 -12.369 1.00 96.81 370 ASN A N 1
ATOM 2951 C CA . ASN A 1 370 ? 19.152 -8.643 -11.143 1.00 96.81 370 ASN A CA 1
ATOM 2952 C C . ASN A 1 370 ? 17.872 -7.877 -10.769 1.00 96.81 370 ASN A C 1
ATOM 2954 O O . ASN A 1 370 ? 17.465 -7.877 -9.604 1.00 96.81 370 ASN A O 1
ATOM 2958 N N . LEU A 1 371 ? 17.184 -7.279 -11.751 1.00 97.19 371 LEU A N 1
ATOM 2959 C CA . LEU A 1 371 ? 15.908 -6.602 -11.522 1.00 97.19 371 LEU A CA 1
ATOM 2960 C C . LEU A 1 371 ? 14.814 -7.570 -11.060 1.00 97.19 371 LEU A C 1
ATOM 2962 O O . LEU A 1 371 ? 14.149 -7.281 -10.070 1.00 97.19 371 LEU A O 1
ATOM 2966 N N . VAL A 1 372 ? 14.636 -8.716 -11.724 1.00 97.44 372 VAL A N 1
ATOM 2967 C CA . VAL A 1 372 ? 13.644 -9.736 -11.331 1.00 97.44 372 VAL A CA 1
ATOM 2968 C C . VAL A 1 372 ? 13.896 -10.196 -9.896 1.00 97.44 372 VAL A C 1
ATOM 2970 O O . VAL A 1 372 ? 12.993 -10.124 -9.061 1.00 97.44 372 VAL A O 1
ATOM 2973 N N . LYS A 1 373 ? 15.147 -10.546 -9.564 1.00 96.25 373 LYS A N 1
ATOM 2974 C CA . LYS A 1 373 ? 15.549 -10.949 -8.207 1.00 96.25 373 LYS A CA 1
ATOM 2975 C C . LYS A 1 373 ? 15.184 -9.893 -7.165 1.00 96.25 373 LYS A C 1
ATOM 2977 O O . LYS A 1 373 ? 14.672 -10.221 -6.098 1.00 96.25 373 LYS A O 1
ATOM 2982 N N . LYS A 1 374 ? 15.419 -8.614 -7.464 1.00 95.56 374 LYS A N 1
ATOM 2983 C CA . LYS A 1 374 ? 15.021 -7.503 -6.593 1.00 95.56 374 LYS A CA 1
ATOM 2984 C C . LYS A 1 374 ? 13.511 -7.410 -6.413 1.00 95.56 374 LYS A C 1
ATOM 2986 O O . LYS A 1 374 ? 13.051 -7.130 -5.309 1.00 95.56 374 LYS A O 1
ATOM 2991 N N . LEU A 1 375 ? 12.742 -7.589 -7.485 1.00 95.88 375 LEU A N 1
ATOM 2992 C CA . LEU A 1 375 ? 11.287 -7.501 -7.419 1.00 95.88 375 LEU A CA 1
ATOM 2993 C C . LEU A 1 375 ? 10.691 -8.659 -6.630 1.00 95.88 375 LEU A C 1
ATOM 2995 O O . LEU A 1 375 ? 9.857 -8.396 -5.776 1.00 95.88 375 LEU A O 1
ATOM 2999 N N . HIS A 1 376 ? 11.188 -9.886 -6.780 1.00 93.62 376 HIS A N 1
ATOM 3000 C CA . HIS A 1 376 ? 10.698 -11.037 -6.010 1.00 93.62 376 HIS A CA 1
ATOM 3001 C C . HIS A 1 376 ? 10.986 -10.928 -4.502 1.00 93.62 376 HIS A C 1
ATOM 3003 O O . HIS A 1 376 ? 10.359 -11.622 -3.707 1.00 93.62 376 HIS A O 1
ATOM 3009 N N . LYS A 1 377 ? 11.868 -10.015 -4.060 1.00 91.81 377 LYS A N 1
ATOM 3010 C CA . LYS A 1 377 ? 11.998 -9.669 -2.630 1.00 91.81 377 LYS A CA 1
ATOM 3011 C C . LYS A 1 377 ? 10.811 -8.855 -2.097 1.00 91.81 377 LYS A C 1
ATOM 3013 O O . LYS A 1 377 ? 10.551 -8.899 -0.904 1.00 91.81 377 LYS A O 1
ATOM 3018 N N . LYS A 1 378 ? 10.095 -8.118 -2.953 1.00 90.62 378 LYS A N 1
ATOM 3019 C CA . LYS A 1 378 ? 9.013 -7.188 -2.565 1.00 90.62 378 LYS A CA 1
ATOM 3020 C C . LYS A 1 378 ? 7.629 -7.592 -3.066 1.00 90.62 378 LYS A C 1
ATOM 3022 O O . LYS A 1 378 ? 6.638 -7.263 -2.437 1.00 90.62 378 LYS A O 1
ATOM 3027 N N . TYR A 1 379 ? 7.576 -8.296 -4.186 1.00 92.56 379 TYR A N 1
ATOM 3028 C CA . TYR A 1 379 ? 6.364 -8.701 -4.884 1.00 92.56 379 TYR A CA 1
ATOM 3029 C C . TYR A 1 379 ? 6.201 -10.211 -4.812 1.00 92.56 379 TYR A C 1
ATOM 3031 O O . TYR A 1 379 ? 7.202 -10.933 -4.746 1.00 92.56 379 TYR A O 1
ATOM 3039 N N . ASN A 1 380 ? 4.961 -10.691 -4.811 1.00 90.44 380 ASN A N 1
ATOM 3040 C CA . ASN A 1 380 ? 4.715 -12.089 -5.139 1.00 90.44 380 ASN A CA 1
ATOM 3041 C C . ASN A 1 380 ? 5.119 -12.345 -6.600 1.00 90.44 380 ASN A C 1
ATOM 3043 O O . ASN A 1 380 ? 5.119 -11.414 -7.413 1.00 90.44 380 ASN A O 1
ATOM 3047 N N . GLU A 1 381 ? 5.536 -13.571 -6.909 1.00 91.75 381 GLU A N 1
ATOM 3048 C CA . GLU A 1 381 ? 6.123 -13.895 -8.216 1.00 91.75 381 GLU A CA 1
ATOM 3049 C C . GLU A 1 381 ? 5.101 -13.724 -9.340 1.00 91.75 381 GLU A C 1
ATOM 3051 O O . GLU A 1 381 ? 5.430 -13.214 -10.407 1.00 91.75 381 GLU A O 1
ATOM 3056 N N . GLU A 1 382 ? 3.836 -14.043 -9.067 1.00 90.56 382 GLU A N 1
ATOM 3057 C CA . GLU A 1 382 ? 2.728 -13.891 -10.002 1.00 90.56 382 GLU A CA 1
ATOM 3058 C C . GLU A 1 382 ? 2.454 -12.433 -10.403 1.00 90.56 382 GLU A C 1
ATOM 3060 O O . GLU A 1 382 ? 1.931 -12.200 -11.489 1.00 90.56 382 GLU A O 1
ATOM 3065 N N . ASN A 1 383 ? 2.867 -11.458 -9.583 1.00 93.12 383 ASN A N 1
ATOM 3066 C CA . ASN A 1 383 ? 2.694 -10.026 -9.852 1.00 93.12 383 ASN A CA 1
ATOM 3067 C C . ASN A 1 383 ? 3.856 -9.432 -10.677 1.00 93.12 383 ASN A C 1
ATOM 3069 O O . ASN A 1 383 ? 3.918 -8.212 -10.875 1.00 93.12 383 ASN A O 1
ATOM 3073 N N . VAL A 1 384 ? 4.822 -10.254 -11.106 1.00 96.88 384 VAL A N 1
ATOM 3074 C CA . VAL A 1 384 ? 5.981 -9.836 -11.904 1.00 96.88 384 VAL A CA 1
ATOM 3075 C C . VAL A 1 384 ? 6.008 -10.608 -13.221 1.00 96.88 384 VAL A C 1
ATOM 3077 O O . VAL A 1 384 ? 6.228 -11.814 -13.247 1.00 96.88 384 VAL A O 1
ATOM 3080 N N . VAL A 1 385 ? 5.842 -9.897 -14.335 1.00 98.25 385 VAL A N 1
ATOM 3081 C CA . VAL A 1 385 ? 5.844 -10.486 -15.682 1.00 98.25 385 VAL A CA 1
ATOM 3082 C C . VAL A 1 385 ? 7.041 -9.986 -16.478 1.00 98.25 385 VAL A C 1
ATOM 3084 O O . VAL A 1 385 ? 7.396 -8.806 -16.430 1.00 98.25 385 VAL A O 1
ATOM 3087 N N . VAL A 1 386 ? 7.670 -10.888 -17.228 1.00 98.31 386 VAL A N 1
ATOM 3088 C CA . VAL A 1 386 ? 8.817 -10.589 -18.087 1.00 98.31 386 VAL A CA 1
ATOM 3089 C C . VAL A 1 386 ? 8.465 -10.900 -19.530 1.00 98.31 386 VAL A C 1
ATOM 3091 O O . VAL A 1 386 ? 8.202 -12.053 -19.875 1.00 98.31 386 VAL A O 1
ATOM 3094 N N . LEU A 1 387 ? 8.560 -9.888 -20.384 1.00 97.75 387 LEU A N 1
ATOM 3095 C CA . LEU A 1 387 ? 8.448 -10.014 -21.826 1.00 97.75 387 LEU A CA 1
ATOM 3096 C C . LEU A 1 387 ? 9.810 -9.806 -22.481 1.00 97.75 387 LEU A C 1
ATOM 3098 O O . LEU A 1 387 ? 10.629 -9.009 -22.012 1.00 97.75 387 LEU A O 1
ATOM 3102 N N . LYS A 1 388 ? 10.034 -10.516 -23.582 1.00 95.69 388 LYS A N 1
ATOM 3103 C CA . LYS A 1 388 ? 11.194 -10.329 -24.449 1.00 95.69 388 LYS A CA 1
ATOM 3104 C C . LYS A 1 388 ? 10.754 -9.991 -25.860 1.00 95.69 388 LYS A C 1
ATOM 3106 O O . LYS A 1 388 ? 9.786 -10.569 -26.357 1.00 95.69 388 LYS A O 1
ATOM 3111 N N . ARG A 1 389 ? 11.501 -9.091 -26.491 1.00 92.12 389 ARG A N 1
ATOM 3112 C CA . ARG A 1 389 ? 11.461 -8.879 -27.934 1.00 92.12 389 ARG A CA 1
ATOM 3113 C C . ARG A 1 389 ? 12.076 -10.085 -28.634 1.00 92.12 389 ARG A C 1
ATOM 3115 O O . ARG A 1 389 ? 13.193 -10.472 -28.308 1.00 92.12 389 ARG A O 1
ATOM 3122 N N . VAL A 1 390 ? 11.359 -10.651 -29.593 1.00 87.94 390 VAL A N 1
ATOM 3123 C CA . VAL A 1 390 ? 11.889 -11.664 -30.518 1.00 87.94 390 VAL A CA 1
ATOM 3124 C C . VAL A 1 390 ? 12.222 -11.034 -31.871 1.00 87.94 390 VAL A C 1
ATOM 3126 O O . VAL A 1 390 ? 11.783 -9.926 -32.175 1.00 87.94 390 VAL A O 1
ATOM 3129 N N . GLN A 1 391 ? 12.992 -11.743 -32.701 1.00 80.62 391 GLN A N 1
ATOM 3130 C CA . GLN A 1 391 ? 13.525 -11.238 -33.977 1.00 80.62 391 GLN A CA 1
ATOM 3131 C C . GLN A 1 391 ? 12.460 -10.711 -34.954 1.00 80.62 391 GLN A C 1
ATOM 3133 O O . GLN A 1 391 ? 12.739 -9.795 -35.718 1.00 80.62 391 GLN A O 1
ATOM 3138 N N . ASN A 1 392 ? 11.231 -11.238 -34.915 1.00 78.56 392 ASN A N 1
ATOM 3139 C CA . ASN A 1 392 ? 10.123 -10.759 -35.752 1.00 78.56 392 ASN A CA 1
ATOM 3140 C C . ASN A 1 392 ? 9.477 -9.451 -35.240 1.00 78.56 392 ASN A C 1
ATOM 3142 O O . ASN A 1 392 ? 8.441 -9.036 -35.751 1.00 78.56 392 ASN A O 1
ATOM 3146 N N . GLY A 1 393 ? 10.048 -8.827 -34.206 1.00 79.06 393 GLY A N 1
ATOM 3147 C CA . GLY A 1 393 ? 9.557 -7.591 -33.601 1.00 79.06 393 GLY A CA 1
ATOM 3148 C C . GLY A 1 393 ? 8.459 -7.784 -32.550 1.00 79.06 393 GLY A C 1
ATOM 3149 O O . GLY A 1 393 ? 8.117 -6.823 -31.861 1.00 79.06 393 GLY A O 1
ATOM 3150 N N . GLY A 1 394 ? 7.929 -8.997 -32.368 1.00 86.88 394 GLY A N 1
ATOM 3151 C CA . GLY A 1 394 ? 6.892 -9.294 -31.378 1.00 86.88 394 GLY A CA 1
ATOM 3152 C C . GLY A 1 394 ? 7.403 -9.333 -29.932 1.00 86.88 394 GLY A C 1
ATOM 3153 O O . GLY A 1 394 ? 8.584 -9.577 -29.678 1.00 86.88 394 GLY A O 1
ATOM 3154 N N . LEU A 1 395 ? 6.495 -9.119 -28.974 1.00 92.50 395 LEU A N 1
ATOM 3155 C CA . LEU A 1 395 ? 6.729 -9.397 -27.553 1.00 92.50 395 LEU A CA 1
ATOM 3156 C C . LEU A 1 395 ? 6.188 -10.773 -27.193 1.00 92.50 395 LEU A C 1
ATOM 3158 O O . LEU A 1 395 ? 5.010 -11.047 -27.409 1.00 92.50 395 LEU A O 1
ATOM 3162 N N . ILE A 1 396 ? 7.019 -11.599 -26.562 1.00 93.50 396 ILE A N 1
ATOM 3163 C CA . ILE A 1 396 ? 6.582 -12.864 -25.964 1.00 93.50 396 ILE A CA 1
ATOM 3164 C C . ILE A 1 396 ? 6.761 -12.829 -24.452 1.00 93.50 396 ILE A C 1
ATOM 3166 O O . ILE A 1 396 ? 7.748 -12.294 -23.938 1.00 93.50 396 ILE A O 1
ATOM 3170 N N . VAL A 1 397 ? 5.815 -13.419 -23.725 1.00 96.19 397 VAL A N 1
ATOM 3171 C CA . VAL A 1 397 ? 5.945 -13.634 -22.282 1.00 96.19 397 VAL A CA 1
ATOM 3172 C C . VAL A 1 397 ? 6.942 -14.765 -22.053 1.00 96.19 397 VAL A C 1
ATOM 3174 O O . VAL A 1 397 ? 6.797 -15.854 -22.597 1.00 96.19 397 VAL A O 1
ATOM 3177 N N . THR A 1 398 ? 7.966 -14.506 -21.244 1.00 94.44 398 THR A N 1
ATOM 3178 C CA . THR A 1 398 ? 9.005 -15.493 -20.902 1.00 94.44 398 THR A CA 1
ATOM 3179 C C . THR A 1 398 ? 8.977 -15.907 -19.437 1.00 94.44 398 THR A C 1
ATOM 3181 O O . THR A 1 398 ? 9.520 -16.954 -19.094 1.00 94.44 398 THR A O 1
ATOM 3184 N N . GLN A 1 399 ? 8.373 -15.092 -18.565 1.00 95.50 399 GLN A N 1
ATOM 3185 C CA . GLN A 1 399 ? 8.136 -15.403 -17.152 1.00 95.50 399 GLN A CA 1
ATOM 3186 C C . GLN A 1 399 ? 6.840 -14.724 -16.692 1.00 95.50 399 GLN A C 1
ATOM 3188 O O . GLN A 1 399 ? 6.589 -13.577 -17.069 1.00 95.50 399 GLN A O 1
ATOM 3193 N N . GLY A 1 400 ? 6.067 -15.404 -15.843 1.00 93.81 400 GLY A N 1
ATOM 3194 C CA . GLY A 1 400 ? 4.799 -14.902 -15.302 1.00 93.81 400 GLY A CA 1
ATOM 3195 C C . GLY A 1 400 ? 3.617 -15.035 -16.271 1.00 93.81 400 GLY A C 1
ATOM 3196 O O . GLY A 1 400 ? 3.725 -15.668 -17.319 1.00 93.81 400 GLY A O 1
ATOM 3197 N N . ASN A 1 401 ? 2.482 -14.436 -15.906 1.00 93.44 401 ASN A N 1
ATOM 3198 C CA . ASN A 1 401 ? 1.255 -14.421 -16.703 1.00 93.44 401 ASN A CA 1
ATOM 3199 C C . ASN A 1 401 ? 0.658 -13.006 -16.718 1.00 93.44 401 ASN A C 1
ATOM 3201 O O . ASN A 1 401 ? 0.452 -12.413 -15.661 1.00 93.44 401 ASN A O 1
ATOM 3205 N N . LEU A 1 402 ? 0.361 -12.477 -17.909 1.00 92.69 402 LEU A N 1
ATOM 3206 C CA . LEU A 1 402 ? -0.246 -11.152 -18.072 1.00 92.69 402 LEU A CA 1
ATOM 3207 C C . LEU A 1 402 ? -1.630 -11.039 -17.418 1.00 92.69 402 LEU A C 1
ATOM 3209 O O . LEU A 1 402 ? -1.974 -9.953 -16.976 1.00 92.69 402 LEU A O 1
ATOM 3213 N N . GLN A 1 403 ? -2.368 -12.147 -17.279 1.00 91.06 403 GLN A N 1
ATOM 3214 C CA . GLN A 1 403 ? -3.677 -12.175 -16.606 1.00 91.06 403 GLN A CA 1
ATOM 3215 C C . GLN A 1 403 ? -3.598 -11.951 -15.085 1.00 91.06 403 GLN A C 1
ATOM 3217 O O . GLN A 1 403 ? -4.617 -11.783 -14.425 1.00 91.06 403 GLN A O 1
ATOM 3222 N N . ASN A 1 404 ? -2.392 -11.964 -14.510 1.00 91.12 404 ASN A N 1
ATOM 3223 C CA . ASN A 1 404 ? -2.179 -11.668 -13.093 1.00 91.12 404 ASN A CA 1
ATOM 3224 C C . ASN A 1 404 ? -1.854 -10.185 -12.851 1.00 91.12 404 ASN A C 1
ATOM 3226 O O . ASN A 1 404 ? -1.660 -9.777 -11.706 1.00 91.12 404 ASN A O 1
ATOM 3230 N N . ILE A 1 405 ? -1.733 -9.382 -13.913 1.00 93.31 405 ILE A N 1
ATOM 3231 C CA . ILE A 1 405 ? -1.449 -7.956 -13.791 1.00 93.31 405 ILE A CA 1
ATOM 3232 C C . ILE A 1 405 ? -2.730 -7.245 -13.374 1.00 93.31 405 ILE A C 1
ATOM 3234 O O . ILE A 1 405 ? -3.667 -7.098 -14.145 1.00 93.31 405 ILE A O 1
ATOM 3238 N N . GLU A 1 406 ? -2.743 -6.768 -12.138 1.00 89.94 406 GLU A N 1
ATOM 3239 C CA . GLU A 1 406 ? -3.865 -6.031 -11.568 1.00 89.94 406 GLU A CA 1
ATOM 3240 C C . GLU A 1 406 ? -3.427 -4.643 -11.095 1.00 89.94 406 GLU A C 1
ATOM 3242 O O . GLU A 1 406 ? -2.245 -4.406 -10.801 1.00 89.94 406 GLU A O 1
ATOM 3247 N N . GLY A 1 407 ? -4.407 -3.744 -10.984 1.00 90.50 407 GLY A N 1
ATOM 3248 C CA . GLY A 1 407 ? -4.256 -2.441 -10.349 1.00 90.50 407 GLY A CA 1
ATOM 3249 C C . GLY A 1 407 ? -3.253 -1.521 -11.045 1.00 90.50 407 GLY A C 1
ATOM 3250 O O . GLY A 1 407 ? -2.983 -1.612 -12.244 1.00 90.50 407 GLY A O 1
ATOM 3251 N N . GLU A 1 408 ? -2.659 -0.609 -10.279 1.00 93.81 408 GLU A N 1
ATOM 3252 C CA . GLU A 1 408 ? -1.605 0.255 -10.809 1.00 93.81 408 GLU A CA 1
ATOM 3253 C C . GLU A 1 408 ? -0.317 -0.530 -11.048 1.00 93.81 408 GLU A C 1
ATOM 3255 O O . GLU A 1 408 ? 0.341 -0.958 -10.093 1.00 93.81 408 GLU A O 1
ATOM 3260 N N . TYR A 1 409 ? 0.107 -0.635 -12.307 1.00 96.81 409 TYR A N 1
ATOM 3261 C CA . TYR A 1 409 ? 1.331 -1.344 -12.663 1.00 96.81 409 TYR A CA 1
ATOM 3262 C C . TYR A 1 409 ? 2.422 -0.424 -13.208 1.00 96.81 409 TYR A C 1
ATOM 3264 O O . TYR A 1 409 ? 2.190 0.673 -13.728 1.00 96.81 409 TYR A O 1
ATOM 3272 N N . LYS A 1 410 ? 3.666 -0.886 -13.057 1.00 98.06 410 LYS A N 1
ATOM 3273 C CA . LYS A 1 410 ? 4.852 -0.227 -13.610 1.00 98.06 410 LYS A CA 1
ATOM 3274 C C . LYS A 1 410 ? 5.513 -1.111 -14.657 1.00 98.06 410 LYS A C 1
ATOM 3276 O O . LYS A 1 410 ? 5.903 -2.236 -14.340 1.00 98.06 410 LYS A O 1
ATOM 3281 N N . VAL A 1 411 ? 5.787 -0.533 -15.824 1.00 98.69 411 VAL A N 1
ATOM 3282 C CA . VAL A 1 411 ? 6.614 -1.140 -16.871 1.00 98.69 411 VAL A CA 1
ATOM 3283 C C . VAL A 1 411 ? 8.059 -0.642 -16.756 1.00 98.69 411 VAL A C 1
ATOM 3285 O O . VAL A 1 411 ? 8.330 0.554 -16.622 1.00 98.69 411 VAL A O 1
ATOM 3288 N N . SER A 1 412 ? 9.008 -1.569 -16.774 1.00 98.50 412 SER A N 1
ATOM 3289 C CA . SER A 1 412 ? 10.446 -1.319 -16.858 1.00 98.50 412 SER A CA 1
ATOM 3290 C C . SER A 1 412 ? 10.946 -1.849 -18.198 1.00 98.50 412 SER A C 1
ATOM 3292 O O . SER A 1 412 ? 10.978 -3.057 -18.389 1.00 98.50 412 SER A O 1
ATOM 3294 N N . ILE A 1 413 ? 11.330 -0.957 -19.107 1.00 98.19 413 ILE A N 1
ATOM 3295 C CA . ILE A 1 413 ? 11.817 -1.312 -20.445 1.00 98.19 413 ILE A CA 1
ATOM 3296 C C . ILE A 1 413 ? 13.333 -1.200 -20.426 1.00 98.19 413 ILE A C 1
ATOM 3298 O O . ILE A 1 413 ? 13.852 -0.163 -20.020 1.00 98.19 413 ILE A O 1
ATOM 3302 N N . MET A 1 414 ? 14.038 -2.258 -20.807 1.00 95.25 414 MET A N 1
ATOM 3303 C CA . MET A 1 414 ? 15.495 -2.317 -20.756 1.00 95.25 414 MET A CA 1
ATOM 3304 C C . MET A 1 414 ? 16.093 -2.757 -22.079 1.00 95.25 414 MET A C 1
ATOM 3306 O O . MET A 1 414 ? 15.619 -3.695 -22.715 1.00 95.25 414 MET A O 1
ATOM 3310 N N . GLY A 1 415 ? 17.165 -2.076 -22.447 1.00 94.19 415 GLY A N 1
ATOM 3311 C CA . GLY A 1 415 ? 17.917 -2.304 -23.664 1.00 94.19 415 GLY A CA 1
ATOM 3312 C C . GLY A 1 415 ? 18.951 -1.203 -23.830 1.00 94.19 415 GLY A C 1
ATOM 3313 O O . GLY A 1 415 ? 19.004 -0.250 -23.044 1.00 94.19 415 GLY A O 1
ATOM 3314 N N . HIS A 1 416 ? 19.766 -1.343 -24.863 1.00 93.62 416 HIS A N 1
ATOM 3315 C CA . HIS A 1 416 ? 20.820 -0.388 -25.158 1.00 93.62 416 HIS A CA 1
ATOM 3316 C C . HIS A 1 416 ? 20.265 0.935 -25.656 1.00 93.62 416 HIS A C 1
ATOM 3318 O O . HIS A 1 416 ? 19.394 0.960 -26.521 1.00 93.62 416 HIS A O 1
ATOM 3324 N N . GLY A 1 417 ? 20.766 2.028 -25.085 1.00 92.31 417 GLY A N 1
ATOM 3325 C CA . GLY A 1 417 ? 20.517 3.371 -25.590 1.00 92.31 417 GLY A CA 1
ATOM 3326 C C . GLY A 1 417 ? 21.522 3.742 -26.673 1.00 92.31 417 GLY A C 1
ATOM 3327 O O . GLY A 1 417 ? 22.726 3.589 -26.451 1.00 92.31 417 GLY A O 1
ATOM 3328 N N . HIS A 1 418 ? 21.038 4.259 -27.798 1.00 91.06 418 HIS A N 1
ATOM 3329 C CA . HIS A 1 418 ? 21.865 4.840 -28.856 1.00 91.06 418 HIS A CA 1
ATOM 3330 C C . HIS A 1 418 ? 21.092 5.921 -29.626 1.00 91.06 418 HIS A C 1
ATOM 3332 O O . HIS A 1 418 ? 19.917 6.190 -29.356 1.00 91.06 418 HIS A O 1
ATOM 3338 N N . GLU A 1 419 ? 21.778 6.579 -30.551 1.00 92.81 419 GLU A N 1
ATOM 3339 C CA . GLU A 1 419 ? 21.196 7.507 -31.516 1.00 92.81 419 GLU A CA 1
ATOM 3340 C C . GLU A 1 419 ? 21.379 6.924 -32.912 1.00 92.81 419 GLU A C 1
ATOM 3342 O O . GLU A 1 419 ? 22.482 6.489 -33.235 1.00 92.81 419 GLU A O 1
ATOM 3347 N N . ASP A 1 420 ? 20.302 6.856 -33.694 1.00 91.19 420 ASP A N 1
ATOM 3348 C CA . ASP A 1 420 ? 20.376 6.345 -35.062 1.00 91.19 420 ASP A CA 1
ATOM 3349 C C . ASP A 1 420 ? 20.932 7.390 -36.042 1.00 91.19 420 ASP A C 1
ATOM 3351 O O . ASP A 1 420 ? 21.148 8.554 -35.701 1.00 91.19 420 ASP A O 1
ATOM 3355 N N . GLU A 1 421 ? 21.125 6.988 -37.298 1.00 91.06 421 GLU A N 1
ATOM 3356 C CA . GLU A 1 421 ? 21.647 7.857 -38.364 1.00 91.06 421 GLU A CA 1
ATOM 3357 C C . GLU A 1 421 ? 20.794 9.113 -38.620 1.00 91.06 421 GLU A C 1
ATOM 3359 O O . GLU A 1 421 ? 21.279 10.092 -39.185 1.00 91.06 421 GLU A O 1
ATOM 3364 N N . LYS A 1 422 ? 19.520 9.109 -38.205 1.00 90.44 422 LYS A N 1
ATOM 3365 C CA . LYS A 1 422 ? 18.592 10.241 -38.343 1.00 90.44 422 LYS A CA 1
ATOM 3366 C C . LYS A 1 422 ? 18.597 11.148 -37.113 1.00 90.44 422 LYS A C 1
ATOM 3368 O O . LYS A 1 422 ? 17.809 12.092 -37.043 1.00 90.44 422 LYS A O 1
ATOM 3373 N N . GLY A 1 423 ? 19.449 10.868 -36.132 1.00 91.69 423 GLY A N 1
ATOM 3374 C CA . GLY A 1 423 ? 19.518 11.618 -34.889 1.00 91.69 423 GLY A CA 1
ATOM 3375 C C . GLY A 1 423 ? 18.386 11.304 -33.911 1.00 91.69 423 GLY A C 1
ATOM 3376 O O . GLY A 1 423 ? 18.111 12.116 -33.021 1.00 91.69 423 GLY A O 1
ATOM 3377 N N . ILE A 1 424 ? 17.676 10.185 -34.084 1.00 93.94 424 ILE A N 1
ATOM 3378 C CA . ILE A 1 424 ? 16.564 9.769 -33.222 1.00 93.94 424 ILE A CA 1
ATOM 3379 C C . ILE A 1 424 ? 17.115 8.879 -32.106 1.00 93.94 424 ILE A C 1
ATOM 3381 O O . ILE A 1 424 ? 17.878 7.942 -32.348 1.00 93.94 424 ILE A O 1
ATOM 3385 N N . LYS A 1 425 ? 16.722 9.154 -30.857 1.00 94.62 425 LYS A N 1
ATOM 3386 C CA . LYS A 1 425 ? 17.111 8.319 -29.714 1.00 94.62 425 LYS A CA 1
ATOM 3387 C C . LYS A 1 425 ? 16.336 7.007 -29.710 1.00 94.62 425 LYS A C 1
ATOM 3389 O O . LYS A 1 425 ? 15.109 7.008 -29.793 1.00 94.62 425 LYS A O 1
ATOM 3394 N N . ARG A 1 426 ? 17.053 5.901 -29.514 1.00 94.75 426 ARG A N 1
ATOM 3395 C CA . ARG A 1 426 ? 16.496 4.546 -29.475 1.00 94.75 426 ARG A CA 1
ATOM 3396 C C . ARG A 1 426 ? 16.834 3.817 -28.178 1.00 94.75 426 ARG A C 1
ATOM 3398 O O . ARG A 1 426 ? 17.858 4.081 -27.547 1.00 94.75 426 ARG A O 1
ATOM 3405 N N . LEU A 1 427 ? 15.961 2.891 -27.785 1.00 94.44 427 LEU A N 1
ATOM 3406 C CA . LEU A 1 427 ? 16.192 1.880 -26.753 1.00 94.44 427 LEU A CA 1
ATOM 3407 C C . LEU A 1 427 ? 15.935 0.508 -27.372 1.00 94.44 427 LEU A C 1
ATOM 3409 O O . LEU A 1 427 ? 14.798 0.209 -27.724 1.00 94.44 427 LEU A O 1
ATOM 3413 N N . GLY A 1 428 ? 16.983 -0.311 -27.497 1.00 90.62 428 GLY A N 1
ATOM 3414 C CA . GLY A 1 428 ? 16.895 -1.620 -28.153 1.00 90.62 428 GLY A CA 1
ATOM 3415 C C . GLY A 1 428 ? 16.302 -1.506 -29.557 1.00 90.62 428 GLY A C 1
ATOM 3416 O O . GLY A 1 428 ? 15.265 -2.095 -29.841 1.00 90.62 428 GLY A O 1
ATOM 3417 N N . GLU A 1 429 ? 16.922 -0.669 -30.393 1.00 91.69 429 GLU A N 1
ATOM 3418 C CA . GLU A 1 429 ? 16.502 -0.368 -31.773 1.00 91.69 429 GLU A CA 1
ATOM 3419 C C . GLU A 1 429 ? 15.159 0.358 -31.926 1.00 91.69 429 GLU A C 1
ATOM 3421 O O . GLU A 1 429 ? 14.689 0.560 -33.045 1.00 91.69 429 GLU A O 1
ATOM 3426 N N . ARG A 1 430 ? 14.528 0.803 -30.834 1.00 93.44 430 ARG A N 1
ATOM 3427 C CA . ARG A 1 430 ? 13.164 1.346 -30.877 1.00 93.44 430 ARG A CA 1
ATOM 3428 C C . ARG A 1 430 ? 13.084 2.786 -30.426 1.00 93.44 430 ARG A C 1
ATOM 3430 O O . ARG A 1 430 ? 13.601 3.133 -29.365 1.00 93.44 430 ARG A O 1
ATOM 3437 N N . ASP A 1 431 ? 12.407 3.608 -31.216 1.00 94.56 431 ASP A N 1
ATOM 3438 C CA . ASP A 1 431 ? 12.126 4.991 -30.839 1.00 94.56 431 ASP A CA 1
ATOM 3439 C C . ASP A 1 431 ? 10.958 5.087 -29.837 1.00 94.56 431 ASP A C 1
ATOM 3441 O O . ASP A 1 431 ? 10.272 4.107 -29.519 1.00 94.56 431 ASP A O 1
ATOM 3445 N N . GLY A 1 432 ? 10.725 6.290 -29.308 1.00 95.19 432 GLY A N 1
ATOM 3446 C CA . GLY A 1 432 ? 9.703 6.506 -28.284 1.00 95.19 432 GLY A CA 1
ATOM 3447 C C . GLY A 1 432 ? 8.277 6.276 -28.792 1.00 95.19 432 GLY A C 1
ATOM 3448 O O . GLY A 1 432 ? 7.421 5.836 -28.022 1.00 95.19 432 GLY A O 1
ATOM 3449 N N . LYS A 1 433 ? 8.016 6.506 -30.085 1.00 95.44 433 LYS A N 1
ATOM 3450 C CA . LYS A 1 433 ? 6.692 6.320 -30.698 1.00 95.44 433 LYS A CA 1
ATOM 3451 C C . LYS A 1 433 ? 6.370 4.838 -30.853 1.00 95.44 433 LYS A C 1
ATOM 3453 O O . LYS A 1 433 ? 5.260 4.426 -30.523 1.00 95.44 433 LYS A O 1
ATOM 3458 N N . GLN A 1 434 ? 7.341 4.037 -31.284 1.00 95.56 434 GLN A N 1
ATOM 3459 C CA . GLN A 1 434 ? 7.218 2.582 -31.363 1.00 95.56 434 GLN A CA 1
ATOM 3460 C C . GLN A 1 434 ? 6.988 1.979 -29.974 1.00 95.56 434 GLN A C 1
ATOM 3462 O O . GLN A 1 434 ? 6.051 1.213 -29.777 1.00 95.56 434 GLN A O 1
ATOM 3467 N N . ILE A 1 435 ? 7.764 2.402 -28.969 1.00 97.25 435 ILE A N 1
ATOM 3468 C CA . ILE A 1 435 ? 7.555 1.960 -27.582 1.00 97.25 435 ILE A CA 1
ATOM 3469 C C . ILE A 1 435 ? 6.146 2.321 -27.085 1.00 97.25 435 ILE A C 1
ATOM 3471 O O . ILE A 1 435 ? 5.505 1.511 -26.416 1.00 97.25 435 ILE A O 1
ATOM 3475 N N . ALA A 1 436 ? 5.637 3.511 -27.417 1.00 97.88 436 ALA A N 1
ATOM 3476 C CA . ALA A 1 436 ? 4.278 3.903 -27.054 1.00 97.88 436 ALA A CA 1
ATOM 3477 C C . ALA A 1 436 ? 3.215 2.979 -27.670 1.00 97.88 436 ALA A C 1
ATOM 3479 O O . ALA A 1 436 ? 2.242 2.640 -26.998 1.00 97.88 436 ALA A O 1
ATOM 3480 N N . GLN A 1 437 ? 3.390 2.567 -28.929 1.00 95.94 437 GLN A N 1
ATOM 3481 C CA . GLN A 1 437 ? 2.473 1.644 -29.606 1.00 95.94 437 GLN A CA 1
ATOM 3482 C C . GLN A 1 437 ? 2.441 0.280 -28.911 1.00 95.94 437 GLN A C 1
ATOM 3484 O O . GLN A 1 437 ? 1.360 -0.228 -28.618 1.00 95.94 437 GLN A O 1
ATOM 3489 N N . ASP A 1 438 ? 3.600 -0.276 -28.560 1.00 95.25 438 ASP A N 1
ATOM 3490 C CA . ASP A 1 438 ? 3.666 -1.531 -27.809 1.00 95.25 438 ASP A CA 1
ATOM 3491 C C . ASP A 1 438 ? 3.008 -1.448 -26.438 1.00 95.25 438 ASP A C 1
ATOM 3493 O O . ASP A 1 438 ? 2.357 -2.399 -26.014 1.00 95.25 438 ASP A O 1
ATOM 3497 N N . LEU A 1 439 ? 3.162 -0.323 -25.740 1.00 97.06 439 LEU A N 1
ATOM 3498 C CA . LEU A 1 439 ? 2.517 -0.127 -24.446 1.00 97.06 439 LEU A CA 1
ATOM 3499 C C . LEU A 1 439 ? 0.993 -0.066 -24.570 1.00 97.06 439 LEU A C 1
ATOM 3501 O O . LEU A 1 439 ? 0.321 -0.641 -23.722 1.00 97.06 439 LEU A O 1
ATOM 3505 N N . LYS A 1 440 ? 0.453 0.542 -25.635 1.00 95.06 440 LYS A N 1
ATOM 3506 C CA . LYS A 1 440 ? -0.995 0.545 -25.913 1.00 95.06 440 LYS A CA 1
ATOM 3507 C C . LYS A 1 440 ? -1.523 -0.857 -26.226 1.00 95.06 440 LYS A C 1
ATOM 3509 O O . LYS A 1 440 ? -2.590 -1.234 -25.753 1.00 95.06 440 LYS A O 1
ATOM 3514 N N . ILE A 1 441 ? -0.767 -1.650 -26.991 1.00 92.88 441 ILE A N 1
ATOM 3515 C CA . ILE A 1 441 ? -1.108 -3.059 -27.245 1.00 92.88 441 ILE A CA 1
ATOM 3516 C C . ILE A 1 441 ? -1.093 -3.843 -25.928 1.00 92.88 441 ILE A C 1
ATOM 3518 O O . ILE A 1 441 ? -2.030 -4.579 -25.632 1.00 92.88 441 ILE A O 1
ATOM 3522 N N . LEU A 1 442 ? -0.048 -3.660 -25.116 1.00 94.00 442 LEU A N 1
ATOM 3523 C CA . LEU A 1 442 ? 0.087 -4.313 -23.818 1.00 94.00 442 LEU A CA 1
ATOM 3524 C C . LEU A 1 442 ? -1.047 -3.933 -22.860 1.00 94.00 442 LEU A C 1
ATOM 3526 O O . LEU A 1 442 ? -1.554 -4.816 -22.177 1.00 94.00 442 LEU A O 1
ATOM 3530 N N . GLU A 1 443 ? -1.447 -2.660 -22.820 1.00 91.75 443 GLU A N 1
ATOM 3531 C CA . GLU A 1 443 ? -2.609 -2.187 -22.060 1.00 91.75 443 GLU A CA 1
ATOM 3532 C C . GLU A 1 443 ? -3.860 -2.989 -22.428 1.00 91.75 443 GLU A C 1
ATOM 3534 O O . GLU A 1 443 ? -4.486 -3.553 -21.536 1.00 91.75 443 GLU A O 1
ATOM 3539 N N . GLY A 1 444 ? -4.154 -3.161 -23.722 1.00 89.94 444 GLY A N 1
ATOM 3540 C CA . GLY A 1 444 ? -5.284 -3.982 -24.174 1.00 89.94 444 GLY A CA 1
ATOM 3541 C C . GLY A 1 444 ? -5.211 -5.453 -23.734 1.00 89.94 444 GLY A C 1
ATOM 3542 O O . GLY A 1 444 ? -6.242 -6.064 -23.470 1.00 89.94 444 GLY A O 1
ATOM 3543 N N . LEU A 1 445 ? -4.008 -6.022 -23.598 1.00 89.88 445 LEU A N 1
ATOM 3544 C CA . LEU A 1 445 ? -3.813 -7.414 -23.159 1.00 89.88 445 LEU A CA 1
ATOM 3545 C C . LEU A 1 445 ? -3.984 -7.621 -21.646 1.00 89.88 445 LEU A C 1
ATOM 3547 O O . LEU A 1 445 ? -4.286 -8.737 -21.221 1.00 89.88 445 LEU A O 1
ATOM 3551 N N . VAL A 1 446 ? -3.764 -6.580 -20.836 1.00 91.25 446 VAL A N 1
ATOM 3552 C CA . VAL A 1 446 ? -3.903 -6.636 -19.365 1.00 91.25 446 VAL A CA 1
ATOM 3553 C C . VAL A 1 446 ? -5.213 -6.016 -18.869 1.00 91.25 446 VAL A C 1
ATOM 3555 O O . VAL A 1 446 ? -5.505 -6.037 -17.676 1.00 91.25 446 VAL A O 1
ATOM 3558 N N . GLN A 1 447 ? -6.033 -5.466 -19.764 1.00 83.38 447 GLN A N 1
ATOM 3559 C CA . GLN A 1 447 ? -7.290 -4.801 -19.425 1.00 83.38 447 GLN A CA 1
ATOM 3560 C C . GLN A 1 447 ? -8.441 -5.799 -19.205 1.00 83.38 447 GLN A C 1
ATOM 3562 O O . GLN A 1 447 ? -9.465 -5.764 -19.878 1.00 83.38 447 GLN A O 1
ATOM 3567 N N . HIS A 1 448 ? -8.285 -6.694 -18.228 1.00 83.94 448 HIS A N 1
ATOM 3568 C CA . HIS A 1 448 ? -9.340 -7.610 -17.768 1.00 83.94 448 HIS A CA 1
ATOM 3569 C C . HIS A 1 448 ? -10.029 -7.137 -16.474 1.00 83.94 448 HIS A C 1
ATOM 3571 O O . HIS A 1 448 ? -11.012 -7.730 -16.036 1.00 83.94 448 HIS A O 1
ATOM 3577 N N . ASN A 1 449 ? -9.515 -6.081 -15.832 1.00 77.44 449 ASN A N 1
ATOM 3578 C CA . ASN A 1 449 ? -10.075 -5.483 -14.618 1.00 77.44 449 ASN A CA 1
ATOM 3579 C C . ASN A 1 449 ? -10.059 -3.943 -14.747 1.00 77.44 449 ASN A C 1
ATOM 3581 O O . ASN A 1 449 ? -9.018 -3.407 -15.137 1.00 77.44 449 ASN A O 1
ATOM 3585 N N . PRO A 1 450 ? -11.163 -3.234 -14.421 1.00 82.00 450 PRO A N 1
ATOM 3586 C CA . PRO A 1 450 ? -11.262 -1.773 -14.540 1.00 82.00 450 PRO A CA 1
ATOM 3587 C C . PRO A 1 450 ? -10.233 -0.990 -13.708 1.00 82.00 450 PRO A C 1
ATOM 3589 O O . PRO A 1 450 ? -9.890 0.132 -14.071 1.00 82.00 450 PRO A O 1
ATOM 3592 N N . ASP A 1 451 ? -9.705 -1.574 -12.630 1.00 83.69 451 ASP A N 1
ATOM 3593 C CA . ASP A 1 451 ? -8.686 -0.942 -11.784 1.00 83.69 451 ASP A CA 1
ATOM 3594 C C . ASP A 1 451 ? -7.268 -1.039 -12.380 1.00 83.69 451 ASP A C 1
ATOM 3596 O O . ASP A 1 451 ? -6.330 -0.408 -11.879 1.00 83.69 451 ASP A O 1
ATOM 3600 N N . THR A 1 452 ? -7.079 -1.842 -13.433 1.00 91.62 452 THR A N 1
ATOM 3601 C CA . THR A 1 452 ? -5.764 -2.096 -14.031 1.00 91.62 452 THR A CA 1
ATOM 3602 C C . THR A 1 452 ? -5.346 -0.937 -14.919 1.00 91.62 452 THR A C 1
ATOM 3604 O O . THR A 1 452 ? -5.961 -0.674 -15.950 1.00 91.62 452 THR A O 1
ATOM 3607 N N . ARG A 1 453 ? -4.273 -0.237 -14.533 1.00 92.81 453 ARG A N 1
ATOM 3608 C CA . ARG A 1 453 ? -3.776 0.932 -15.272 1.00 92.81 453 ARG A CA 1
ATOM 3609 C C . ARG A 1 453 ? -2.260 1.063 -15.251 1.00 92.81 453 ARG A C 1
ATOM 3611 O O . ARG A 1 453 ? -1.614 0.875 -14.213 1.00 92.81 453 ARG A O 1
ATOM 3618 N N . LEU A 1 454 ? -1.690 1.477 -16.382 1.00 96.38 454 LEU A N 1
ATOM 3619 C CA . LEU A 1 454 ? -0.279 1.830 -16.479 1.00 96.38 454 LEU A CA 1
ATOM 3620 C C . LEU A 1 454 ? -0.020 3.119 -15.692 1.00 96.38 454 LEU A C 1
ATOM 3622 O O . LEU A 1 454 ? -0.416 4.205 -16.095 1.00 96.38 454 LEU A O 1
ATOM 3626 N N . ALA A 1 455 ? 0.683 3.021 -14.565 1.00 95.69 455 ALA A N 1
ATOM 3627 C CA . ALA A 1 455 ? 0.980 4.185 -13.727 1.00 95.69 455 ALA A CA 1
ATOM 3628 C C . ALA A 1 455 ? 2.373 4.772 -13.999 1.00 95.69 455 ALA A C 1
ATOM 3630 O O . ALA A 1 455 ? 2.633 5.959 -13.762 1.00 95.69 455 ALA A O 1
ATOM 3631 N N . LYS A 1 456 ? 3.321 3.932 -14.437 1.00 97.81 456 LYS A N 1
ATOM 3632 C CA . LYS A 1 456 ? 4.706 4.357 -14.658 1.00 97.81 456 LYS A CA 1
ATOM 3633 C C . LYS A 1 456 ? 5.425 3.541 -15.721 1.00 97.81 456 LYS A C 1
ATOM 3635 O O . LYS A 1 456 ? 5.453 2.316 -15.648 1.00 97.81 456 LYS A O 1
ATOM 3640 N N . VAL A 1 457 ? 6.160 4.241 -16.580 1.00 98.56 457 VAL A N 1
ATOM 3641 C CA . VAL A 1 457 ? 7.173 3.662 -17.467 1.00 98.56 457 VAL A CA 1
ATOM 3642 C C . VAL A 1 457 ? 8.562 4.077 -16.988 1.00 98.56 457 VAL A C 1
ATOM 3644 O O . VAL A 1 457 ? 8.811 5.221 -16.599 1.00 98.56 457 VAL A O 1
ATOM 3647 N N . SER A 1 458 ? 9.486 3.125 -16.955 1.00 98.00 458 SER A N 1
ATOM 3648 C CA . SER A 1 458 ? 10.894 3.359 -16.649 1.00 98.00 458 SER A CA 1
ATOM 3649 C C . SER A 1 458 ? 11.729 2.884 -17.822 1.00 98.00 458 SER A C 1
ATOM 3651 O O . SER A 1 458 ? 11.884 1.679 -17.997 1.00 98.00 458 SER A O 1
ATOM 3653 N N . LEU A 1 459 ? 12.274 3.833 -18.573 1.00 97.31 459 LEU A N 1
ATOM 3654 C CA . LEU A 1 459 ? 13.223 3.600 -19.652 1.00 97.31 459 LEU A CA 1
ATOM 3655 C C . LEU A 1 459 ? 14.597 3.372 -19.027 1.00 97.31 459 LEU A C 1
ATOM 3657 O O . LEU A 1 459 ? 15.166 4.257 -18.387 1.00 97.31 459 LEU A O 1
ATOM 3661 N N . MET A 1 460 ? 15.072 2.137 -19.099 1.00 95.38 460 MET A N 1
ATOM 3662 C CA . MET A 1 460 ? 16.333 1.691 -18.523 1.00 95.38 460 MET A CA 1
ATOM 3663 C C . MET A 1 460 ? 17.357 1.555 -19.647 1.00 95.38 460 MET A C 1
ATOM 3665 O O . MET A 1 460 ? 17.732 0.447 -20.014 1.00 95.38 460 MET A O 1
ATOM 3669 N N . SER A 1 461 ? 17.772 2.699 -20.186 1.00 92.62 461 SER A N 1
ATOM 3670 C CA . SER A 1 461 ? 18.827 2.830 -21.191 1.00 92.62 461 SER A CA 1
ATOM 3671 C C . SER A 1 461 ? 19.775 3.972 -20.839 1.00 92.62 461 SER A C 1
ATOM 3673 O O . SER A 1 461 ? 19.412 4.904 -20.110 1.00 92.62 461 SER A O 1
ATOM 3675 N N . CYS A 1 462 ? 21.003 3.904 -21.349 1.00 90.75 462 CYS A N 1
ATOM 3676 C CA . CYS A 1 462 ? 21.932 5.026 -21.294 1.00 90.75 462 CYS A CA 1
ATOM 3677 C C . CYS A 1 462 ? 21.402 6.197 -22.135 1.00 90.75 462 CYS A C 1
ATOM 3679 O O . CYS A 1 462 ? 20.914 5.996 -23.242 1.00 90.75 462 CYS A O 1
ATOM 3681 N N . PHE A 1 463 ? 21.534 7.423 -21.622 1.00 89.19 463 PHE A N 1
ATOM 3682 C CA . PHE A 1 463 ? 21.248 8.665 -22.361 1.00 89.19 463 PHE A CA 1
ATOM 3683 C C . PHE A 1 463 ? 19.814 8.830 -22.903 1.00 89.19 463 PHE A C 1
ATOM 3685 O O . PHE A 1 463 ? 19.569 9.729 -23.707 1.00 89.19 463 PHE A O 1
ATOM 3692 N N . GLY A 1 464 ? 18.842 8.039 -22.442 1.00 86.19 464 GLY A N 1
ATOM 3693 C CA . GLY A 1 464 ? 17.458 8.109 -22.921 1.00 86.19 464 GLY A CA 1
ATOM 3694 C C . GLY A 1 464 ? 16.728 9.424 -22.608 1.00 86.19 464 GLY A C 1
ATOM 3695 O O . GLY A 1 464 ? 15.650 9.655 -23.142 1.00 86.19 464 GLY A O 1
ATOM 3696 N N . ASP A 1 465 ? 17.255 10.270 -21.720 1.00 89.38 465 ASP A N 1
ATOM 3697 C CA . ASP A 1 465 ? 16.691 11.603 -21.426 1.00 89.38 465 ASP A CA 1
ATOM 3698 C C . ASP A 1 465 ? 17.424 12.744 -22.153 1.00 89.38 465 ASP A C 1
ATOM 3700 O O . ASP A 1 465 ? 17.082 13.912 -22.003 1.00 89.38 465 ASP A O 1
ATOM 3704 N N . THR A 1 466 ? 18.454 12.419 -22.937 1.00 89.50 466 THR A N 1
ATOM 3705 C CA . THR A 1 466 ? 19.175 13.409 -23.747 1.00 89.50 466 THR A CA 1
ATOM 3706 C C . THR A 1 466 ? 18.517 13.552 -25.113 1.00 89.50 466 THR A C 1
ATOM 3708 O O . THR A 1 466 ? 18.050 12.561 -25.676 1.00 89.50 466 THR A O 1
ATOM 3711 N N . CYS A 1 467 ? 18.477 14.770 -25.651 1.00 90.12 467 CYS A N 1
ATOM 3712 C CA . CYS A 1 467 ? 18.038 14.991 -27.026 1.00 90.12 467 CYS A CA 1
ATOM 3713 C C . CYS A 1 467 ? 19.063 14.409 -28.004 1.00 90.12 467 CYS A C 1
ATOM 3715 O O . CYS A 1 467 ? 20.271 14.493 -27.761 1.00 90.12 467 CYS A O 1
ATOM 3717 N N . GLY A 1 468 ? 18.581 13.796 -29.083 1.00 86.38 468 GLY A N 1
ATOM 3718 C CA . GLY A 1 468 ? 19.428 13.472 -30.230 1.00 86.38 468 GLY A CA 1
ATOM 3719 C C . GLY A 1 468 ? 19.567 14.659 -31.180 1.00 86.38 468 GLY A C 1
ATOM 3720 O O . GLY A 1 468 ? 19.001 15.726 -30.923 1.00 86.38 468 GLY A O 1
ATOM 3721 N N . ALA A 1 469 ? 20.273 14.480 -32.299 1.00 89.81 469 ALA A N 1
ATOM 3722 C CA . ALA A 1 469 ? 20.391 15.519 -33.325 1.00 89.81 469 ALA A CA 1
ATOM 3723 C C . ALA A 1 469 ? 19.036 15.927 -33.941 1.00 89.81 469 ALA A C 1
ATOM 3725 O O . ALA A 1 469 ? 18.894 17.047 -34.423 1.00 89.81 469 ALA A O 1
ATOM 3726 N N . SER A 1 470 ? 18.012 15.070 -33.845 1.00 88.00 470 SER A N 1
ATOM 3727 C CA . SER A 1 470 ? 16.619 15.395 -34.203 1.00 88.00 470 SER A CA 1
ATOM 3728 C C . SER A 1 470 ? 15.951 16.429 -33.280 1.00 88.00 470 SER A C 1
ATOM 3730 O O . SER A 1 470 ? 14.849 16.891 -33.566 1.00 88.00 470 SER A O 1
ATOM 3732 N N . GLY A 1 471 ? 16.587 16.788 -32.159 1.00 90.12 471 GLY A N 1
ATOM 3733 C CA . GLY A 1 471 ? 16.067 17.735 -31.171 1.00 90.12 471 GLY A CA 1
ATOM 3734 C C . GLY A 1 471 ? 15.136 17.117 -30.123 1.00 90.12 471 GLY A C 1
ATOM 3735 O O . GLY A 1 471 ? 14.835 17.779 -29.129 1.00 90.12 471 GLY A O 1
ATOM 3736 N N . ALA A 1 472 ? 14.734 15.853 -30.285 1.00 91.38 472 ALA A N 1
ATOM 3737 C CA . ALA A 1 472 ? 13.867 15.143 -29.348 1.00 91.38 472 ALA A CA 1
ATOM 3738 C C . ALA A 1 472 ? 14.633 14.104 -28.512 1.00 91.38 472 ALA A C 1
ATOM 3740 O O . ALA A 1 472 ? 15.605 13.493 -28.968 1.00 91.38 472 ALA A O 1
ATOM 3741 N N . SER A 1 473 ? 14.199 13.900 -27.266 1.00 94.00 473 SER A N 1
ATOM 3742 C CA . SER A 1 473 ? 14.633 12.769 -26.438 1.00 94.00 473 SER A CA 1
ATOM 3743 C C . SER A 1 473 ? 13.656 11.597 -26.536 1.00 94.00 473 SER A C 1
ATOM 3745 O O . SER A 1 473 ? 12.472 11.775 -26.830 1.00 94.00 473 SER A O 1
ATOM 3747 N N . LEU A 1 474 ? 14.117 10.394 -26.175 1.00 94.38 474 LEU A N 1
ATOM 3748 C CA . LEU A 1 474 ? 13.262 9.202 -26.124 1.00 94.38 474 LEU A CA 1
ATOM 3749 C C . LEU A 1 474 ? 12.047 9.407 -25.197 1.00 94.38 474 LEU A C 1
ATOM 3751 O O . LEU A 1 474 ? 10.963 8.886 -25.447 1.00 94.38 474 LEU A O 1
ATOM 3755 N N . VAL A 1 475 ? 12.215 10.193 -24.125 1.00 94.69 475 VAL A N 1
ATOM 3756 C CA . VAL A 1 475 ? 11.129 10.560 -23.203 1.00 94.69 475 VAL A CA 1
ATOM 3757 C C . VAL A 1 475 ? 10.089 11.447 -23.875 1.00 94.69 475 VAL A C 1
ATOM 3759 O O . VAL A 1 475 ? 8.899 11.247 -23.639 1.00 94.69 475 VAL A O 1
ATOM 3762 N N . GLN A 1 476 ? 10.516 12.438 -24.659 1.00 94.19 476 GLN A N 1
ATOM 3763 C CA . GLN A 1 476 ? 9.604 13.349 -25.352 1.00 94.19 476 GLN A CA 1
ATOM 3764 C C . GLN A 1 476 ? 8.784 12.598 -26.402 1.00 94.19 476 GLN A C 1
ATOM 3766 O O . GLN A 1 476 ? 7.558 12.700 -26.388 1.00 94.19 476 GLN A O 1
ATOM 3771 N N . ASP A 1 477 ? 9.437 11.764 -27.212 1.00 94.56 477 ASP A N 1
ATOM 3772 C CA . ASP A 1 477 ? 8.761 10.936 -28.214 1.00 94.56 477 ASP A CA 1
ATOM 3773 C C . ASP A 1 477 ? 7.771 9.958 -27.574 1.00 94.56 477 ASP A C 1
ATOM 3775 O O . ASP A 1 477 ? 6.638 9.819 -28.037 1.00 94.56 477 ASP A O 1
ATOM 3779 N N . LEU A 1 478 ? 8.162 9.314 -26.468 1.00 96.94 478 LEU A N 1
ATOM 3780 C CA . LEU A 1 478 ? 7.277 8.414 -25.732 1.00 96.94 478 LEU A CA 1
ATOM 3781 C C . LEU A 1 478 ? 6.069 9.151 -25.143 1.00 96.94 478 LEU A C 1
ATOM 3783 O O . LEU A 1 478 ? 4.947 8.657 -25.239 1.00 96.94 478 LEU A O 1
ATOM 3787 N N . LYS A 1 479 ? 6.280 10.325 -24.532 1.00 96.00 479 LYS A N 1
ATOM 3788 C CA . LYS A 1 479 ? 5.192 11.157 -23.990 1.00 96.00 479 LYS A CA 1
ATOM 3789 C C . LYS A 1 479 ? 4.191 11.522 -25.079 1.00 96.00 479 LYS A C 1
ATOM 3791 O O . LYS A 1 479 ? 2.992 11.334 -24.885 1.00 96.00 479 LYS A O 1
ATOM 3796 N N . GLN A 1 480 ? 4.692 11.991 -26.220 1.00 95.00 480 GLN A N 1
ATOM 3797 C CA . GLN A 1 480 ? 3.861 12.355 -27.361 1.00 95.00 480 GLN A CA 1
ATOM 3798 C C . GLN A 1 480 ? 3.105 11.138 -27.911 1.00 95.00 480 GLN A C 1
ATOM 3800 O O . GLN A 1 480 ? 1.908 11.224 -28.172 1.00 95.00 480 GLN A O 1
ATOM 3805 N N . GLY A 1 481 ? 3.778 9.993 -28.050 1.00 95.62 481 GLY A N 1
ATOM 3806 C CA . GLY A 1 481 ? 3.174 8.764 -28.561 1.00 95.62 481 GLY A CA 1
ATOM 3807 C C . GLY A 1 481 ? 2.103 8.178 -27.637 1.00 95.62 481 GLY A C 1
ATOM 3808 O O . GLY A 1 481 ? 1.071 7.703 -28.120 1.00 95.62 481 GLY A O 1
ATOM 3809 N N . LEU A 1 482 ? 2.316 8.210 -26.315 1.00 95.69 482 LEU A N 1
ATOM 3810 C CA . LEU A 1 482 ? 1.333 7.736 -25.336 1.00 95.69 482 LEU A CA 1
ATOM 3811 C C . LEU A 1 482 ? 0.115 8.655 -25.267 1.00 95.69 482 LEU A C 1
ATOM 3813 O O . LEU A 1 482 ? -0.998 8.148 -25.153 1.00 95.69 482 LEU A O 1
ATOM 3817 N N . ASN A 1 483 ? 0.320 9.974 -25.372 1.00 94.44 483 ASN A N 1
ATOM 3818 C CA . ASN A 1 483 ? -0.728 10.986 -25.225 1.00 94.44 483 ASN A CA 1
ATOM 3819 C C . ASN A 1 483 ? -1.537 10.812 -23.921 1.00 94.44 483 ASN A C 1
ATOM 3821 O O . ASN A 1 483 ? -2.764 10.877 -23.909 1.00 94.44 483 ASN A O 1
ATOM 3825 N N . ASN A 1 484 ? -0.839 10.515 -22.821 1.00 91.69 484 ASN A N 1
ATOM 3826 C CA . ASN A 1 484 ? -1.440 10.300 -21.509 1.00 91.69 484 ASN A CA 1
ATOM 3827 C C . ASN A 1 484 ? -0.541 10.890 -20.413 1.00 91.69 484 ASN A C 1
ATOM 3829 O O . ASN A 1 484 ? 0.461 10.291 -20.017 1.00 91.69 484 ASN A O 1
ATOM 3833 N N . GLU A 1 485 ? -0.916 12.063 -19.903 1.00 90.75 485 GLU A N 1
ATOM 3834 C CA . GLU A 1 485 ? -0.137 12.796 -18.896 1.00 90.75 485 GLU A CA 1
ATOM 3835 C C . GLU A 1 485 ? -0.127 12.120 -17.517 1.00 90.75 485 GLU A C 1
ATOM 3837 O O . GLU A 1 485 ? 0.739 12.399 -16.685 1.00 90.75 485 GLU A O 1
ATOM 3842 N N . THR A 1 486 ? -1.055 11.191 -17.268 1.00 91.31 486 THR A N 1
ATOM 3843 C CA . THR A 1 486 ? -1.125 10.468 -15.989 1.00 91.31 486 THR A CA 1
ATOM 3844 C C . THR A 1 486 ? 0.002 9.442 -15.838 1.00 91.31 486 THR A C 1
ATOM 3846 O O . THR A 1 486 ? 0.405 9.114 -14.715 1.00 91.31 486 THR A O 1
ATOM 3849 N N . VAL A 1 487 ? 0.573 8.977 -16.958 1.00 96.19 487 VAL A N 1
ATOM 3850 C CA . VAL A 1 487 ? 1.664 8.000 -16.978 1.00 96.19 487 VAL A CA 1
ATOM 3851 C C . VAL A 1 487 ? 2.988 8.691 -16.670 1.00 96.19 487 VAL A C 1
ATOM 3853 O O . VAL A 1 487 ? 3.560 9.427 -17.475 1.00 96.19 487 VAL A O 1
ATOM 3856 N N . LYS A 1 488 ? 3.558 8.395 -15.499 1.00 96.62 488 LYS A N 1
ATOM 3857 C CA . LYS A 1 488 ? 4.870 8.937 -15.124 1.00 96.62 488 LYS A CA 1
ATOM 3858 C C . LYS A 1 488 ? 5.965 8.246 -15.931 1.00 96.62 488 LYS A C 1
ATOM 3860 O O . LYS A 1 488 ? 6.125 7.033 -15.831 1.00 96.62 488 LYS A O 1
ATOM 3865 N N . ILE A 1 489 ? 6.796 9.003 -16.640 1.00 97.44 489 ILE A N 1
ATOM 3866 C CA . ILE A 1 489 ? 7.952 8.457 -17.369 1.00 97.44 489 ILE A CA 1
ATOM 3867 C C . ILE A 1 489 ? 9.240 8.817 -16.631 1.00 97.44 489 ILE A C 1
ATOM 3869 O O . ILE A 1 489 ? 9.452 9.963 -16.241 1.00 97.44 489 ILE A O 1
ATOM 3873 N N . LYS A 1 490 ? 10.096 7.817 -16.402 1.00 96.06 490 LYS A N 1
ATOM 3874 C CA . LYS A 1 490 ? 11.454 7.996 -15.875 1.00 96.06 490 LYS A CA 1
ATOM 3875 C C . LYS A 1 490 ? 12.464 7.514 -16.910 1.00 96.06 490 LYS A C 1
ATOM 3877 O O . LYS A 1 490 ? 12.332 6.389 -17.382 1.00 96.06 490 LYS A O 1
ATOM 3882 N N . SER A 1 491 ? 13.492 8.317 -17.155 1.00 94.31 491 SER A N 1
ATOM 3883 C CA . SER A 1 491 ? 14.659 7.968 -17.968 1.00 94.31 491 SER A CA 1
ATOM 3884 C C . SER A 1 491 ? 15.942 8.468 -17.296 1.00 94.31 491 SER A C 1
ATOM 3886 O O . SER A 1 491 ? 15.902 8.913 -16.142 1.00 94.31 491 SER A O 1
ATOM 3888 N N . TYR A 1 492 ? 17.076 8.335 -17.980 1.00 92.31 492 TYR A N 1
ATOM 3889 C CA . TYR A 1 492 ? 18.398 8.664 -17.461 1.00 92.31 492 TYR A CA 1
ATOM 3890 C C . TYR A 1 492 ? 19.212 9.448 -18.497 1.00 92.31 492 TYR A C 1
ATOM 3892 O O . TYR A 1 492 ? 19.316 9.054 -19.655 1.00 92.31 492 TYR A O 1
ATOM 3900 N N . SER A 1 493 ? 19.829 10.547 -18.063 1.00 90.88 493 SER A N 1
ATOM 3901 C CA . SER A 1 493 ? 20.697 11.394 -18.895 1.00 90.88 493 SER A CA 1
ATOM 3902 C C . SER A 1 493 ? 22.154 10.921 -18.954 1.00 90.88 493 SER A C 1
ATOM 3904 O O . SER A 1 493 ? 22.957 11.483 -19.687 1.00 90.88 493 SER A O 1
ATOM 3906 N N . ASN A 1 494 ? 22.506 9.889 -18.186 1.00 90.69 494 ASN A N 1
ATOM 3907 C CA . ASN A 1 494 ? 23.863 9.360 -18.063 1.00 90.69 494 ASN A CA 1
ATOM 3908 C C . ASN A 1 494 ? 23.902 7.876 -18.433 1.00 90.69 494 ASN A C 1
ATOM 3910 O O . ASN A 1 494 ? 22.861 7.231 -18.584 1.00 90.69 494 ASN A O 1
ATOM 3914 N N . ARG A 1 495 ? 25.115 7.317 -18.503 1.00 90.12 495 ARG A N 1
ATOM 3915 C CA . ARG A 1 495 ? 25.300 5.868 -18.569 1.00 90.12 495 ARG A CA 1
ATOM 3916 C C . ARG A 1 495 ? 24.816 5.212 -17.285 1.00 90.12 495 ARG A C 1
ATOM 3918 O O . ARG A 1 495 ? 25.176 5.640 -16.182 1.00 90.12 495 ARG A O 1
ATOM 3925 N N . ILE A 1 496 ? 24.023 4.161 -17.440 1.00 92.56 496 ILE A N 1
ATOM 3926 C CA . ILE A 1 496 ? 23.480 3.393 -16.330 1.00 92.56 496 ILE A CA 1
ATOM 3927 C C . ILE A 1 496 ? 23.690 1.900 -16.524 1.00 92.56 496 ILE A C 1
ATOM 3929 O O . ILE A 1 496 ? 23.803 1.397 -17.638 1.00 92.56 496 ILE A O 1
ATOM 3933 N N . ASP A 1 497 ? 23.691 1.202 -15.402 1.00 91.81 497 ASP A N 1
ATOM 3934 C CA . ASP A 1 497 ? 23.677 -0.250 -15.322 1.00 91.81 497 ASP A CA 1
ATOM 3935 C C . ASP A 1 497 ? 22.875 -0.661 -14.075 1.00 91.81 497 ASP A C 1
ATOM 3937 O O . ASP A 1 497 ? 22.482 0.191 -13.266 1.00 91.81 497 ASP A O 1
ATOM 3941 N N . LEU A 1 498 ? 22.606 -1.952 -13.912 1.00 92.31 498 LEU A N 1
ATOM 3942 C CA . LEU A 1 498 ? 22.033 -2.509 -12.696 1.00 92.31 498 LEU A CA 1
ATOM 3943 C C . LEU A 1 498 ? 23.104 -3.269 -11.920 1.00 92.31 498 LEU A C 1
ATOM 3945 O O . LEU A 1 498 ? 23.771 -4.153 -12.449 1.00 92.31 498 LEU A O 1
ATOM 3949 N N . ASP A 1 499 ? 23.251 -2.949 -10.637 1.00 90.94 499 ASP A N 1
ATOM 3950 C CA . ASP A 1 499 ? 24.086 -3.756 -9.749 1.00 90.94 499 ASP A CA 1
ATOM 3951 C C . ASP A 1 499 ? 23.502 -5.166 -9.526 1.00 90.94 499 ASP A C 1
ATOM 3953 O O . ASP A 1 499 ? 22.399 -5.494 -9.974 1.00 90.94 499 ASP A O 1
ATOM 3957 N N . SER A 1 500 ? 24.249 -6.015 -8.816 1.00 91.56 500 SER A N 1
ATOM 3958 C CA . SER A 1 500 ? 23.849 -7.387 -8.468 1.00 91.56 500 SER A CA 1
ATOM 3959 C C . SER A 1 500 ? 22.600 -7.465 -7.576 1.00 91.56 500 SER A C 1
ATOM 3961 O O . SER A 1 500 ? 22.004 -8.535 -7.422 1.00 91.56 500 SER A O 1
ATOM 3963 N N . GLU A 1 501 ? 22.174 -6.338 -7.006 1.00 92.56 501 GLU A N 1
ATOM 3964 C CA . GLU A 1 501 ? 20.951 -6.198 -6.224 1.00 92.56 501 GLU A CA 1
ATOM 3965 C C . GLU A 1 501 ? 19.792 -5.593 -7.028 1.00 92.56 501 GLU A C 1
ATOM 3967 O O . GLU A 1 501 ? 18.699 -5.419 -6.488 1.00 92.56 501 GLU A O 1
ATOM 3972 N N . GLY A 1 502 ? 19.996 -5.283 -8.312 1.00 90.56 502 GLY A N 1
ATOM 3973 C CA . GLY A 1 502 ? 18.997 -4.705 -9.206 1.00 90.56 502 GLY A CA 1
ATOM 3974 C C . GLY A 1 502 ? 18.727 -3.213 -8.968 1.00 90.56 502 GLY A C 1
ATOM 3975 O O . GLY A 1 502 ? 17.656 -2.707 -9.337 1.00 90.56 502 GLY A O 1
ATOM 3976 N N . HIS A 1 503 ? 19.622 -2.482 -8.299 1.00 92.81 503 HIS A N 1
ATOM 3977 C CA . HIS A 1 503 ? 19.575 -1.021 -8.233 1.00 92.81 503 HIS A CA 1
ATOM 3978 C C . HIS A 1 503 ? 20.243 -0.408 -9.456 1.00 92.81 503 HIS A C 1
ATOM 3980 O O . HIS A 1 503 ? 21.276 -0.873 -9.926 1.00 92.81 503 HIS A O 1
ATOM 3986 N N . THR A 1 504 ? 19.640 0.664 -9.973 1.00 91.81 504 THR A N 1
ATOM 3987 C CA . THR A 1 504 ? 20.278 1.455 -11.021 1.00 91.81 504 THR A CA 1
ATOM 3988 C C . THR A 1 504 ? 21.480 2.183 -10.431 1.00 91.81 504 THR A C 1
ATOM 3990 O O . THR A 1 504 ? 21.325 2.914 -9.454 1.00 91.81 504 THR A O 1
ATOM 3993 N N . LYS A 1 505 ? 22.644 2.019 -11.054 1.00 91.19 505 LYS A N 1
ATOM 3994 C CA . LYS A 1 505 ? 23.884 2.735 -10.742 1.00 91.19 505 LYS A CA 1
ATOM 3995 C C . LYS A 1 505 ? 24.338 3.535 -11.960 1.00 91.19 505 LYS A C 1
ATOM 3997 O O . LYS A 1 505 ? 24.118 3.115 -13.095 1.00 91.19 505 LYS A O 1
ATOM 4002 N N . PHE A 1 506 ? 24.989 4.668 -11.722 1.00 89.88 506 PHE A N 1
ATOM 4003 C CA . PHE A 1 506 ? 25.681 5.408 -12.775 1.00 89.88 506 PHE A CA 1
ATOM 4004 C C . PHE A 1 506 ? 27.061 4.797 -13.007 1.00 89.88 506 PHE A C 1
ATOM 4006 O O . PHE A 1 506 ? 27.766 4.483 -12.045 1.00 89.88 506 PHE A O 1
ATOM 4013 N N . VAL A 1 507 ? 27.445 4.631 -14.270 1.00 84.06 507 VAL A N 1
ATOM 4014 C CA . VAL A 1 507 ? 28.728 4.024 -14.654 1.00 84.06 507 VAL A CA 1
ATOM 4015 C C . VAL A 1 507 ? 29.514 4.945 -15.580 1.00 84.06 507 VAL A C 1
ATOM 4017 O O . VAL A 1 507 ? 28.940 5.751 -16.303 1.00 84.06 507 VAL A O 1
ATOM 4020 N N . LEU A 1 508 ? 30.845 4.847 -15.541 1.00 77.38 508 LEU A N 1
ATOM 4021 C CA . LEU A 1 508 ? 31.725 5.628 -16.420 1.00 77.38 508 LEU A CA 1
ATOM 4022 C C . LEU A 1 508 ? 31.957 4.940 -17.774 1.00 77.38 508 LEU A C 1
ATOM 4024 O O . LEU A 1 508 ? 32.066 5.620 -18.790 1.00 77.38 508 LEU A O 1
ATOM 4028 N N . HIS A 1 509 ? 32.004 3.604 -17.785 1.00 79.19 509 HIS A N 1
ATOM 4029 C CA . HIS A 1 509 ? 32.255 2.768 -18.963 1.00 79.19 509 HIS A CA 1
ATOM 4030 C C . HIS A 1 509 ? 31.267 1.595 -19.007 1.00 79.19 509 HIS A C 1
ATOM 4032 O O . HIS A 1 509 ? 30.737 1.206 -17.963 1.00 79.19 509 HIS A O 1
ATOM 4038 N N . GLY A 1 510 ? 31.026 1.055 -20.206 1.00 81.81 510 GLY A N 1
ATOM 4039 C CA . GLY A 1 510 ? 30.001 0.037 -20.451 1.00 81.81 510 GLY A CA 1
ATOM 4040 C C . GLY A 1 510 ? 28.592 0.539 -20.118 1.00 81.81 510 GLY A C 1
ATOM 4041 O O . GLY A 1 510 ? 28.283 1.725 -20.307 1.00 81.81 510 GLY A O 1
ATOM 4042 N N . GLY A 1 511 ? 27.776 -0.367 -19.575 1.00 84.62 511 GLY A N 1
ATOM 4043 C CA . GLY A 1 511 ? 26.385 -0.134 -19.187 1.00 84.62 511 GLY A CA 1
ATOM 4044 C C . GLY A 1 511 ? 25.395 -0.535 -20.275 1.00 84.62 511 GLY A C 1
ATOM 4045 O O . GLY A 1 511 ? 25.736 -1.253 -21.207 1.00 84.62 511 GLY A O 1
ATOM 4046 N N . LEU A 1 512 ? 24.159 -0.057 -20.153 1.00 84.69 512 LEU A N 1
ATOM 4047 C CA . LEU A 1 512 ? 23.087 -0.282 -21.130 1.00 84.69 512 LEU A CA 1
ATOM 4048 C C . LEU A 1 512 ? 23.208 0.690 -22.321 1.00 84.69 512 LEU A C 1
ATOM 4050 O O . LEU A 1 512 ? 22.283 1.450 -22.624 1.00 84.69 512 LEU A O 1
ATOM 4054 N N . VAL A 1 513 ? 24.401 0.748 -22.917 1.00 84.25 513 VAL A N 1
ATOM 4055 C CA . VAL A 1 513 ? 24.717 1.499 -24.139 1.00 84.25 513 VAL A CA 1
ATOM 4056 C C . VAL A 1 513 ? 25.032 0.512 -25.256 1.00 84.25 513 VAL A C 1
ATOM 4058 O O . VAL A 1 513 ? 25.590 -0.553 -24.999 1.00 84.25 513 VAL A O 1
ATOM 4061 N N . GLN A 1 514 ? 24.729 0.888 -26.493 1.00 71.25 514 GLN A N 1
ATOM 4062 C CA . GLN A 1 514 ? 25.197 0.130 -27.645 1.00 71.25 514 GLN A CA 1
ATOM 4063 C C . GLN A 1 514 ? 26.681 0.429 -27.830 1.00 71.25 514 GLN A C 1
ATOM 4065 O O . GLN A 1 514 ? 27.052 1.566 -28.118 1.00 71.25 514 GLN A O 1
ATOM 4070 N N . ASP A 1 515 ? 27.529 -0.565 -27.593 1.00 60.34 515 ASP A N 1
ATOM 4071 C CA . ASP A 1 515 ? 28.922 -0.485 -28.010 1.00 60.34 515 ASP A CA 1
ATOM 4072 C C . ASP A 1 515 ? 28.969 -0.906 -29.486 1.00 60.34 515 ASP A C 1
ATOM 4074 O O . ASP A 1 515 ? 28.611 -2.042 -29.813 1.00 60.34 515 ASP A O 1
ATOM 4078 N N . ASP A 1 516 ? 29.380 -0.001 -30.378 1.00 50.19 516 ASP A N 1
ATOM 4079 C CA . ASP A 1 516 ? 29.593 -0.321 -31.792 1.00 50.19 516 ASP A CA 1
ATOM 4080 C C . ASP A 1 516 ? 30.666 -1.408 -31.899 1.00 50.19 516 ASP A C 1
ATOM 4082 O O . ASP A 1 516 ? 31.863 -1.157 -31.736 1.00 50.19 516 ASP A O 1
ATOM 4086 N N . LYS A 1 517 ? 30.243 -2.647 -32.166 1.00 44.53 517 LYS A N 1
ATOM 4087 C CA . LYS A 1 517 ? 31.154 -3.790 -32.321 1.00 44.53 517 LYS A CA 1
ATOM 4088 C C . LYS A 1 517 ? 32.006 -3.730 -33.598 1.00 44.53 517 LYS A C 1
ATOM 4090 O O . LYS A 1 517 ? 32.899 -4.561 -33.738 1.00 44.53 517 LYS A O 1
ATOM 4095 N N . ASP A 1 518 ? 31.808 -2.723 -34.450 1.00 35.59 518 ASP A N 1
ATOM 4096 C CA . ASP A 1 518 ? 32.601 -2.491 -35.666 1.00 35.59 518 ASP A CA 1
ATOM 4097 C C . ASP A 1 518 ? 33.718 -1.451 -35.504 1.00 35.59 518 ASP A C 1
ATOM 4099 O O . ASP A 1 518 ? 34.575 -1.317 -36.378 1.00 35.59 518 ASP A O 1
ATOM 4103 N N . ALA A 1 519 ? 33.829 -0.797 -34.345 1.00 34.66 519 ALA A N 1
ATOM 4104 C CA . ALA A 1 519 ? 35.069 -0.124 -33.973 1.00 34.66 519 ALA A CA 1
ATOM 4105 C C . ALA A 1 519 ? 36.047 -1.147 -33.370 1.00 34.66 519 ALA A C 1
ATOM 4107 O O . ALA A 1 519 ? 36.437 -1.066 -32.202 1.00 34.66 519 ALA A O 1
ATOM 4108 N N . SER A 1 520 ? 36.464 -2.126 -34.181 1.00 29.20 520 SER A N 1
ATOM 4109 C CA . SER A 1 520 ? 37.702 -2.854 -33.916 1.00 29.20 520 SER A CA 1
ATOM 4110 C C . SER A 1 520 ? 38.805 -1.812 -33.798 1.00 29.20 520 SER A C 1
ATOM 4112 O O . SER A 1 520 ? 39.213 -1.197 -34.782 1.00 29.20 520 SER A O 1
ATOM 4114 N N . ASN A 1 521 ? 39.285 -1.583 -32.579 1.00 31.45 521 ASN A N 1
ATOM 4115 C CA . ASN A 1 521 ? 40.433 -0.726 -32.337 1.00 31.45 521 ASN A CA 1
ATOM 4116 C C . ASN A 1 521 ? 41.705 -1.501 -32.730 1.00 31.45 521 ASN A C 1
ATOM 4118 O O . ASN A 1 521 ? 42.558 -1.820 -31.909 1.00 31.45 521 ASN A O 1
ATOM 4122 N N . THR A 1 522 ? 41.799 -1.863 -34.010 1.00 33.53 522 THR A N 1
ATOM 4123 C CA . THR A 1 522 ? 43.026 -2.277 -34.680 1.00 33.53 522 THR A CA 1
ATOM 4124 C C . THR A 1 522 ? 43.556 -1.081 -35.459 1.00 33.53 522 THR A C 1
ATOM 4126 O O . THR A 1 522 ? 43.325 -0.926 -36.653 1.00 33.53 522 THR A O 1
ATOM 4129 N N . LYS A 1 523 ? 44.315 -0.224 -34.774 1.00 27.77 523 LYS A N 1
ATOM 4130 C CA . LYS A 1 523 ? 45.436 0.506 -35.378 1.00 27.77 523 LYS A CA 1
ATOM 4131 C C . LYS A 1 523 ? 46.533 0.715 -34.322 1.00 27.77 523 LYS A C 1
ATOM 4133 O O . LYS A 1 523 ? 46.213 0.799 -33.138 1.00 27.77 523 LYS A O 1
ATOM 4138 N N . PRO A 1 524 ? 47.816 0.690 -34.728 1.00 27.50 524 PRO A N 1
ATOM 4139 C CA . PRO A 1 524 ? 48.949 0.415 -33.846 1.00 27.50 524 PRO A CA 1
ATOM 4140 C C . PRO A 1 524 ? 49.113 1.474 -32.761 1.00 27.50 524 PRO A C 1
ATOM 4142 O O . PRO A 1 524 ? 48.698 2.616 -32.947 1.00 27.50 524 PRO A O 1
ATOM 4145 N N . GLN A 1 525 ? 49.811 1.108 -31.681 1.00 32.44 525 GLN A N 1
ATOM 4146 C CA . GLN A 1 525 ? 50.459 2.051 -30.770 1.00 32.44 525 GLN A CA 1
ATOM 4147 C C . GLN A 1 525 ? 51.311 3.050 -31.570 1.00 32.44 525 GLN A C 1
ATOM 4149 O O . GLN A 1 525 ? 52.505 2.854 -31.775 1.00 32.44 525 GLN A O 1
ATOM 4154 N N . GLN A 1 526 ? 50.704 4.145 -32.013 1.00 25.61 526 GLN A N 1
ATOM 4155 C CA . GLN A 1 526 ? 51.413 5.392 -32.189 1.00 25.61 526 GLN A CA 1
ATOM 4156 C C . GLN A 1 526 ? 51.364 6.110 -30.854 1.00 25.61 526 GLN A C 1
ATOM 4158 O O . GLN A 1 526 ? 50.314 6.328 -30.254 1.00 25.61 526 GLN A O 1
ATOM 4163 N N . GLN A 1 527 ? 52.562 6.409 -30.386 1.00 32.19 527 GLN A N 1
ATOM 4164 C CA . GLN A 1 527 ? 52.890 7.215 -29.233 1.00 32.19 527 GLN A CA 1
ATOM 4165 C C . GLN A 1 527 ? 52.244 8.603 -29.393 1.00 32.19 527 GLN A C 1
ATOM 4167 O O . GLN A 1 527 ? 52.858 9.540 -29.893 1.00 32.19 527 GLN A O 1
ATOM 4172 N N . VAL A 1 528 ? 50.971 8.736 -29.016 1.00 25.41 528 VAL A N 1
ATOM 4173 C CA . VAL A 1 528 ? 50.312 10.036 -28.900 1.00 25.41 528 VAL A CA 1
ATOM 4174 C C . VAL A 1 528 ? 50.710 10.603 -27.544 1.00 25.41 528 VAL A C 1
ATOM 4176 O O . VAL A 1 528 ? 50.393 10.038 -26.496 1.00 25.41 528 VAL A O 1
ATOM 4179 N N . ASN A 1 529 ? 51.461 11.702 -27.579 1.00 25.36 529 ASN A N 1
ATOM 4180 C CA . ASN A 1 529 ? 51.819 12.487 -26.404 1.00 25.36 529 ASN A CA 1
ATOM 4181 C C . ASN A 1 529 ? 50.586 12.751 -25.515 1.00 25.36 529 ASN A C 1
ATOM 4183 O O . ASN A 1 529 ? 49.495 12.979 -26.047 1.00 25.36 529 ASN A O 1
ATOM 4187 N N . PRO A 1 530 ? 50.732 12.760 -24.175 1.00 29.98 530 PRO A N 1
ATOM 4188 C CA . PRO A 1 530 ? 49.603 12.973 -23.280 1.00 29.98 530 PRO A CA 1
ATOM 4189 C C . PRO A 1 530 ? 48.915 14.314 -23.571 1.00 29.98 530 PRO A C 1
ATOM 4191 O O . PRO A 1 530 ? 49.610 15.307 -23.818 1.00 29.98 530 PRO A O 1
ATOM 4194 N N . PRO A 1 531 ? 47.575 14.392 -23.483 1.00 31.77 531 PRO A N 1
ATOM 4195 C CA . PRO A 1 531 ? 46.884 15.670 -23.517 1.00 31.77 531 PRO A CA 1
ATOM 4196 C C . PRO A 1 531 ? 47.412 16.540 -22.371 1.00 31.77 531 PRO A C 1
ATOM 4198 O O . PRO A 1 531 ? 47.531 16.081 -21.234 1.00 31.77 531 PRO A O 1
ATOM 4201 N N . ASN A 1 532 ? 47.751 17.789 -22.693 1.00 37.28 532 ASN A N 1
ATOM 4202 C CA . ASN A 1 532 ? 48.216 18.815 -21.762 1.00 37.28 532 ASN A CA 1
ATOM 4203 C C . ASN A 1 532 ? 47.300 18.908 -20.527 1.00 37.28 532 ASN A C 1
ATOM 4205 O O . ASN A 1 532 ? 46.314 19.643 -20.507 1.00 37.28 532 ASN A O 1
ATOM 4209 N N . HIS A 1 533 ? 47.651 18.198 -19.456 1.00 41.28 533 HIS A N 1
ATOM 4210 C CA . HIS A 1 533 ? 47.238 18.573 -18.115 1.00 41.28 533 HIS A CA 1
ATOM 4211 C C . HIS A 1 533 ? 48.096 19.766 -17.679 1.00 41.28 533 HIS A C 1
ATOM 4213 O O . HIS A 1 533 ? 49.301 19.764 -17.939 1.00 41.28 533 HIS A O 1
ATOM 4219 N N . PRO A 1 534 ? 47.522 20.788 -17.017 1.00 41.34 534 PRO A N 1
ATOM 4220 C CA . PRO A 1 534 ? 48.316 21.897 -16.507 1.00 41.34 534 PRO A CA 1
ATOM 4221 C C . PRO A 1 534 ? 49.398 21.329 -15.583 1.00 41.34 534 PRO A C 1
ATOM 4223 O O . PRO A 1 534 ? 49.079 20.693 -14.573 1.00 41.34 534 PRO A O 1
ATOM 4226 N N . LYS A 1 535 ? 50.671 21.510 -15.964 1.00 45.56 535 LYS A N 1
ATOM 4227 C CA . LYS A 1 535 ? 51.824 21.116 -15.149 1.00 45.56 535 LYS A CA 1
ATOM 4228 C C . LYS A 1 535 ? 51.648 21.724 -13.759 1.00 45.56 535 LYS A C 1
ATOM 4230 O O . LYS A 1 535 ? 51.384 22.920 -13.627 1.00 45.56 535 LYS A O 1
ATOM 4235 N N . SER A 1 536 ? 51.745 20.886 -12.729 1.00 51.00 536 SER A N 1
ATOM 4236 C CA . SER A 1 536 ? 51.777 21.357 -11.346 1.00 51.00 536 SER A CA 1
ATOM 4237 C C . SER A 1 536 ? 52.918 22.366 -11.195 1.00 51.00 536 SER A C 1
ATOM 4239 O O . SER A 1 536 ? 53.999 22.151 -11.735 1.00 51.00 536 SER A O 1
ATOM 4241 N N . LYS A 1 537 ? 52.691 23.471 -10.477 1.00 53.44 537 LYS A N 1
ATOM 4242 C CA . LYS A 1 537 ? 53.700 24.527 -10.262 1.00 53.44 537 LYS A CA 1
ATOM 4243 C C . LYS A 1 537 ? 54.862 24.066 -9.357 1.00 53.44 537 LYS A C 1
ATOM 4245 O O . LYS A 1 537 ? 55.808 24.817 -9.154 1.00 53.44 537 LYS A O 1
ATOM 4250 N N . TYR A 1 538 ? 54.774 22.860 -8.793 1.00 59.75 538 TYR A N 1
ATOM 4251 C CA . TYR A 1 538 ? 55.682 22.336 -7.774 1.00 59.75 538 TYR A CA 1
ATOM 4252 C C . TYR A 1 538 ? 56.168 20.928 -8.150 1.00 59.75 538 TYR A C 1
ATOM 4254 O O . TYR A 1 538 ? 55.394 20.125 -8.669 1.00 59.75 538 TYR A O 1
ATOM 4262 N N . ASP A 1 539 ? 57.428 20.606 -7.853 1.00 57.03 539 ASP A N 1
ATOM 4263 C CA . ASP A 1 539 ? 58.060 19.342 -8.276 1.00 57.03 539 ASP A CA 1
ATOM 4264 C C . ASP A 1 539 ? 57.754 18.139 -7.368 1.00 57.03 539 ASP A C 1
ATOM 4266 O O . ASP A 1 539 ? 57.913 16.989 -7.788 1.00 57.03 539 ASP A O 1
ATOM 4270 N N . SER A 1 540 ? 57.283 18.397 -6.146 1.00 60.31 540 SER A N 1
ATOM 4271 C CA . SER A 1 540 ? 57.015 17.395 -5.106 1.00 60.31 540 SER A CA 1
ATOM 4272 C C . SER A 1 540 ? 55.766 17.768 -4.303 1.00 60.31 540 SER A C 1
ATOM 4274 O O . SER A 1 540 ? 55.382 18.939 -4.256 1.00 60.31 540 SER A O 1
ATOM 4276 N N . SER A 1 541 ? 55.141 16.786 -3.650 1.00 73.38 541 SER A N 1
ATOM 4277 C CA . SER A 1 541 ? 53.960 16.993 -2.802 1.00 73.38 541 SER A CA 1
ATOM 4278 C C . SER A 1 541 ? 54.146 16.297 -1.454 1.00 73.38 541 SER A C 1
ATOM 4280 O O . SER A 1 541 ? 54.466 15.113 -1.419 1.00 73.38 541 SER A O 1
ATOM 4282 N N . LEU A 1 542 ? 53.955 17.039 -0.360 1.00 66.81 542 LEU A N 1
ATOM 4283 C CA . LEU A 1 542 ? 53.902 16.511 1.003 1.00 66.81 542 LEU A CA 1
ATOM 4284 C C . LEU A 1 542 ? 52.461 16.620 1.503 1.00 66.81 542 LEU A C 1
ATOM 4286 O O . LEU A 1 542 ? 51.870 17.702 1.468 1.00 66.81 542 LEU A O 1
ATOM 4290 N N . ILE A 1 543 ? 51.905 15.502 1.945 1.00 77.75 543 ILE A N 1
ATOM 4291 C CA . ILE A 1 543 ? 50.588 15.396 2.565 1.00 77.75 543 ILE A CA 1
ATOM 4292 C C . ILE A 1 543 ? 50.848 15.120 4.044 1.00 77.75 543 ILE A C 1
ATOM 4294 O O . ILE A 1 543 ? 51.684 14.293 4.355 1.00 77.75 543 ILE A O 1
ATOM 4298 N N . ILE A 1 544 ? 50.193 15.844 4.950 1.00 67.81 544 ILE A N 1
ATOM 4299 C CA . ILE A 1 544 ? 50.297 15.599 6.394 1.00 67.81 544 ILE A CA 1
ATOM 4300 C C . ILE A 1 544 ? 48.880 15.380 6.905 1.00 67.8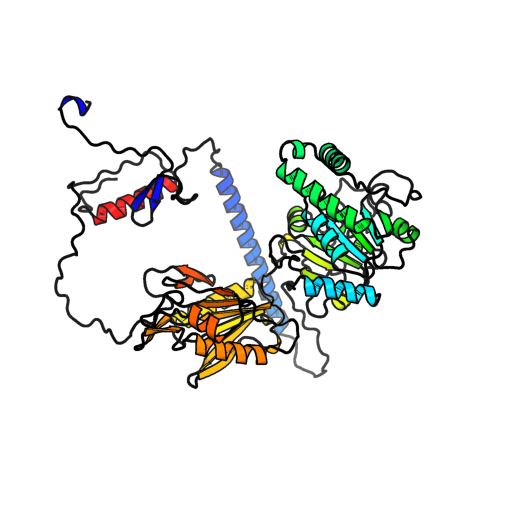1 544 ILE A C 1
ATOM 4302 O O . ILE A 1 544 ? 48.040 16.277 6.812 1.00 67.81 544 ILE A O 1
ATOM 4306 N N . GLN A 1 545 ? 48.609 14.181 7.411 1.00 74.94 545 GLN A N 1
ATOM 4307 C CA . GLN A 1 545 ? 47.335 13.825 8.026 1.00 74.94 545 GLN A CA 1
ATOM 4308 C C . GLN A 1 545 ? 47.444 13.994 9.545 1.00 74.94 545 GLN A C 1
ATOM 4310 O O . GLN A 1 545 ? 48.331 13.429 10.173 1.00 74.94 545 GLN A O 1
ATOM 4315 N N . MET A 1 546 ? 46.549 14.792 10.133 1.00 64.25 546 MET A N 1
ATOM 4316 C CA . MET A 1 546 ? 46.567 15.098 11.574 1.00 64.25 546 MET A CA 1
ATOM 4317 C C . MET A 1 546 ? 45.547 14.289 12.394 1.00 64.25 546 MET A C 1
ATOM 4319 O O . MET A 1 546 ? 45.625 14.289 13.617 1.00 64.25 546 MET A O 1
ATOM 4323 N N . ALA A 1 547 ? 44.605 13.600 11.740 1.00 65.00 547 ALA A N 1
ATOM 4324 C CA . ALA A 1 547 ? 43.555 12.793 12.370 1.00 65.00 547 ALA A CA 1
ATOM 4325 C C . ALA A 1 547 ? 43.456 11.425 11.683 1.00 65.00 547 ALA A C 1
ATOM 4327 O O . ALA A 1 547 ? 43.581 11.364 10.466 1.00 65.00 547 ALA A O 1
ATOM 4328 N N . ASN A 1 548 ? 43.212 10.342 12.428 1.00 66.94 548 ASN A N 1
ATOM 4329 C CA . ASN A 1 548 ? 43.291 8.957 11.921 1.00 66.94 548 ASN A CA 1
ATOM 4330 C C . ASN A 1 548 ? 41.927 8.259 11.742 1.00 66.94 548 ASN A C 1
ATOM 4332 O O . ASN A 1 548 ? 41.862 7.030 11.701 1.00 66.94 548 ASN A O 1
ATOM 4336 N N . ASP A 1 549 ? 40.828 9.008 11.647 1.00 66.88 549 ASP A N 1
ATOM 4337 C CA . ASP A 1 549 ? 39.497 8.437 11.416 1.00 66.88 549 ASP A CA 1
ATOM 4338 C C . ASP A 1 549 ? 39.269 8.002 9.952 1.00 66.88 549 ASP A C 1
ATOM 4340 O O . ASP A 1 549 ? 40.011 8.356 9.033 1.00 66.88 549 ASP A O 1
ATOM 4344 N N . GLU A 1 550 ? 38.217 7.210 9.726 1.00 63.75 550 GLU A N 1
ATOM 4345 C CA . GLU A 1 550 ? 37.872 6.651 8.412 1.00 63.75 550 GLU A CA 1
ATOM 4346 C C . GLU A 1 550 ? 37.662 7.729 7.336 1.00 63.75 550 GLU A C 1
ATOM 4348 O O . GLU A 1 550 ? 38.018 7.530 6.170 1.00 63.75 550 GLU A O 1
ATOM 4353 N N . THR A 1 551 ? 37.138 8.896 7.714 1.00 64.31 551 THR A N 1
ATOM 4354 C CA . THR A 1 551 ? 36.900 10.003 6.784 1.00 64.31 551 THR A CA 1
ATOM 4355 C C . THR A 1 551 ? 38.225 10.640 6.373 1.00 64.31 551 THR A C 1
ATOM 4357 O O . THR A 1 551 ? 38.468 10.832 5.177 1.00 64.31 551 THR A O 1
ATOM 4360 N N . ALA A 1 552 ? 39.116 10.897 7.337 1.00 69.62 552 ALA A N 1
ATOM 4361 C CA . ALA A 1 552 ? 40.463 11.408 7.086 1.00 69.62 552 ALA A CA 1
ATOM 4362 C C . ALA A 1 552 ? 41.295 10.447 6.214 1.00 69.62 552 ALA A C 1
ATOM 4364 O O . ALA A 1 552 ? 41.875 10.881 5.215 1.00 69.62 552 ALA A O 1
ATOM 4365 N N . ASN A 1 553 ? 41.253 9.140 6.501 1.00 73.44 553 ASN A N 1
ATOM 4366 C CA . ASN A 1 553 ? 41.946 8.103 5.724 1.00 73.44 553 ASN A CA 1
ATOM 4367 C C . ASN A 1 553 ? 41.441 8.035 4.272 1.00 73.44 553 ASN A C 1
ATOM 4369 O O . ASN A 1 553 ? 42.226 8.036 3.321 1.00 73.44 553 ASN A O 1
ATOM 4373 N N . ASN A 1 554 ? 40.120 8.040 4.072 1.00 70.81 554 ASN A N 1
ATOM 4374 C CA . ASN A 1 554 ? 39.523 8.011 2.735 1.00 70.81 554 ASN A CA 1
ATOM 4375 C C . ASN A 1 554 ? 39.862 9.265 1.913 1.00 70.81 554 ASN A C 1
ATOM 4377 O O . ASN A 1 554 ? 40.041 9.187 0.692 1.00 70.81 554 ASN A O 1
ATOM 4381 N N . MET A 1 555 ? 39.955 10.435 2.552 1.00 72.75 555 MET A N 1
ATOM 4382 C CA . MET A 1 555 ? 40.355 11.667 1.870 1.00 72.75 555 MET A CA 1
ATOM 4383 C C . MET A 1 555 ? 41.845 11.689 1.545 1.00 72.75 555 MET A C 1
ATOM 4385 O O . MET A 1 555 ? 42.195 12.030 0.412 1.00 72.75 555 MET A O 1
ATOM 4389 N N . GLN A 1 556 ? 42.706 11.274 2.476 1.00 83.44 556 GLN A N 1
ATOM 4390 C CA . GLN A 1 556 ? 44.143 11.151 2.244 1.00 83.44 556 GLN A CA 1
ATOM 4391 C C . GLN A 1 556 ? 44.417 10.258 1.027 1.00 83.44 556 GLN A C 1
ATOM 4393 O O . GLN A 1 556 ? 45.097 10.694 0.098 1.00 83.44 556 GLN A O 1
ATOM 4398 N N . GLN A 1 557 ? 43.786 9.084 0.936 1.00 77.88 557 GLN A N 1
ATOM 4399 C CA . GLN A 1 557 ? 43.945 8.178 -0.208 1.00 77.88 557 GLN A CA 1
ATOM 4400 C C . GLN A 1 557 ? 43.526 8.815 -1.544 1.00 77.88 557 GLN A C 1
ATOM 4402 O O . GLN A 1 557 ? 44.220 8.677 -2.558 1.00 77.88 557 GLN A O 1
ATOM 4407 N N . LYS A 1 558 ? 42.411 9.558 -1.568 1.00 77.38 558 LYS A N 1
ATOM 4408 C CA . LYS A 1 558 ? 41.929 10.258 -2.775 1.00 77.38 558 LYS A CA 1
ATOM 4409 C C . LYS A 1 558 ? 42.850 11.408 -3.184 1.00 77.38 558 LYS A C 1
ATOM 4411 O O . LYS A 1 558 ? 43.080 11.609 -4.381 1.00 77.38 558 LYS A O 1
ATOM 4416 N N . I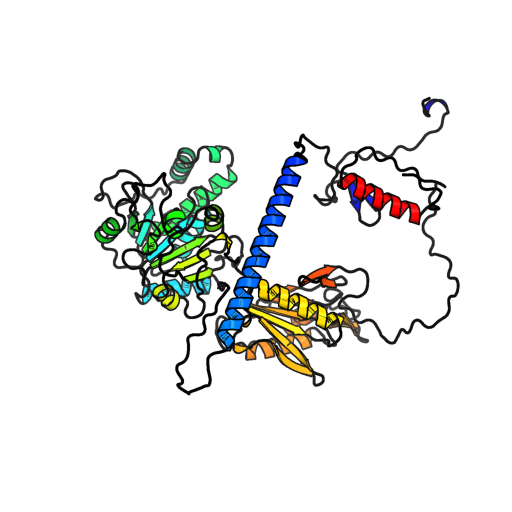LE A 1 559 ? 43.391 12.149 -2.217 1.00 75.69 559 ILE A N 1
ATOM 4417 C CA . ILE A 1 559 ? 44.356 13.227 -2.460 1.00 75.69 559 ILE A CA 1
ATOM 4418 C C . ILE A 1 559 ? 45.670 12.634 -2.976 1.00 75.69 559 ILE A C 1
ATOM 4420 O O . ILE A 1 559 ? 46.144 13.068 -4.022 1.00 75.69 559 ILE A O 1
ATOM 4424 N N . THR A 1 560 ? 46.206 11.591 -2.341 1.00 77.81 560 THR A N 1
ATOM 4425 C CA . THR A 1 560 ? 47.429 10.904 -2.782 1.00 77.81 560 THR A CA 1
ATOM 4426 C C . THR A 1 560 ? 47.285 10.335 -4.188 1.00 77.81 560 THR A C 1
ATOM 4428 O O . THR A 1 560 ? 48.157 10.560 -5.025 1.00 77.81 560 THR A O 1
ATOM 4431 N N . LYS A 1 561 ? 46.152 9.696 -4.517 1.00 78.50 561 LYS A N 1
ATOM 4432 C CA . LYS A 1 561 ? 45.878 9.205 -5.880 1.00 78.50 561 LYS A CA 1
ATOM 4433 C C . LYS A 1 561 ? 45.899 10.335 -6.914 1.00 78.50 561 LYS A C 1
ATOM 4435 O O . LYS A 1 561 ? 46.447 10.171 -8.001 1.00 78.50 561 LYS A O 1
ATOM 4440 N N . ARG A 1 562 ? 45.339 11.499 -6.574 1.00 76.38 562 ARG A N 1
ATOM 4441 C CA . ARG A 1 562 ? 45.371 12.688 -7.436 1.00 76.38 562 ARG A CA 1
ATOM 4442 C C . ARG A 1 562 ? 46.777 13.281 -7.557 1.00 76.38 562 ARG A C 1
ATOM 4444 O O . ARG A 1 562 ? 47.130 13.719 -8.648 1.00 76.38 562 ARG A O 1
ATOM 4451 N N . GLN A 1 563 ? 47.562 13.320 -6.480 1.00 76.81 563 GLN A N 1
ATOM 4452 C CA . GLN A 1 563 ? 48.926 13.859 -6.519 1.00 76.81 563 GLN A CA 1
ATOM 4453 C C . GLN A 1 563 ? 49.880 12.938 -7.284 1.00 76.81 563 GLN A C 1
ATOM 4455 O O . GLN A 1 563 ? 50.656 13.427 -8.097 1.00 76.81 563 GLN A O 1
ATOM 4460 N N . ASN A 1 564 ? 49.740 11.619 -7.154 1.00 74.19 564 ASN A N 1
ATOM 4461 C CA . ASN A 1 564 ? 50.486 10.640 -7.955 1.00 74.19 564 ASN A CA 1
ATOM 4462 C C . ASN A 1 564 ? 50.164 10.713 -9.457 1.00 74.19 564 ASN A C 1
ATOM 4464 O O . ASN A 1 564 ? 50.980 10.311 -10.277 1.00 74.19 564 ASN A O 1
ATOM 4468 N N . ALA A 1 565 ? 48.997 11.249 -9.831 1.00 72.38 565 ALA A N 1
ATOM 4469 C CA . ALA A 1 565 ? 48.652 11.529 -11.226 1.00 72.38 565 ALA A CA 1
ATOM 4470 C C . ALA A 1 565 ? 49.234 12.862 -11.748 1.00 72.38 565 ALA A C 1
ATOM 4472 O O . ALA A 1 565 ? 49.129 13.153 -12.936 1.00 72.38 565 ALA A O 1
ATOM 4473 N N . ARG A 1 566 ? 49.803 13.700 -10.868 1.00 68.31 566 ARG A N 1
ATOM 4474 C CA . ARG A 1 566 ? 50.298 15.058 -11.179 1.00 68.31 566 ARG A CA 1
ATOM 4475 C C . ARG A 1 566 ? 51.793 15.248 -10.928 1.00 68.31 566 ARG A C 1
ATOM 4477 O O . ARG A 1 566 ? 52.374 16.185 -11.466 1.00 68.31 566 ARG A O 1
ATOM 4484 N N . HIS A 1 567 ? 52.390 14.380 -10.121 1.00 68.19 567 HIS A N 1
ATOM 4485 C CA . HIS A 1 567 ? 53.791 14.383 -9.717 1.00 68.19 567 HIS A CA 1
ATOM 4486 C C . HIS A 1 567 ? 54.370 12.975 -9.896 1.00 68.19 567 HIS A C 1
ATOM 4488 O O . HIS A 1 567 ? 53.628 11.995 -9.934 1.00 68.19 567 HIS A O 1
ATOM 4494 N N . ASN A 1 568 ? 55.699 12.849 -9.974 1.00 69.69 568 ASN A N 1
ATOM 4495 C CA . ASN A 1 568 ? 56.339 11.532 -9.936 1.00 69.69 568 ASN A CA 1
ATOM 4496 C C . ASN A 1 568 ? 55.978 10.841 -8.600 1.00 69.69 568 ASN A C 1
ATOM 4498 O O . ASN A 1 568 ? 56.221 11.451 -7.558 1.00 69.69 568 ASN A O 1
ATOM 4502 N N . PRO A 1 569 ? 55.451 9.599 -8.589 1.00 64.00 569 PRO A N 1
ATOM 4503 C CA . PRO A 1 569 ? 55.046 8.913 -7.359 1.00 64.00 569 PRO A CA 1
ATOM 4504 C C . PRO A 1 569 ? 56.160 8.782 -6.309 1.00 64.00 569 PRO A C 1
ATOM 4506 O O . PRO A 1 569 ? 55.877 8.777 -5.119 1.00 64.00 569 PRO A O 1
ATOM 4509 N N . LYS A 1 570 ? 57.440 8.759 -6.723 1.00 63.34 570 LYS A N 1
ATOM 4510 C CA . LYS A 1 570 ? 58.599 8.776 -5.803 1.00 63.34 570 LYS A CA 1
ATOM 4511 C C . LYS A 1 570 ? 58.831 10.132 -5.112 1.00 63.34 570 LYS A C 1
ATOM 4513 O O . LYS A 1 570 ? 59.708 10.241 -4.264 1.00 63.34 570 LYS A O 1
ATOM 4518 N N . LYS A 1 571 ? 58.092 11.172 -5.508 1.00 65.56 571 LYS A N 1
ATOM 4519 C CA . LYS A 1 571 ? 58.161 12.553 -4.997 1.00 65.56 571 LYS A CA 1
ATOM 4520 C C . LYS A 1 571 ? 56.871 12.993 -4.285 1.00 65.56 571 LYS A C 1
ATOM 4522 O O . LYS A 1 571 ? 56.719 14.178 -3.978 1.00 65.56 571 LYS A O 1
ATOM 4527 N N . VAL A 1 572 ? 55.942 12.064 -4.043 1.00 73.88 572 VAL A N 1
ATOM 4528 C CA . VAL A 1 572 ? 54.751 12.280 -3.212 1.00 73.88 572 VAL A CA 1
ATOM 4529 C C . VAL A 1 572 ? 54.975 11.573 -1.883 1.00 73.88 572 VAL A C 1
ATOM 4531 O O . VAL A 1 572 ? 55.132 10.356 -1.847 1.00 73.88 572 VAL A O 1
ATOM 4534 N N . VAL A 1 573 ? 55.009 12.345 -0.803 1.00 69.12 573 VAL A N 1
ATOM 4535 C CA . VAL A 1 573 ? 55.196 11.849 0.562 1.00 69.12 573 VAL A CA 1
ATOM 4536 C C . VAL A 1 573 ? 53.892 12.071 1.321 1.00 69.12 573 VAL A C 1
ATOM 4538 O O . VAL A 1 573 ? 53.316 13.157 1.239 1.00 69.12 573 VAL A O 1
ATOM 4541 N N . VAL A 1 574 ? 53.412 11.028 1.994 1.00 74.38 574 VAL A N 1
ATOM 4542 C CA . VAL A 1 574 ? 52.233 11.037 2.876 1.00 74.38 574 VAL A CA 1
ATOM 4543 C C . VAL A 1 574 ? 52.701 10.914 4.311 1.00 74.38 574 VAL A C 1
ATOM 4545 O O . VAL A 1 574 ? 53.635 10.107 4.518 1.00 74.38 574 VAL A O 1
#